Protein AF-A0A6C0IIU0-F1 (afdb_monomer_lite)

Organism: NCBI:txid1070528

Foldseek 3Di:
DDDDDDDDDPVVVVVVVVVVVVVVVVCVVCVPPDDDPQPPDDDDDDDDDPPPVSDPCCVVFDAAPQDALVHDDPQKDFDLLADWHFADAQLPLDRRWTKTWIAGNVDRKIWIFIQGTPPHPDPRRQAIDDIVVRPDDDASAWDWDDLPPSSHIWIWHFDDDPHATFTWTFGRDNGYTHPDTDGRPDDDPVVVLVSLVRVQFQWKQQQFQDRDTRNNQKDKDWKPPWDHNNDHPDQAGFGTFDALPMTWMQIDRDPLSKHQPRDFQLLFFKKKWKWAAQFQFAFWWQKWFAAFVLFLIWTKTFHGRADAPDDPPDDDPPPDDDDPDPDDPDDDDPDDDPDDDDDPVVVVPPDPDPDDDDPPPPPPPPPPVPPPPPPPPPRRRHQFTWMWTWGHHGNDTQDIDIHGRQGGHRDMKMWMWGFPDPDSAFGWIFIDILLHTRDIDHRGGGRPDSMTNGIMRQDDSQQVPDDPVDDTGIGGGTRMGIIITGSDGDDSVSSNSVSVVVCSRNVND

Structure (mmCIF, N/CA/C/O backbone):
data_AF-A0A6C0IIU0-F1
#
_entry.id   AF-A0A6C0IIU0-F1
#
loop_
_atom_site.group_PDB
_atom_site.id
_atom_site.type_symbol
_atom_site.label_atom_id
_atom_site.label_alt_id
_atom_site.label_comp_id
_atom_site.label_asym_id
_atom_site.label_entity_id
_atom_site.label_seq_id
_atom_site.pdbx_PDB_ins_code
_atom_site.Cartn_x
_atom_site.Cartn_y
_atom_site.Cartn_z
_atom_site.occupancy
_atom_site.B_iso_or_equiv
_atom_site.auth_seq_id
_atom_site.auth_comp_id
_atom_site.auth_asym_id
_atom_site.auth_atom_id
_atom_site.pdbx_PDB_model_num
ATOM 1 N N . MET A 1 1 ? -34.679 51.341 79.192 1.00 42.06 1 MET A N 1
ATOM 2 C CA . MET A 1 1 ? -33.614 51.626 78.208 1.00 42.06 1 MET A CA 1
ATOM 3 C C . MET A 1 1 ? -32.495 50.638 78.469 1.00 42.06 1 MET A C 1
ATOM 5 O O . MET A 1 1 ? -31.633 50.893 79.298 1.00 42.06 1 MET A O 1
ATOM 9 N N . GLU A 1 2 ? -32.602 49.456 77.868 1.00 42.09 2 GLU A N 1
ATOM 10 C CA . GLU A 1 2 ? -31.616 48.386 78.014 1.00 42.09 2 GLU A CA 1
ATOM 11 C C . GLU A 1 2 ? -30.440 48.656 77.075 1.00 42.09 2 GLU A C 1
ATOM 13 O O . GLU A 1 2 ? -30.615 48.879 75.878 1.00 42.09 2 GLU A O 1
ATOM 18 N N . GLY A 1 3 ? -29.244 48.724 77.659 1.00 45.47 3 GLY A N 1
ATOM 19 C CA . GLY A 1 3 ? -28.007 49.050 76.965 1.00 45.47 3 GLY A CA 1
ATOM 20 C C . GLY A 1 3 ? -27.523 47.901 76.086 1.00 45.47 3 GLY A C 1
ATOM 21 O O . GLY A 1 3 ? -27.330 46.777 76.549 1.00 45.47 3 GLY A O 1
ATOM 22 N N . ILE A 1 4 ? -27.284 48.219 74.817 1.00 50.47 4 ILE A N 1
ATOM 23 C CA . ILE A 1 4 ? -26.647 47.360 73.821 1.00 50.47 4 ILE A CA 1
ATOM 24 C C . ILE A 1 4 ? -25.202 47.089 74.267 1.00 50.47 4 ILE A C 1
ATOM 26 O O . ILE A 1 4 ? -24.376 48.001 74.312 1.00 50.47 4 ILE A O 1
ATOM 30 N N . LYS A 1 5 ? -24.880 45.832 74.592 1.00 54.62 5 LYS A N 1
ATOM 31 C CA . LYS A 1 5 ? -23.492 45.393 74.789 1.00 54.62 5 LYS A CA 1
ATOM 32 C C . LYS A 1 5 ? -22.779 45.391 73.435 1.00 54.62 5 LYS A C 1
ATOM 34 O O . LYS A 1 5 ? -23.154 44.639 72.540 1.00 54.62 5 LYS A O 1
ATOM 39 N N . GLN A 1 6 ? -21.747 46.223 73.298 1.00 57.44 6 GLN A N 1
ATOM 40 C CA . GLN A 1 6 ? -20.829 46.191 72.160 1.00 57.44 6 GLN A CA 1
ATOM 41 C C . GLN A 1 6 ? -20.116 44.835 72.103 1.00 57.44 6 GLN A C 1
ATOM 43 O O . GLN A 1 6 ? -19.413 44.441 73.034 1.00 57.44 6 GLN A O 1
ATOM 48 N N . MET A 1 7 ? -20.310 44.122 70.997 1.00 55.34 7 MET A N 1
ATOM 49 C CA . MET A 1 7 ? -19.635 42.866 70.698 1.00 55.34 7 MET A CA 1
ATOM 50 C C . MET A 1 7 ? -18.235 43.191 70.164 1.00 55.34 7 MET A C 1
ATOM 52 O O . MET A 1 7 ? -18.072 43.589 69.013 1.00 55.34 7 MET A O 1
ATOM 56 N N . VAL A 1 8 ? -17.220 43.081 71.021 1.00 64.31 8 VAL A N 1
ATOM 57 C CA . VAL A 1 8 ? -15.817 43.252 70.621 1.00 64.31 8 VAL A CA 1
ATOM 58 C C . VAL A 1 8 ? -15.358 41.955 69.957 1.00 64.31 8 VAL A C 1
ATOM 60 O O . VAL A 1 8 ? -15.207 40.931 70.622 1.00 64.31 8 VAL A O 1
ATOM 63 N N . LEU A 1 9 ? -15.176 41.981 68.634 1.00 64.50 9 LEU A N 1
ATOM 64 C CA . LEU A 1 9 ? -14.605 40.857 67.890 1.00 64.50 9 LEU A CA 1
ATOM 65 C C . LEU A 1 9 ? -13.143 40.626 68.324 1.00 64.50 9 LEU A C 1
ATOM 67 O O . LEU A 1 9 ? -12.370 41.587 68.364 1.00 64.50 9 LEU A O 1
ATOM 71 N N . PRO A 1 10 ? -12.740 39.380 68.636 1.00 75.81 10 PRO A N 1
ATOM 72 C CA . PRO A 1 10 ? -11.374 39.066 69.043 1.00 75.81 10 PRO A CA 1
ATOM 73 C C . PRO A 1 10 ? -10.371 39.429 67.939 1.00 75.81 10 PRO A C 1
ATOM 75 O O . PRO A 1 10 ? -10.615 39.192 66.756 1.00 75.81 10 PRO A O 1
ATOM 78 N N . GLY A 1 11 ? -9.220 39.990 68.327 1.00 73.44 11 GLY A N 1
ATOM 79 C CA . GLY A 1 11 ? -8.209 40.528 67.400 1.00 73.44 11 GLY A CA 1
ATOM 80 C C . GLY A 1 11 ? -7.672 39.526 66.369 1.00 73.44 11 GLY A C 1
ATOM 81 O O . GLY A 1 11 ? -7.212 39.926 65.305 1.00 73.44 11 GLY A O 1
ATOM 82 N N . THR A 1 12 ? -7.804 38.225 66.624 1.00 75.56 12 THR A N 1
ATOM 83 C CA . THR A 1 12 ? -7.456 37.156 65.677 1.00 75.56 12 THR A CA 1
ATOM 84 C C . THR A 1 12 ? -8.334 37.156 64.425 1.00 75.56 12 THR A C 1
ATOM 86 O O . THR A 1 12 ? -7.845 36.854 63.339 1.00 75.56 12 THR A O 1
ATOM 89 N N . ILE A 1 13 ? -9.604 37.555 64.541 1.00 77.75 13 ILE A N 1
ATOM 90 C CA . ILE A 1 13 ? -10.526 37.637 63.400 1.00 77.75 13 ILE A CA 1
ATOM 91 C C . ILE A 1 13 ? -10.156 38.817 62.499 1.00 77.75 13 ILE A C 1
ATOM 93 O O . ILE A 1 13 ? -10.176 38.686 61.279 1.00 77.75 13 ILE A O 1
ATOM 97 N N . TRP A 1 14 ? -9.725 39.939 63.076 1.00 81.06 14 TRP A N 1
ATOM 98 C CA . TRP A 1 14 ? -9.244 41.085 62.301 1.00 81.06 14 TRP A CA 1
ATOM 99 C C . TRP A 1 14 ? -7.949 40.785 61.545 1.00 81.06 14 TRP A C 1
ATOM 101 O O . TRP A 1 14 ? -7.801 41.210 60.402 1.00 81.06 14 TRP A O 1
ATOM 111 N N . ILE A 1 15 ? -7.050 39.996 62.140 1.00 81.12 15 ILE A N 1
ATOM 112 C CA . ILE A 1 15 ? -5.836 39.525 61.462 1.00 81.12 15 ILE A CA 1
ATOM 113 C C . ILE A 1 15 ? -6.199 38.599 60.296 1.00 81.12 15 ILE A C 1
ATOM 115 O O . ILE A 1 15 ? -5.668 38.771 59.202 1.00 81.12 15 ILE A O 1
ATOM 119 N N . ALA A 1 16 ? -7.137 37.666 60.494 1.00 79.06 16 ALA A N 1
ATOM 120 C CA . ALA A 1 16 ? -7.584 36.757 59.439 1.00 79.06 16 ALA A CA 1
ATOM 121 C C . ALA A 1 16 ? -8.260 37.503 58.276 1.00 79.06 16 ALA A C 1
ATOM 123 O O . ALA A 1 16 ? -7.944 37.245 57.118 1.00 79.06 16 ALA A O 1
ATOM 124 N N . ILE A 1 17 ? -9.131 38.471 58.575 1.00 84.06 17 ILE A N 1
ATOM 125 C CA . ILE A 1 17 ? -9.792 39.307 57.562 1.00 84.06 17 ILE A CA 1
ATOM 126 C C . ILE A 1 17 ? -8.766 40.174 56.821 1.00 84.06 17 ILE A C 1
ATOM 128 O O . ILE A 1 17 ? -8.821 40.271 55.597 1.00 84.06 17 ILE A O 1
ATOM 132 N N . GLY A 1 18 ? -7.794 40.752 57.533 1.00 85.44 18 GLY A N 1
ATOM 133 C CA . GLY A 1 18 ? -6.710 41.523 56.922 1.00 85.44 18 GLY A CA 1
ATOM 134 C C . GLY A 1 18 ? -5.871 40.689 55.952 1.00 85.44 18 GLY A C 1
ATOM 135 O O . GLY A 1 18 ? -5.609 41.127 54.835 1.00 85.44 18 GLY A O 1
ATOM 136 N N . LEU A 1 19 ? -5.518 39.459 56.333 1.00 81.50 19 LEU A N 1
ATOM 137 C CA . LEU A 1 19 ? -4.784 38.520 55.476 1.00 81.50 19 LEU A CA 1
ATOM 138 C C . LEU A 1 19 ? -5.573 38.148 54.214 1.00 81.50 19 LEU A C 1
ATOM 140 O O . LEU A 1 19 ? -5.008 38.081 53.124 1.00 81.50 19 LEU A O 1
ATOM 144 N N . LEU A 1 20 ? -6.885 37.960 54.355 1.00 80.94 20 LEU A N 1
ATOM 145 C CA . LEU A 1 20 ? -7.773 37.600 53.253 1.00 80.94 20 LEU A CA 1
ATOM 146 C C . LEU A 1 20 ? -7.912 38.750 52.247 1.00 80.94 20 LEU A C 1
ATOM 148 O O . LEU A 1 20 ? -7.829 38.525 51.044 1.00 80.94 20 LEU A O 1
ATOM 152 N N . ILE A 1 21 ? -8.030 39.990 52.730 1.00 84.88 21 ILE A N 1
ATOM 153 C CA . ILE A 1 21 ? -8.091 41.189 51.880 1.00 84.88 21 ILE A CA 1
ATOM 154 C C . ILE A 1 21 ? -6.766 41.413 51.139 1.00 84.88 21 ILE A C 1
ATOM 156 O O . ILE A 1 21 ? -6.780 41.769 49.962 1.00 84.88 21 ILE A O 1
ATOM 160 N N . VAL A 1 22 ? -5.624 41.173 51.790 1.00 83.25 22 VAL A N 1
ATOM 161 C CA . VAL A 1 22 ? -4.301 41.288 51.152 1.00 83.25 22 VAL A CA 1
ATOM 162 C C . VAL A 1 22 ? -4.129 40.252 50.040 1.00 83.25 22 VAL A C 1
ATOM 164 O O . VAL A 1 22 ? -3.653 40.604 48.964 1.00 83.25 22 VAL A O 1
ATOM 167 N N . LEU A 1 23 ? -4.562 39.007 50.258 1.00 76.75 23 LEU A N 1
ATOM 168 C CA . LEU A 1 23 ? -4.538 37.966 49.225 1.00 76.75 23 LEU A CA 1
ATOM 169 C C . LEU A 1 23 ? -5.439 38.318 48.033 1.00 76.75 23 LEU A C 1
ATOM 171 O O . LEU A 1 23 ? -5.020 38.168 46.890 1.00 76.75 23 LEU A O 1
ATOM 175 N N . LEU A 1 24 ? -6.630 38.860 48.295 1.00 77.50 24 LEU A N 1
ATOM 176 C CA . LEU A 1 24 ? -7.573 39.283 47.255 1.00 77.50 24 LEU A CA 1
ATOM 177 C C . LEU A 1 24 ? -7.030 40.460 46.428 1.00 77.50 24 LEU A C 1
ATOM 179 O O . LEU A 1 24 ? -7.145 40.478 45.205 1.00 77.50 24 LEU A O 1
ATOM 183 N N . LEU A 1 25 ? -6.386 41.430 47.081 1.00 78.62 25 LEU A N 1
ATOM 184 C CA . LEU A 1 25 ? -5.725 42.544 46.398 1.00 78.62 25 LEU A CA 1
ATOM 185 C C . LEU A 1 25 ? -4.519 42.081 45.574 1.00 78.62 25 LEU A C 1
ATOM 187 O O . LEU A 1 25 ? -4.285 42.613 44.490 1.00 78.62 25 LEU A O 1
ATOM 191 N N . PHE A 1 26 ? -3.770 41.090 46.060 1.00 73.88 26 PHE A N 1
ATOM 192 C CA . PHE A 1 26 ? -2.636 40.523 45.334 1.00 73.88 26 PHE A CA 1
ATOM 193 C C . PHE A 1 26 ? -3.080 39.779 44.064 1.00 73.88 26 PHE A C 1
ATOM 195 O O . PHE A 1 26 ? -2.440 39.914 43.022 1.00 73.88 26 PHE A O 1
ATOM 202 N N . ASP A 1 27 ? -4.211 39.073 44.125 1.00 70.94 27 ASP A N 1
ATOM 203 C CA . ASP A 1 27 ? -4.813 38.375 42.983 1.00 70.94 27 ASP A CA 1
ATOM 204 C C . ASP A 1 27 ? -5.306 39.356 41.900 1.00 70.94 27 ASP A C 1
ATOM 206 O O . ASP A 1 27 ? -5.006 39.211 40.714 1.00 70.94 27 ASP A O 1
ATOM 210 N N . ILE A 1 28 ? -5.949 40.453 42.315 1.00 73.62 28 ILE A N 1
ATOM 211 C CA . ILE A 1 28 ? -6.402 41.515 41.399 1.00 73.62 28 ILE A CA 1
ATOM 212 C C . ILE A 1 28 ? -5.217 42.225 40.721 1.00 73.62 28 ILE A C 1
ATOM 214 O O . ILE A 1 28 ? -5.290 42.567 39.539 1.00 73.62 28 ILE A O 1
ATOM 218 N N . LEU A 1 29 ? -4.128 42.472 41.454 1.00 75.56 29 LEU A N 1
ATOM 219 C CA . LEU A 1 29 ? -2.987 43.248 40.959 1.00 75.56 29 LEU A CA 1
ATOM 220 C C . LEU A 1 29 ? -1.990 42.419 40.139 1.00 75.56 29 LEU A C 1
ATOM 222 O O . LEU A 1 29 ? -1.220 42.991 39.364 1.00 75.56 29 LEU A O 1
ATOM 226 N N . SER A 1 30 ? -1.957 41.093 40.284 1.00 62.78 30 SER A N 1
ATOM 227 C CA . SER A 1 30 ? -1.076 40.224 39.491 1.00 62.78 30 SER A CA 1
ATOM 228 C C . SER A 1 30 ? -1.711 38.853 39.198 1.00 62.78 30 SER A C 1
ATOM 230 O O . SER A 1 30 ? -1.230 37.822 39.679 1.00 62.78 30 SER A O 1
ATOM 232 N N . PRO A 1 31 ? -2.723 38.804 38.307 1.00 59.16 31 PRO A N 1
ATOM 233 C CA . PRO A 1 31 ? -3.515 37.597 38.030 1.00 59.16 31 PRO A CA 1
ATOM 234 C C . PRO A 1 31 ? -2.732 36.468 37.337 1.00 59.16 31 PRO A C 1
ATOM 236 O O . PRO A 1 31 ? -3.264 35.394 37.086 1.00 59.16 31 PRO A O 1
ATOM 239 N N . LYS A 1 32 ? -1.462 36.697 36.971 1.00 54.72 32 LYS A N 1
ATOM 240 C CA . LYS A 1 32 ? -0.600 35.690 36.328 1.00 54.72 32 LYS A CA 1
ATOM 241 C C . LYS A 1 32 ? 0.366 34.998 37.293 1.00 54.72 32 LYS A C 1
ATOM 243 O O . LYS A 1 32 ? 0.971 34.007 36.900 1.00 54.72 32 LYS A O 1
ATOM 248 N N . THR A 1 33 ? 0.548 35.510 38.513 1.00 53.66 33 THR A N 1
ATOM 249 C CA . THR A 1 33 ? 1.523 34.965 39.481 1.00 53.66 33 THR A CA 1
ATOM 250 C C . THR A 1 33 ? 0.917 33.985 40.479 1.00 53.66 33 THR A C 1
ATOM 252 O O . THR A 1 33 ? 1.640 33.123 40.969 1.00 53.66 33 THR A O 1
ATOM 255 N N . LEU A 1 34 ? -0.389 34.059 40.743 1.00 51.88 34 LEU A N 1
ATOM 256 C CA . LEU A 1 34 ? -1.125 33.032 41.481 1.00 51.88 34 LEU A CA 1
ATOM 257 C C . LEU A 1 34 ? -1.890 32.160 40.482 1.00 51.88 34 LEU A C 1
ATOM 259 O O . LEU A 1 34 ? -3.085 32.314 40.273 1.00 51.88 34 LEU A O 1
ATOM 263 N N . GLN A 1 35 ? -1.182 31.237 39.833 1.00 52.88 35 GLN A N 1
ATOM 264 C CA . GLN A 1 35 ? -1.857 30.060 39.294 1.00 52.88 35 GLN A CA 1
ATOM 265 C C . GLN A 1 35 ? -2.246 29.185 40.484 1.00 52.88 35 GLN A C 1
ATOM 267 O O . GLN A 1 35 ? -1.391 28.865 41.312 1.00 52.88 35 GLN A O 1
ATOM 272 N N . GLU A 1 36 ? -3.532 28.849 40.584 1.00 48.44 36 GLU A N 1
ATOM 273 C CA . GLU A 1 36 ? -4.082 27.975 41.619 1.00 48.44 36 GLU A CA 1
ATOM 274 C C . GLU A 1 36 ? -3.160 26.770 41.860 1.00 48.44 36 GLU A C 1
ATOM 276 O O . GLU A 1 36 ? -2.645 26.152 40.920 1.00 48.44 36 GLU A O 1
ATOM 281 N N . GLY A 1 37 ? -2.926 26.463 43.139 1.00 39.66 37 GLY A N 1
ATOM 282 C CA . GLY A 1 37 ? -1.976 25.465 43.638 1.00 39.66 37 GLY A CA 1
ATOM 283 C C . GLY A 1 37 ? -2.334 24.008 43.330 1.00 39.66 37 GLY A C 1
ATOM 284 O O . GLY A 1 37 ? -2.228 23.160 44.207 1.00 39.66 37 GLY A O 1
ATOM 285 N N . PHE A 1 38 ? -2.729 23.718 42.092 1.00 43.06 38 PHE A N 1
ATOM 286 C CA . PHE A 1 38 ? -2.950 22.379 41.553 1.00 43.06 38 PHE A CA 1
ATOM 287 C C . PHE A 1 38 ? -2.249 22.135 40.203 1.00 43.06 38 PHE A C 1
ATOM 289 O O . PHE A 1 38 ? -2.293 21.016 39.707 1.00 43.06 38 PHE A O 1
ATOM 296 N N . VAL A 1 39 ? -1.550 23.124 39.620 1.00 40.69 39 VAL A N 1
ATOM 297 C CA . VAL A 1 39 ? -0.915 22.983 38.284 1.00 40.69 39 VAL A CA 1
ATOM 298 C C . VAL A 1 39 ? 0.626 22.909 38.328 1.00 40.69 39 VAL A C 1
ATOM 300 O O . VAL A 1 39 ? 1.259 22.528 37.347 1.00 40.69 39 VAL A O 1
ATOM 303 N N . ILE A 1 40 ? 1.270 23.200 39.465 1.00 32.47 40 ILE A N 1
ATOM 304 C CA . ILE A 1 40 ? 2.747 23.285 39.570 1.00 32.47 40 ILE A CA 1
ATOM 305 C C . ILE A 1 40 ? 3.359 22.033 40.227 1.00 32.47 40 ILE A C 1
ATOM 307 O O . ILE A 1 40 ? 4.272 22.106 41.043 1.00 32.47 40 ILE A O 1
ATOM 311 N N . MET A 1 41 ? 2.876 20.850 39.858 1.00 31.58 41 MET A N 1
ATOM 312 C CA . MET A 1 41 ? 3.678 19.630 39.939 1.00 31.58 41 MET A CA 1
ATOM 313 C C . MET A 1 41 ? 3.350 18.761 38.735 1.00 31.58 41 MET A C 1
ATOM 315 O O . MET A 1 41 ? 2.265 18.208 38.654 1.00 31.58 41 MET A O 1
ATOM 319 N N . VAL A 1 42 ? 4.319 18.670 37.827 1.00 38.97 42 VAL A N 1
ATOM 320 C CA . VAL A 1 42 ? 4.668 17.539 36.949 1.00 38.97 42 VAL A CA 1
ATOM 321 C C . VAL A 1 42 ? 5.052 18.049 35.557 1.00 38.97 42 VAL A C 1
ATOM 323 O O . VAL A 1 42 ? 4.393 18.877 34.934 1.00 38.97 42 VAL A O 1
ATOM 326 N N . GLY A 1 43 ? 6.243 17.614 35.147 1.00 31.97 43 GLY A N 1
ATOM 327 C CA . GLY A 1 43 ? 7.035 18.182 34.073 1.00 31.97 43 GLY A CA 1
ATOM 328 C C . GLY A 1 43 ? 6.494 17.915 32.674 1.00 31.97 43 GLY A C 1
ATOM 329 O O . GLY A 1 43 ? 5.859 16.906 32.386 1.00 31.97 43 GLY A O 1
ATOM 330 N N . LYS A 1 44 ? 6.835 18.843 31.782 1.00 35.16 44 LYS A N 1
ATOM 331 C CA . LYS A 1 44 ? 6.651 18.731 30.337 1.00 35.16 44 LYS A CA 1
ATOM 332 C C . LYS A 1 44 ? 7.563 17.650 29.749 1.00 35.16 44 LYS A C 1
ATOM 334 O O . LYS A 1 44 ? 8.783 17.775 29.828 1.00 35.16 44 LYS A O 1
ATOM 339 N N . GLN A 1 45 ? 6.973 16.691 29.044 1.00 32.59 45 GLN A N 1
ATOM 340 C CA . GLN A 1 45 ? 7.588 15.978 27.918 1.00 32.59 45 GLN A CA 1
ATOM 341 C C . GLN A 1 45 ? 6.557 15.936 26.771 1.00 32.59 45 GLN A C 1
ATOM 343 O O . GLN A 1 45 ? 5.368 15.769 27.050 1.00 32.59 45 GLN A O 1
ATOM 348 N N . PRO A 1 46 ? 6.953 16.139 25.501 1.00 42.12 46 PRO A N 1
ATOM 349 C CA . PRO A 1 46 ? 6.005 16.244 24.402 1.00 42.12 46 PRO A CA 1
ATOM 350 C C . PRO A 1 46 ? 5.774 14.889 23.695 1.00 42.12 46 PRO A C 1
ATOM 352 O O . PRO A 1 46 ? 6.727 14.197 23.353 1.00 42.12 46 PRO A O 1
ATOM 355 N N . ILE A 1 47 ? 4.495 14.623 23.376 1.00 36.66 47 ILE A N 1
ATOM 356 C CA . ILE A 1 47 ? 3.934 13.732 22.326 1.00 36.66 47 ILE A CA 1
ATOM 357 C C . ILE A 1 47 ? 3.386 12.336 22.751 1.00 36.66 47 ILE A C 1
ATOM 359 O O . ILE A 1 47 ? 4.117 11.451 23.177 1.00 36.66 47 ILE A O 1
ATOM 363 N N . LYS A 1 48 ? 2.082 12.150 22.433 1.00 38.75 48 LYS A N 1
ATOM 364 C CA . LYS A 1 48 ? 1.273 10.919 22.198 1.00 38.75 48 LYS A CA 1
ATOM 365 C C . LYS A 1 48 ? 0.825 10.025 23.370 1.00 38.75 48 LYS A C 1
ATOM 367 O O . LYS A 1 48 ? 0.902 8.811 23.269 1.00 38.75 48 LYS A O 1
ATOM 372 N N . VAL A 1 49 ? 0.170 10.599 24.374 1.00 39.50 49 VAL A N 1
ATOM 373 C CA . VAL A 1 49 ? -1.028 10.020 25.025 1.00 39.50 49 VAL A CA 1
ATOM 374 C C . VAL A 1 49 ? -1.862 11.226 25.465 1.00 39.50 49 VAL A C 1
ATOM 376 O O . VAL A 1 49 ? -1.285 12.190 25.966 1.00 39.50 49 VAL A O 1
ATOM 379 N N . ILE A 1 50 ? -3.178 11.241 25.235 1.00 45.03 50 ILE A N 1
ATOM 380 C CA . ILE A 1 50 ? -4.058 12.191 25.934 1.00 45.03 50 ILE A CA 1
ATOM 381 C C . ILE A 1 50 ? -4.052 11.714 27.389 1.00 45.03 50 ILE A C 1
ATOM 383 O O . ILE A 1 50 ? -4.781 10.796 27.747 1.00 45.03 50 ILE A O 1
ATOM 387 N N . ASP A 1 51 ? -3.091 12.193 28.177 1.00 42.75 51 ASP A N 1
ATOM 388 C CA . ASP A 1 51 ? -2.980 11.843 29.587 1.00 42.75 51 ASP A CA 1
ATOM 389 C C . ASP A 1 51 ? -3.772 12.880 30.383 1.00 42.75 51 ASP A C 1
ATOM 391 O O . ASP A 1 51 ? -3.295 13.978 30.664 1.00 42.75 51 ASP A O 1
ATOM 395 N N . ASP A 1 52 ? -5.016 12.533 30.718 1.00 49.34 52 ASP A N 1
ATOM 396 C CA . ASP A 1 52 ? -5.906 13.321 31.584 1.00 49.34 52 ASP A CA 1
ATOM 397 C C . ASP A 1 52 ? -5.486 13.249 33.071 1.00 49.34 52 ASP A C 1
ATOM 399 O O . ASP A 1 52 ? -6.281 13.532 33.973 1.00 49.34 52 ASP A O 1
ATOM 403 N N . SER A 1 53 ? -4.223 12.897 33.352 1.00 48.91 53 SER A N 1
ATOM 404 C CA . SER A 1 53 ? -3.646 12.694 34.689 1.00 48.91 53 SER A CA 1
ATOM 405 C C . SER A 1 53 ? -3.658 13.939 35.589 1.00 48.91 53 SER A C 1
ATOM 407 O O . SER A 1 53 ? -3.166 13.884 36.714 1.00 48.91 53 SER A O 1
ATOM 409 N N . GLY A 1 54 ? -4.191 15.067 35.109 1.00 45.94 54 GLY A N 1
ATOM 410 C CA . GLY A 1 54 ? -4.297 16.332 35.836 1.00 45.94 54 GLY A CA 1
ATOM 411 C C . GLY A 1 54 ? -5.632 16.580 36.549 1.00 45.94 54 GLY A C 1
ATOM 412 O O . GLY A 1 54 ? -5.728 17.551 37.293 1.00 45.94 54 GLY A O 1
ATOM 413 N N . ASN A 1 55 ? -6.666 15.750 36.356 1.00 56.12 55 ASN A N 1
ATOM 414 C CA . ASN A 1 55 ? -7.992 16.009 36.935 1.00 56.12 55 ASN A CA 1
ATOM 415 C C . ASN A 1 55 ? -8.253 15.193 38.209 1.00 56.12 55 ASN A C 1
ATOM 417 O O . ASN A 1 55 ? -8.165 13.969 38.191 1.00 56.12 55 ASN A O 1
ATOM 421 N N . TYR A 1 56 ? -8.655 15.853 39.304 1.00 56.62 56 TYR A N 1
ATOM 422 C CA . TYR A 1 56 ? -8.983 15.231 40.603 1.00 56.62 56 TYR A CA 1
ATOM 423 C C . TYR A 1 56 ? -9.953 14.040 40.472 1.00 56.62 56 TYR A C 1
ATOM 425 O O . TYR A 1 56 ? -9.805 13.022 41.151 1.00 56.62 56 TYR A O 1
ATOM 433 N N . PHE A 1 57 ? -10.897 14.123 39.529 1.00 54.88 57 PHE A N 1
ATOM 434 C CA . PHE A 1 57 ? -11.896 13.084 39.274 1.00 54.88 57 PHE A CA 1
ATOM 435 C C . PHE A 1 57 ? -11.356 11.809 38.605 1.00 54.88 57 PHE A C 1
ATOM 437 O O . PHE A 1 57 ? -11.988 10.758 38.714 1.00 54.88 57 PHE A O 1
ATOM 444 N N . SER A 1 58 ? -10.161 11.855 38.003 1.00 60.00 58 SER A N 1
ATOM 445 C CA . SER A 1 58 ? -9.483 10.676 37.436 1.00 60.00 58 SER A CA 1
ATOM 446 C C . SER A 1 58 ? -9.196 9.592 38.489 1.00 60.00 58 SER A C 1
ATOM 448 O O . SER A 1 58 ? -9.101 8.411 38.157 1.00 60.00 58 SER A O 1
ATOM 450 N N . THR A 1 59 ? -9.124 9.973 39.770 1.00 60.81 59 THR A N 1
ATOM 451 C CA . THR A 1 59 ? -8.886 9.057 40.897 1.00 60.81 59 THR A CA 1
ATOM 452 C C . THR A 1 59 ? -10.101 8.195 41.257 1.00 60.81 59 THR A C 1
ATOM 454 O O . THR A 1 59 ? -9.927 7.088 41.763 1.00 60.81 59 THR A O 1
ATOM 457 N N . PHE A 1 60 ? -11.325 8.659 40.972 1.00 65.56 60 PHE A N 1
ATOM 458 C CA . PHE A 1 60 ? -12.562 7.943 41.323 1.00 65.56 60 PHE A CA 1
ATOM 459 C C . PHE A 1 60 ? -12.965 6.891 40.287 1.00 65.56 60 PHE A C 1
ATOM 461 O O . PHE A 1 60 ? -13.655 5.932 40.626 1.00 65.56 60 PHE A O 1
ATOM 468 N N . PHE A 1 61 ? -12.505 7.038 39.043 1.00 71.94 61 PHE A N 1
ATOM 469 C CA . PHE A 1 61 ? -12.736 6.083 37.960 1.00 71.94 61 PHE A CA 1
ATOM 470 C C . PHE A 1 61 ? -11.395 5.546 37.460 1.00 71.94 61 PHE A C 1
ATOM 472 O O . PHE A 1 61 ? -10.926 5.975 36.402 1.00 71.94 61 PHE A O 1
ATOM 479 N N . PRO A 1 62 ? -10.737 4.646 38.214 1.00 79.81 62 PRO A N 1
ATOM 480 C CA . PRO A 1 62 ? -9.436 4.134 37.822 1.00 79.81 62 PRO A CA 1
ATOM 481 C C . PRO A 1 62 ? -9.547 3.294 36.550 1.00 79.81 62 PRO A C 1
ATOM 483 O O . PRO A 1 62 ? -10.464 2.478 36.399 1.00 79.81 62 PRO A O 1
ATOM 486 N N . LYS A 1 63 ? -8.550 3.454 35.672 1.00 86.06 63 LYS A N 1
ATOM 487 C CA . LYS A 1 63 ? -8.336 2.572 34.520 1.00 86.06 63 LYS A CA 1
ATOM 488 C C . LYS A 1 63 ? -8.339 1.115 34.989 1.00 86.06 63 LYS A C 1
ATOM 490 O O . LYS A 1 63 ? -7.806 0.781 36.051 1.00 86.06 63 LYS A O 1
ATOM 495 N N . ARG A 1 64 ? -8.934 0.240 34.184 1.00 85.44 64 ARG A N 1
ATOM 496 C CA . ARG A 1 64 ? -8.968 -1.195 34.466 1.00 85.44 64 ARG A CA 1
ATOM 497 C C . ARG A 1 64 ? -7.553 -1.779 34.464 1.00 85.44 64 ARG A C 1
ATOM 499 O O . ARG A 1 64 ? -6.772 -1.524 33.557 1.00 85.44 64 ARG A O 1
ATOM 506 N N . GLY A 1 65 ? -7.218 -2.559 35.493 1.00 83.56 65 GLY A N 1
ATOM 507 C CA . GLY A 1 65 ? -5.894 -3.187 35.635 1.00 83.56 65 GLY A CA 1
ATOM 508 C C . GLY A 1 65 ? -5.780 -4.570 34.984 1.00 83.56 65 GLY A C 1
ATOM 509 O O . GLY A 1 65 ? -4.696 -5.161 34.926 1.00 83.56 65 GLY A O 1
ATOM 510 N N . ASP A 1 66 ? -6.895 -5.135 34.533 1.00 85.62 66 ASP A N 1
ATOM 511 C CA . ASP A 1 66 ? -6.974 -6.461 33.928 1.00 85.62 66 ASP A CA 1
ATOM 512 C C . ASP A 1 66 ? -6.815 -6.452 32.404 1.00 85.62 66 ASP A C 1
ATOM 514 O O . ASP A 1 66 ? -6.392 -7.468 31.858 1.00 85.62 66 ASP A O 1
ATOM 518 N N . VAL A 1 67 ? -7.032 -5.309 31.750 1.00 88.94 67 VAL A N 1
ATOM 519 C CA . VAL A 1 67 ? -6.845 -5.117 30.304 1.00 88.94 67 VAL A CA 1
ATOM 520 C C . VAL A 1 67 ? -6.065 -3.845 29.998 1.00 88.94 67 VAL A C 1
ATOM 522 O O . VAL A 1 67 ? -6.100 -2.883 30.758 1.00 88.94 67 VAL A O 1
ATOM 525 N N . GLY A 1 68 ? -5.349 -3.838 28.881 1.00 87.62 68 GLY A N 1
ATOM 526 C CA . GLY A 1 68 ? -4.563 -2.699 28.427 1.00 87.62 68 GLY A CA 1
ATOM 527 C C . GLY A 1 68 ? -3.764 -3.019 27.160 1.00 87.62 68 GLY A C 1
ATOM 528 O O . GLY A 1 68 ? -3.852 -4.129 26.643 1.00 87.62 68 GLY A O 1
ATOM 529 N N . PRO A 1 69 ? -2.907 -2.093 26.692 1.00 85.88 69 PRO A N 1
ATOM 530 C CA . PRO A 1 69 ? -2.155 -2.232 25.437 1.00 85.88 69 PRO A CA 1
ATOM 531 C C . PRO A 1 69 ? -1.403 -3.554 25.254 1.00 85.88 69 PRO A C 1
ATOM 533 O O . PRO A 1 69 ? -1.282 -4.046 24.139 1.00 85.88 69 PRO A O 1
ATOM 536 N N . GLN A 1 70 ? -0.918 -4.147 26.345 1.00 85.12 70 GLN A N 1
ATOM 537 C CA . GLN A 1 70 ? -0.131 -5.386 26.336 1.00 85.12 70 GLN A CA 1
ATOM 538 C C . GLN A 1 70 ? -0.808 -6.536 27.099 1.00 85.12 70 GLN A C 1
ATOM 540 O O . GLN A 1 70 ? -0.184 -7.566 27.342 1.00 85.12 70 GLN A O 1
ATOM 545 N N . LYS A 1 71 ? -2.060 -6.360 27.538 1.00 88.50 71 LYS A N 1
ATOM 546 C CA . LYS A 1 71 ? -2.738 -7.296 28.439 1.00 88.50 71 LYS A CA 1
ATOM 547 C C . LYS A 1 71 ? -4.201 -7.449 28.047 1.00 88.50 71 LYS A C 1
ATOM 549 O O . LYS A 1 71 ? -4.912 -6.460 27.931 1.00 88.50 71 LYS A O 1
ATOM 554 N N . GLU A 1 72 ? -4.656 -8.688 27.915 1.00 90.50 72 GLU A N 1
ATOM 555 C CA . GLU A 1 72 ? -6.028 -9.005 27.517 1.00 90.50 72 GLU A CA 1
ATOM 556 C C . GLU A 1 72 ? -6.660 -10.049 28.453 1.00 90.50 72 GLU A C 1
ATOM 558 O O . GLU A 1 72 ? -5.955 -10.826 29.108 1.00 90.50 72 GLU A O 1
ATOM 563 N N . GLU A 1 73 ? -7.993 -10.062 28.525 1.00 88.06 73 GLU A N 1
ATOM 564 C CA . GLU A 1 73 ? -8.771 -11.065 29.250 1.00 88.06 73 GLU A CA 1
ATOM 565 C C . GLU A 1 73 ? -8.561 -12.469 28.656 1.00 88.06 73 GLU A C 1
ATOM 567 O O . GLU A 1 73 ? -8.486 -12.672 27.441 1.00 88.06 73 GLU A O 1
ATOM 572 N N . LYS A 1 74 ? -8.493 -13.485 29.525 1.00 88.06 74 LYS A N 1
ATOM 573 C CA . LYS A 1 74 ? -8.281 -14.875 29.110 1.00 88.06 74 LYS A CA 1
ATOM 574 C C . LYS A 1 74 ? -9.389 -15.339 28.157 1.00 88.06 74 LYS A C 1
ATOM 576 O O . LYS A 1 74 ? -10.565 -15.302 28.497 1.00 88.06 74 LYS A O 1
ATOM 581 N N . GLY A 1 75 ? -8.993 -15.873 27.002 1.00 88.44 75 GLY A N 1
ATOM 582 C CA . GLY A 1 75 ? -9.917 -16.369 25.977 1.00 88.44 75 GLY A CA 1
ATOM 583 C C . GLY A 1 75 ? -10.172 -15.382 24.839 1.00 88.44 75 GLY A C 1
ATOM 584 O O . GLY A 1 75 ? -10.803 -15.770 23.858 1.00 88.44 75 GLY A O 1
ATOM 585 N N . TYR A 1 76 ? -9.633 -14.165 24.922 1.00 90.94 76 TYR A N 1
ATOM 586 C CA . TYR A 1 76 ? -9.625 -13.197 23.831 1.00 90.94 76 TYR A CA 1
ATOM 587 C C . TYR A 1 76 ? -8.200 -12.922 23.359 1.00 90.94 76 TYR A C 1
ATOM 589 O O . TYR A 1 76 ? -7.245 -12.947 24.133 1.00 90.94 76 TYR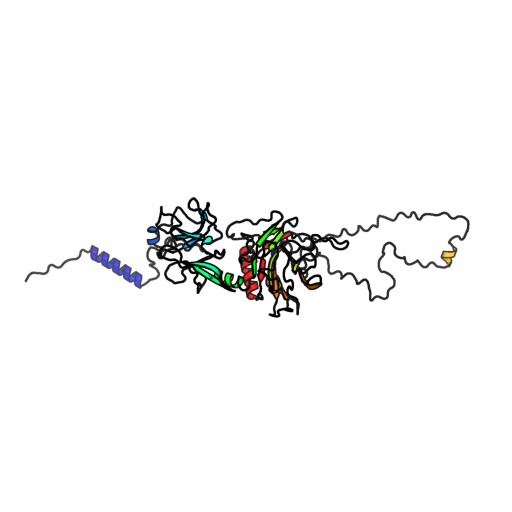 A O 1
ATOM 597 N N . ILE A 1 77 ? -8.072 -12.674 22.061 1.00 90.69 77 ILE A N 1
ATOM 598 C CA . ILE A 1 77 ? -6.832 -12.268 21.411 1.00 90.69 77 ILE A CA 1
ATOM 599 C C . ILE A 1 77 ? -7.081 -10.874 20.845 1.00 90.69 77 ILE A C 1
ATOM 601 O O . ILE A 1 77 ? -7.957 -10.698 19.995 1.00 90.69 77 ILE A O 1
ATOM 605 N N . GLN A 1 78 ? -6.332 -9.888 21.334 1.00 89.94 78 GLN A N 1
ATOM 606 C CA . GLN A 1 78 ? -6.313 -8.553 20.743 1.00 89.94 78 GLN A CA 1
ATOM 607 C C . GLN A 1 78 ? -5.382 -8.532 19.528 1.00 89.94 78 GLN A C 1
ATOM 609 O O . GLN A 1 78 ? -4.292 -9.105 19.575 1.00 89.94 78 GLN A O 1
ATOM 614 N N . ASP A 1 79 ? -5.798 -7.855 18.458 1.00 86.69 79 ASP A N 1
ATOM 615 C CA . ASP A 1 79 ? -4.923 -7.572 17.320 1.00 86.69 79 ASP A CA 1
ATOM 616 C C . ASP A 1 79 ? -4.466 -6.100 17.389 1.00 86.69 79 ASP A C 1
ATOM 618 O O . ASP A 1 79 ? -5.242 -5.200 17.055 1.00 86.69 79 ASP A O 1
ATOM 622 N N . PRO A 1 80 ? -3.218 -5.837 17.822 1.00 87.19 80 PRO A N 1
ATOM 623 C CA . PRO A 1 80 ? -2.676 -4.485 18.003 1.00 87.19 80 PRO A CA 1
ATOM 624 C C . PRO A 1 80 ? -2.465 -3.692 16.702 1.00 87.19 80 PRO A C 1
ATOM 626 O O . PRO A 1 80 ? -2.006 -2.551 16.749 1.00 87.19 80 PRO A O 1
ATOM 629 N N . ARG A 1 81 ? -2.750 -4.281 15.533 1.00 87.12 81 ARG A N 1
ATOM 630 C CA . ARG A 1 81 ? -2.742 -3.563 14.249 1.00 87.12 81 ARG A CA 1
ATOM 631 C C . ARG A 1 81 ? -4.008 -2.728 14.050 1.00 87.12 81 ARG A C 1
ATOM 633 O O . ARG A 1 81 ? -3.979 -1.794 13.257 1.00 87.12 81 ARG A O 1
ATOM 640 N N . TYR A 1 82 ? -5.098 -3.078 14.732 1.00 91.38 82 TYR A N 1
ATOM 641 C CA . TYR A 1 82 ? -6.303 -2.254 14.824 1.00 91.38 82 TYR A CA 1
ATOM 642 C C . TYR A 1 82 ? -6.208 -1.288 16.007 1.00 91.38 82 TYR A C 1
ATOM 644 O O . TYR A 1 82 ? -5.319 -1.402 16.854 1.00 91.38 82 TYR A O 1
ATOM 652 N N . PHE A 1 83 ? -7.160 -0.364 16.095 1.00 92.12 83 PHE A N 1
ATOM 653 C CA . PHE A 1 83 ? -7.260 0.585 17.189 1.00 92.12 83 PHE A CA 1
ATOM 654 C C . PHE A 1 83 ? -7.270 -0.129 18.546 1.00 92.12 83 PHE A C 1
ATOM 656 O O . PHE A 1 83 ? -8.103 -1.003 18.804 1.00 92.12 83 PHE A O 1
ATOM 663 N N . ASN A 1 84 ? -6.361 0.285 19.429 1.00 92.12 84 ASN A N 1
ATOM 664 C CA . ASN A 1 84 ? -6.254 -0.193 20.800 1.00 92.12 84 ASN A CA 1
ATOM 665 C C . ASN A 1 84 ? -5.845 0.956 21.740 1.00 92.12 84 ASN A C 1
ATOM 667 O O . ASN A 1 84 ? -4.674 1.241 21.976 1.00 92.12 84 ASN A O 1
ATOM 671 N N . GLY A 1 85 ? -6.821 1.659 22.301 1.00 92.25 85 GLY A N 1
ATOM 672 C CA . GLY A 1 85 ? -6.550 2.909 23.004 1.00 92.25 85 GLY A CA 1
ATOM 673 C C . GLY A 1 85 ? -7.556 3.233 24.089 1.00 92.25 85 GLY A C 1
ATOM 674 O O . GLY A 1 85 ? -8.648 2.672 24.147 1.00 92.25 85 GLY A O 1
ATOM 675 N N . TYR A 1 86 ? -7.157 4.162 24.953 1.00 92.19 86 TYR A N 1
ATOM 676 C CA . TYR A 1 86 ? -8.051 4.739 25.943 1.00 92.19 86 TYR A CA 1
ATOM 677 C C . TYR A 1 86 ? -8.874 5.867 25.324 1.00 92.19 86 TYR A C 1
ATOM 679 O O . TYR A 1 86 ? -8.333 6.728 24.630 1.00 92.19 86 TYR A O 1
ATOM 687 N N . VAL A 1 87 ? -10.178 5.849 25.570 1.00 92.75 87 VAL A N 1
ATOM 688 C CA . VAL A 1 87 ? -11.163 6.801 25.048 1.00 92.75 87 VAL A CA 1
ATOM 689 C C . VAL A 1 87 ? -12.248 7.049 26.093 1.00 92.75 87 VAL A C 1
ATOM 691 O O . VAL A 1 87 ? -12.236 6.438 27.158 1.00 92.75 87 VAL A O 1
ATOM 694 N N . ASP A 1 88 ? -13.185 7.947 25.796 1.00 91.44 88 ASP A N 1
ATOM 695 C CA . ASP A 1 88 ? -14.373 8.166 26.622 1.00 91.44 88 ASP A CA 1
ATOM 696 C C . ASP A 1 88 ? -15.631 7.699 25.873 1.00 91.44 88 ASP A C 1
ATOM 698 O O . ASP A 1 88 ? -16.114 8.364 24.951 1.00 91.44 88 ASP A O 1
ATOM 702 N N . VAL A 1 89 ? -16.160 6.529 26.236 1.00 92.31 89 VAL A N 1
ATOM 703 C CA . VAL A 1 89 ? -17.469 6.044 25.759 1.00 92.31 89 VAL A CA 1
ATOM 704 C C . VAL A 1 89 ? -18.553 6.173 26.834 1.00 92.31 89 VAL A C 1
ATOM 706 O O . VAL A 1 89 ? -19.746 6.038 26.534 1.00 92.31 89 VAL A O 1
ATOM 709 N N . GLN A 1 90 ? -18.176 6.474 28.076 1.00 89.56 90 GLN A N 1
ATOM 710 C CA . GLN A 1 90 ? -19.099 6.670 29.194 1.00 89.56 90 GLN A CA 1
ATOM 711 C C . GLN A 1 90 ? -19.576 8.123 29.365 1.00 89.56 90 GLN A C 1
ATOM 713 O O . GLN A 1 90 ? -20.540 8.339 30.098 1.00 89.56 90 GLN A O 1
ATOM 718 N N . ARG A 1 91 ? -18.983 9.095 28.653 1.00 88.00 91 ARG A N 1
ATOM 719 C CA . ARG A 1 91 ? -19.220 10.548 28.797 1.00 88.00 91 ARG A CA 1
ATOM 720 C C . ARG A 1 91 ? -18.788 11.089 30.156 1.00 88.00 91 ARG A C 1
ATOM 722 O O . ARG A 1 91 ? -19.445 11.963 30.723 1.00 88.00 91 ARG A O 1
ATOM 729 N N . LEU A 1 92 ? -17.698 10.549 30.693 1.00 82.94 92 LEU A N 1
ATOM 730 C CA . LEU A 1 92 ? -17.150 10.983 31.980 1.00 82.94 92 LEU A CA 1
ATOM 731 C C . LEU A 1 92 ? -16.296 12.253 31.854 1.00 82.94 92 LEU A C 1
ATOM 733 O O . LEU A 1 92 ? -15.980 12.872 32.867 1.00 82.94 92 LEU A O 1
ATOM 737 N N . GLY A 1 93 ? -15.936 12.647 30.630 1.00 81.62 93 GLY A N 1
ATOM 738 C CA . GLY A 1 93 ? -15.035 13.760 30.342 1.00 81.62 93 GLY A CA 1
ATOM 739 C C . GLY A 1 93 ? -13.552 13.392 30.445 1.00 81.62 93 GLY A C 1
ATOM 740 O O . GLY A 1 93 ? -12.715 14.284 30.342 1.00 81.62 93 GLY A O 1
ATOM 741 N N . PHE A 1 94 ? -13.227 12.107 30.637 1.00 83.25 94 PHE A N 1
ATOM 742 C CA . PHE A 1 94 ? -11.856 11.593 30.733 1.00 83.25 94 PHE A CA 1
ATOM 743 C C . PHE A 1 94 ? -11.696 10.308 29.925 1.00 83.25 94 PHE A C 1
ATOM 745 O O . PHE A 1 94 ? -12.577 9.448 29.900 1.00 83.25 94 PHE A O 1
ATOM 752 N N . THR A 1 95 ? -10.530 10.145 29.311 1.00 86.38 95 THR A N 1
ATOM 753 C CA . THR A 1 95 ? -10.206 9.008 28.440 1.00 86.38 95 THR A CA 1
ATOM 754 C C . THR A 1 95 ? -9.727 7.787 29.230 1.00 86.38 95 THR A C 1
ATOM 756 O O . THR A 1 95 ? -8.544 7.451 29.253 1.00 86.38 95 THR A O 1
ATOM 759 N N . HIS A 1 96 ? -10.634 7.110 29.936 1.00 89.06 96 HIS A N 1
ATOM 760 C CA . HIS A 1 96 ? -10.296 5.961 30.793 1.00 89.06 96 HIS A CA 1
ATOM 761 C C . HIS A 1 96 ? -10.847 4.611 30.311 1.00 89.06 96 HIS A C 1
ATOM 763 O O . HIS A 1 96 ? -10.422 3.574 30.829 1.00 89.06 96 HIS A O 1
ATOM 769 N N . ASP A 1 97 ? -11.725 4.595 29.309 1.00 91.25 97 ASP A N 1
ATOM 770 C CA . ASP A 1 97 ? -12.279 3.363 28.752 1.00 91.25 97 ASP A CA 1
ATOM 771 C C . ASP A 1 97 ? -11.307 2.757 27.750 1.00 91.25 97 ASP A C 1
ATOM 773 O O . ASP A 1 97 ? -10.926 3.401 26.774 1.00 91.25 97 ASP A O 1
ATOM 777 N N . TYR A 1 98 ? -10.905 1.508 27.967 1.00 93.56 98 TYR A N 1
ATOM 778 C CA . TYR A 1 98 ? -9.954 0.853 27.077 1.00 93.56 98 TYR A CA 1
ATOM 779 C C . TYR A 1 98 ? -10.683 0.115 25.952 1.00 93.56 98 TYR A C 1
ATOM 781 O O . TYR A 1 98 ? -11.250 -0.961 26.165 1.00 93.56 98 TYR A O 1
ATOM 789 N N . CYS A 1 99 ? -10.678 0.690 24.751 1.00 95.12 99 CYS A N 1
ATOM 790 C CA . CYS A 1 99 ? -11.312 0.119 23.567 1.00 95.12 99 CYS A CA 1
ATOM 791 C C . CYS A 1 99 ? -10.288 -0.560 22.660 1.00 95.12 99 CYS A C 1
ATOM 793 O O . CYS A 1 99 ? -9.230 0.001 22.373 1.00 95.12 99 CYS A O 1
ATOM 795 N N . ARG A 1 100 ? -10.627 -1.760 22.182 1.00 94.56 100 ARG A N 1
ATOM 796 C CA . ARG A 1 100 ? -9.805 -2.532 21.245 1.00 94.56 100 ARG A CA 1
ATOM 797 C C . ARG A 1 100 ? -10.634 -3.444 20.345 1.00 94.56 100 ARG A C 1
ATOM 799 O O . ARG A 1 100 ? -11.787 -3.755 20.650 1.00 94.56 100 ARG A O 1
ATOM 806 N N . VAL A 1 101 ? -10.022 -3.918 19.265 1.00 94.12 101 VAL A N 1
ATOM 807 C CA . VAL A 1 101 ? -10.558 -5.003 18.435 1.00 94.12 101 VAL A CA 1
ATOM 808 C C . VAL A 1 101 ? -10.047 -6.347 18.954 1.00 94.12 101 VAL A C 1
ATOM 810 O O . VAL A 1 101 ? -8.840 -6.550 19.092 1.00 94.12 101 VAL A O 1
ATOM 813 N N . ILE A 1 102 ? -10.967 -7.272 19.232 1.00 93.75 102 ILE A N 1
ATOM 814 C CA . ILE A 1 102 ? -10.666 -8.584 19.815 1.00 93.75 102 ILE A CA 1
ATOM 815 C C . ILE A 1 102 ? -11.324 -9.715 19.037 1.00 93.75 102 ILE A C 1
ATOM 817 O O . ILE A 1 102 ? -12.412 -9.567 18.478 1.00 93.75 102 ILE A O 1
ATOM 821 N N . THR A 1 103 ? -10.669 -10.872 19.057 1.00 93.19 103 THR A N 1
ATOM 822 C CA . THR A 1 103 ? -11.192 -12.129 18.519 1.00 93.19 103 THR A CA 1
ATOM 823 C C . THR A 1 103 ? -11.257 -13.168 19.641 1.00 93.19 103 THR A C 1
ATOM 825 O O . THR A 1 103 ? -10.263 -13.357 20.349 1.00 93.19 103 THR A O 1
ATOM 828 N N . PRO A 1 104 ? -12.398 -13.844 19.854 1.00 90.81 104 PRO A N 1
ATOM 829 C CA . PRO A 1 104 ? -12.474 -14.968 20.781 1.00 90.81 104 PRO A CA 1
ATOM 830 C C . PRO A 1 104 ? -11.553 -16.108 20.322 1.00 90.81 104 PRO A C 1
ATOM 832 O O . PRO A 1 104 ? -11.646 -16.567 19.194 1.00 90.81 104 PRO A O 1
ATOM 835 N N . GLY A 1 105 ? -10.706 -16.650 21.195 1.00 80.69 105 GLY A N 1
ATOM 836 C CA . GLY A 1 105 ? -9.755 -17.708 20.815 1.00 80.69 105 GLY A CA 1
ATOM 837 C C . GLY A 1 105 ? -10.403 -19.019 20.334 1.00 80.69 105 GLY A C 1
ATOM 838 O O . GLY A 1 105 ? -9.744 -19.826 19.689 1.00 80.69 105 GLY A O 1
ATOM 839 N N . LEU A 1 106 ? -11.689 -19.238 20.638 1.00 71.81 106 LEU A N 1
ATOM 840 C CA . LEU A 1 106 ? -12.469 -20.409 20.206 1.00 71.81 106 LEU A CA 1
ATOM 841 C C . LEU A 1 106 ? -13.294 -20.161 18.935 1.00 71.81 106 LEU A C 1
ATOM 843 O O . LEU A 1 106 ? -13.730 -21.114 18.293 1.00 71.81 106 LEU A O 1
ATOM 847 N N . MET A 1 107 ? -13.569 -18.899 18.604 1.00 69.06 107 MET A N 1
ATOM 848 C CA . MET A 1 107 ? -14.440 -18.515 17.499 1.00 69.06 107 MET A CA 1
ATOM 849 C C . MET A 1 107 ? -13.751 -17.430 16.691 1.00 69.06 107 MET A C 1
ATOM 851 O O . MET A 1 107 ? -13.511 -16.344 17.200 1.00 69.06 107 MET A O 1
ATOM 855 N N . ASP A 1 108 ? -13.518 -17.702 15.413 1.00 78.25 108 ASP A N 1
ATOM 856 C CA . ASP A 1 108 ? -12.949 -16.741 14.466 1.00 78.25 108 ASP A CA 1
ATOM 857 C C . ASP A 1 108 ? -14.011 -15.682 14.087 1.00 78.25 108 ASP A C 1
ATOM 859 O O . ASP A 1 108 ? -14.560 -15.667 12.984 1.00 78.25 108 ASP A O 1
ATOM 863 N N . ASP A 1 109 ? -14.461 -14.903 15.074 1.00 90.38 109 ASP A N 1
ATOM 864 C CA . ASP A 1 109 ? -15.476 -13.859 14.936 1.00 90.38 109 ASP A CA 1
ATOM 865 C C . ASP A 1 109 ? -15.071 -12.602 15.712 1.00 90.38 109 ASP A C 1
ATOM 867 O O . ASP A 1 109 ? -15.297 -12.471 16.915 1.00 90.38 109 ASP A O 1
ATOM 871 N N . THR A 1 110 ? -14.423 -11.687 15.001 1.00 93.38 110 THR A N 1
ATOM 872 C CA . THR A 1 110 ? -13.825 -10.467 15.547 1.00 93.38 110 THR A CA 1
ATOM 873 C C . THR A 1 110 ? -14.873 -9.375 15.797 1.00 93.38 110 THR A C 1
ATOM 875 O O . THR A 1 110 ? -15.843 -9.242 15.047 1.00 93.38 110 THR A O 1
ATOM 878 N N . PHE A 1 111 ? -14.679 -8.554 16.831 1.00 94.69 111 PHE A N 1
ATOM 879 C CA . PHE A 1 111 ? -15.512 -7.380 17.122 1.00 94.69 111 PHE A CA 1
ATOM 880 C C . PHE A 1 111 ? -14.755 -6.318 17.929 1.00 94.69 111 PHE A C 1
ATOM 882 O O . PHE A 1 111 ? -13.672 -6.571 18.452 1.00 94.69 111 PHE A O 1
ATOM 889 N N . VAL A 1 112 ? -15.329 -5.119 18.033 1.00 95.12 112 VAL A N 1
ATOM 890 C CA . VAL A 1 112 ? -14.787 -4.026 18.853 1.00 95.12 112 VAL A CA 1
ATOM 891 C C . VAL A 1 112 ? -15.403 -4.104 20.240 1.00 95.12 112 VAL A C 1
ATOM 893 O O . VAL A 1 112 ? -16.622 -4.237 20.370 1.00 95.12 112 VAL A O 1
ATOM 896 N N . ALA A 1 113 ? -14.578 -3.992 21.275 1.00 95.19 113 ALA A N 1
ATOM 897 C CA . ALA A 1 113 ? -15.017 -4.002 22.661 1.00 95.19 113 ALA A CA 1
ATOM 898 C C . ALA A 1 113 ? -14.289 -2.952 23.497 1.00 95.19 113 ALA A C 1
ATOM 900 O O . ALA A 1 113 ? -13.080 -2.755 23.362 1.00 95.19 113 ALA A O 1
ATOM 901 N N . CYS A 1 114 ? -15.025 -2.332 24.413 1.00 94.88 114 CYS A N 1
ATOM 902 C CA . CYS A 1 114 ? -14.502 -1.374 25.372 1.00 94.88 114 CYS A CA 1
ATOM 903 C C . CYS A 1 114 ? -14.646 -1.917 26.786 1.00 94.88 114 CYS A C 1
ATOM 905 O O . CYS A 1 114 ? -15.731 -2.299 27.221 1.00 94.88 114 CYS A O 1
ATOM 907 N N . ALA A 1 115 ? -13.542 -1.934 27.516 1.00 93.88 115 ALA A N 1
ATOM 908 C CA . ALA A 1 115 ? -13.549 -2.237 28.928 1.00 93.88 115 ALA A CA 1
ATOM 909 C C . ALA A 1 115 ? -13.742 -0.926 29.695 1.00 93.88 115 ALA A C 1
ATOM 911 O O . ALA A 1 115 ? -12.8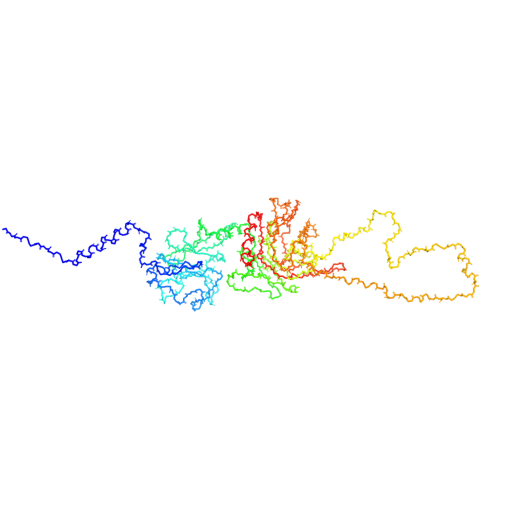46 -0.082 29.736 1.00 93.88 115 ALA A O 1
ATOM 912 N N . LEU A 1 116 ? -14.943 -0.760 30.247 1.00 92.56 116 LEU A N 1
ATOM 913 C CA . LEU A 1 116 ? -15.380 0.489 30.865 1.00 92.56 116 LEU A CA 1
ATOM 914 C C . LEU A 1 116 ? -14.650 0.755 32.184 1.00 92.56 116 LEU A C 1
ATOM 916 O O . LEU A 1 116 ? -14.469 -0.162 32.995 1.00 92.56 116 LEU A O 1
ATOM 920 N N . SER A 1 117 ? -14.270 2.002 32.431 1.00 89.25 117 SER A N 1
ATOM 921 C CA . SER A 1 117 ? -13.620 2.392 33.681 1.00 89.25 117 SER A CA 1
ATOM 922 C C . SER A 1 117 ? -14.522 2.144 34.900 1.00 89.25 117 SER A C 1
ATOM 924 O O . SER A 1 117 ? -15.749 2.190 34.822 1.00 89.25 117 SER A O 1
ATOM 926 N N . GLY A 1 118 ? -13.926 1.806 36.048 1.00 84.88 118 GLY A N 1
ATOM 927 C CA . GLY A 1 118 ? -14.669 1.527 37.287 1.00 84.88 118 GLY A CA 1
ATOM 928 C C . GLY A 1 118 ? -15.492 0.226 37.302 1.00 84.88 118 GLY A C 1
ATOM 929 O O . GLY A 1 118 ? -16.100 -0.092 38.320 1.00 84.88 118 GLY A O 1
ATOM 930 N N . THR A 1 119 ? -15.481 -0.574 36.229 1.00 85.56 119 THR A N 1
ATOM 931 C CA . THR A 1 119 ? -16.238 -1.843 36.131 1.00 85.56 119 THR A CA 1
ATOM 932 C C . THR A 1 119 ? -15.388 -3.089 36.424 1.00 85.56 119 THR A C 1
ATOM 934 O O . THR A 1 119 ? -15.557 -4.146 35.807 1.00 85.56 119 THR A O 1
ATOM 937 N N . ASN A 1 120 ? -14.447 -2.982 37.368 1.00 82.00 120 ASN A N 1
ATOM 938 C CA . ASN A 1 120 ? -13.548 -4.082 37.736 1.00 82.00 120 ASN A CA 1
ATOM 939 C C . ASN A 1 120 ? -14.339 -5.342 38.137 1.00 82.00 120 ASN A C 1
ATOM 941 O O . ASN A 1 120 ? -15.248 -5.280 38.960 1.00 82.00 120 ASN A O 1
ATOM 945 N N . GLY A 1 121 ? -13.982 -6.490 37.555 1.00 80.25 121 GLY A N 1
ATOM 946 C CA . GLY A 1 121 ? -14.655 -7.773 37.802 1.00 80.25 121 GLY A CA 1
ATOM 947 C C . GLY A 1 121 ? -15.856 -8.065 36.895 1.00 80.25 121 GLY A C 1
ATOM 948 O O . GLY A 1 121 ? -16.388 -9.171 36.940 1.00 80.25 121 GLY A O 1
ATOM 949 N N . THR A 1 122 ? -16.263 -7.125 36.038 1.00 86.94 122 THR A N 1
ATOM 950 C CA . THR A 1 122 ? -17.230 -7.395 34.959 1.00 86.94 122 THR A CA 1
ATOM 951 C C . THR A 1 122 ? -16.519 -7.864 33.684 1.00 86.94 122 THR A C 1
ATOM 953 O O . THR A 1 122 ? -15.349 -7.512 33.483 1.00 86.94 122 THR A O 1
ATOM 956 N N . PRO A 1 123 ? -17.196 -8.604 32.783 1.00 89.50 123 PRO A N 1
ATOM 957 C CA . PRO A 1 123 ? -16.616 -8.980 31.495 1.00 89.50 123 PRO A CA 1
ATOM 958 C C . PRO A 1 123 ? -16.125 -7.755 30.714 1.00 89.50 123 PRO A C 1
ATOM 960 O O . PRO A 1 123 ? -16.858 -6.770 30.559 1.00 89.50 123 PRO A O 1
ATOM 963 N N . THR A 1 124 ? -14.907 -7.824 30.174 1.00 90.38 124 THR A N 1
ATOM 964 C CA . THR A 1 124 ? -14.267 -6.712 29.435 1.00 90.38 124 THR A CA 1
ATOM 965 C C . THR A 1 124 ? -14.876 -6.474 28.047 1.00 90.38 124 THR A C 1
ATOM 967 O O . THR A 1 124 ? -14.462 -5.574 27.313 1.00 90.38 124 THR A O 1
ATOM 970 N N . THR A 1 125 ? -15.857 -7.304 27.688 1.00 91.94 125 THR A N 1
ATOM 971 C CA . THR A 1 125 ? -16.589 -7.319 26.418 1.00 91.94 125 THR A CA 1
ATOM 972 C C . THR A 1 125 ? -18.063 -6.952 26.576 1.00 91.94 125 THR A C 1
ATOM 974 O O . THR A 1 125 ? -18.836 -7.076 25.626 1.00 91.94 125 THR A O 1
ATOM 977 N N . SER A 1 126 ? -18.463 -6.507 27.772 1.00 91.44 126 SER A N 1
ATOM 978 C CA . SER A 1 126 ? -19.827 -6.053 28.070 1.00 91.44 126 SER A CA 1
ATOM 979 C C . SER A 1 126 ? -20.271 -4.924 27.138 1.00 91.44 126 SER A C 1
ATOM 981 O O . SER A 1 126 ? -21.375 -4.978 26.601 1.00 91.44 126 SER A O 1
ATOM 983 N N . TYR A 1 127 ? -19.387 -3.959 26.876 1.00 94.31 127 TYR A N 1
ATOM 984 C CA . TYR A 1 127 ? -19.596 -2.905 25.891 1.00 94.31 127 TYR A CA 1
ATOM 985 C C . TYR A 1 127 ? -18.947 -3.303 24.561 1.00 94.31 127 TYR A C 1
ATOM 987 O O . TYR A 1 127 ? -17.726 -3.238 24.414 1.00 94.31 127 TYR A O 1
ATOM 995 N N . LYS A 1 128 ? -19.749 -3.733 23.583 1.00 94.56 128 LYS A N 1
ATOM 996 C CA . LYS A 1 128 ? -19.243 -4.254 22.303 1.00 94.56 128 LYS A CA 1
ATOM 997 C C . LYS A 1 128 ? -20.041 -3.798 21.087 1.00 94.56 128 LYS A C 1
ATOM 999 O O . LYS A 1 128 ? -21.147 -3.272 21.212 1.00 94.56 128 LYS A O 1
ATOM 1004 N N . SER A 1 129 ? -19.457 -3.995 19.910 1.00 95.44 129 SER A N 1
ATOM 1005 C CA . SER A 1 129 ? -20.130 -3.878 18.617 1.00 95.44 129 SER A CA 1
ATOM 1006 C C . SER A 1 129 ? -20.761 -5.204 18.188 1.00 95.44 129 SER A C 1
ATOM 1008 O O . SER A 1 129 ? -20.543 -6.251 18.803 1.00 95.44 129 SER A O 1
ATOM 1010 N N . GLN A 1 130 ? -21.490 -5.168 17.071 1.00 94.25 130 GLN A N 1
ATOM 1011 C CA . GLN A 1 130 ? -21.758 -6.370 16.283 1.00 94.25 130 GLN A CA 1
ATOM 1012 C C . GLN A 1 130 ? -20.453 -7.036 15.846 1.00 94.25 130 GLN A C 1
ATOM 1014 O O . GLN A 1 130 ? -19.414 -6.375 15.744 1.00 94.25 130 GLN A O 1
ATOM 1019 N N . THR A 1 131 ? -20.515 -8.333 15.573 1.00 94.00 131 THR A N 1
ATOM 1020 C CA . THR A 1 131 ? -19.364 -9.105 15.102 1.00 94.00 131 THR A CA 1
ATOM 1021 C C . THR A 1 131 ? -19.183 -9.052 13.587 1.00 94.00 131 THR A C 1
ATOM 1023 O O . THR A 1 131 ? -20.085 -8.642 12.851 1.00 94.00 131 THR A O 1
ATOM 1026 N N . VAL A 1 132 ? -18.010 -9.464 13.091 1.00 92.81 132 VAL A N 1
ATOM 1027 C CA . VAL A 1 132 ? -17.734 -9.544 11.644 1.00 92.81 132 VAL A CA 1
ATOM 1028 C C . VAL A 1 132 ? -18.741 -10.457 10.947 1.00 92.81 132 VAL A C 1
ATOM 1030 O O . VAL A 1 132 ? -19.266 -10.087 9.896 1.00 92.81 132 VAL A O 1
ATOM 1033 N N . LYS A 1 133 ? -19.110 -11.592 11.556 1.00 91.50 133 LYS A N 1
ATOM 1034 C CA . LYS A 1 133 ? -20.157 -12.480 11.018 1.00 91.50 133 LYS A CA 1
ATOM 1035 C C . LYS A 1 133 ? -21.545 -11.839 10.998 1.00 91.50 133 LYS A C 1
ATOM 1037 O O . LYS A 1 133 ? -22.359 -12.195 10.152 1.00 91.50 133 LYS A O 1
ATOM 1042 N N . GLN A 1 134 ? -21.812 -10.893 11.896 1.00 91.25 134 GLN A N 1
ATOM 1043 C CA . GLN A 1 134 ? -23.066 -10.132 11.944 1.00 91.25 134 GLN A CA 1
ATOM 1044 C C . GLN A 1 134 ? -23.088 -8.929 10.987 1.00 91.25 134 GLN A C 1
ATOM 1046 O O . GLN A 1 134 ? -24.124 -8.285 10.855 1.00 91.25 134 GLN A O 1
ATOM 1051 N N . GLY A 1 135 ? -21.984 -8.648 10.285 1.00 90.12 135 GLY A N 1
ATOM 1052 C CA . GLY A 1 135 ? -21.899 -7.586 9.280 1.00 90.12 135 GLY A CA 1
ATOM 1053 C C . GLY A 1 135 ? -20.903 -6.471 9.600 1.00 90.12 135 GLY A C 1
ATOM 1054 O O . GLY A 1 135 ? -20.780 -5.533 8.808 1.00 90.12 135 GLY A O 1
ATOM 1055 N N . LEU A 1 136 ? -20.156 -6.556 10.709 1.00 92.88 136 LEU A N 1
ATOM 1056 C CA . LEU A 1 136 ? -19.112 -5.584 11.030 1.00 92.88 136 LEU A CA 1
ATOM 1057 C C . LEU A 1 136 ? -17.994 -5.614 9.976 1.00 92.88 136 LEU A C 1
ATOM 1059 O O . LEU A 1 136 ? -17.279 -6.602 9.821 1.00 92.88 136 LEU A O 1
ATOM 1063 N N . LYS A 1 137 ? -17.773 -4.491 9.290 1.00 92.44 137 LYS A N 1
ATOM 1064 C CA . LYS A 1 137 ? -16.648 -4.334 8.358 1.00 92.44 137 LYS A CA 1
ATOM 1065 C C . LYS A 1 137 ? -15.459 -3.694 9.062 1.00 92.44 137 LYS A C 1
ATOM 1067 O O . LYS A 1 137 ? -15.485 -2.505 9.343 1.00 92.44 137 LYS A O 1
ATOM 1072 N N . LEU A 1 138 ? -14.403 -4.448 9.339 1.00 91.69 138 LEU A N 1
ATOM 1073 C CA . LEU A 1 138 ? -13.176 -3.888 9.920 1.00 91.69 138 LEU A CA 1
ATOM 1074 C C . LEU A 1 138 ? -12.323 -3.170 8.869 1.00 91.69 138 LEU A C 1
ATOM 1076 O O . LEU A 1 138 ? -12.387 -3.502 7.685 1.00 91.69 138 LEU A O 1
ATOM 1080 N N . SER A 1 139 ? -11.501 -2.220 9.297 1.00 92.12 139 SER A N 1
ATOM 1081 C CA . SER A 1 139 ? -10.466 -1.581 8.480 1.00 92.12 139 SER A CA 1
ATOM 1082 C C . SER A 1 139 ? -9.221 -1.412 9.336 1.00 92.12 139 SER A C 1
ATOM 1084 O O . SER A 1 139 ? -9.354 -1.183 10.531 1.00 92.12 139 SER A O 1
ATOM 1086 N N . ARG A 1 140 ? -8.034 -1.547 8.739 1.00 89.25 140 ARG A N 1
ATOM 1087 C CA . ARG A 1 140 ? -6.758 -1.295 9.430 1.00 89.25 140 ARG A CA 1
ATOM 1088 C C . ARG A 1 140 ? -6.554 0.190 9.737 1.00 89.25 140 ARG A C 1
ATOM 1090 O O . ARG A 1 140 ? -5.770 0.528 10.609 1.00 89.25 140 ARG A O 1
ATOM 1097 N N . ASP A 1 141 ? -7.248 1.063 9.007 1.00 92.12 141 ASP A N 1
ATOM 1098 C CA . ASP A 1 141 ? -7.280 2.498 9.280 1.00 92.12 141 ASP A CA 1
ATOM 1099 C C . ASP A 1 141 ? -8.536 2.825 10.081 1.00 92.12 141 ASP A C 1
ATOM 1101 O O . ASP A 1 141 ? -9.525 3.363 9.564 1.00 92.12 141 ASP A O 1
ATOM 1105 N N . ASP A 1 142 ? -8.507 2.417 11.343 1.00 94.38 142 ASP A N 1
ATOM 1106 C CA . ASP A 1 142 ? -9.529 2.704 12.329 1.00 94.38 142 ASP A CA 1
ATOM 1107 C C . ASP A 1 142 ? -9.037 3.701 13.382 1.00 94.38 142 ASP A C 1
ATOM 1109 O O . ASP A 1 142 ? -7.847 3.895 13.628 1.00 94.38 142 ASP A O 1
ATOM 1113 N N . TYR A 1 143 ? -9.986 4.426 13.954 1.00 95.19 143 TYR A N 1
ATOM 1114 C CA . TYR A 1 143 ? -9.735 5.452 14.952 1.00 95.19 143 TYR A CA 1
ATOM 1115 C C . TYR A 1 143 ? -10.986 5.654 15.798 1.00 95.19 143 TYR A C 1
ATOM 1117 O O . TYR A 1 143 ? -12.079 5.225 15.435 1.00 95.19 143 TYR A O 1
ATOM 1125 N N . MET A 1 144 ? -10.845 6.328 16.933 1.00 93.81 144 MET A N 1
ATOM 1126 C CA . MET A 1 144 ? -11.988 6.716 17.749 1.00 93.81 144 MET A CA 1
ATOM 1127 C C . MET A 1 144 ? -12.059 8.224 17.879 1.00 93.81 144 MET A C 1
ATOM 1129 O O . MET A 1 144 ? -11.035 8.889 18.047 1.00 93.81 144 MET A O 1
ATOM 1133 N N . ARG A 1 145 ? -13.274 8.763 17.793 1.00 91.44 145 ARG A N 1
ATOM 1134 C CA . ARG A 1 145 ? -13.506 10.204 17.868 1.00 91.44 145 ARG A CA 1
ATOM 1135 C C . ARG A 1 145 ? -14.928 10.531 18.277 1.00 91.44 145 ARG A C 1
ATOM 1137 O O . ARG A 1 145 ? -15.863 9.833 17.899 1.00 91.44 145 ARG A O 1
ATOM 1144 N N . ASP A 1 146 ? -15.091 11.628 19.000 1.00 91.31 146 ASP A N 1
ATOM 1145 C CA . ASP A 1 146 ? -16.400 12.233 19.198 1.00 91.31 146 ASP A CA 1
ATOM 1146 C C . ASP A 1 146 ? -16.841 12.997 17.941 1.00 91.31 146 ASP A C 1
ATOM 1148 O O . ASP A 1 146 ? -16.327 14.068 17.624 1.00 91.31 146 ASP A O 1
ATOM 1152 N N . ILE A 1 147 ? -17.775 12.402 17.202 1.00 90.50 147 ILE A N 1
ATOM 1153 C CA . ILE A 1 147 ? -18.335 12.967 15.967 1.00 90.50 147 ILE A CA 1
ATOM 1154 C C . ILE A 1 147 ? -19.509 13.924 16.226 1.00 90.50 147 ILE A C 1
ATOM 1156 O O . ILE A 1 147 ? -19.895 14.665 15.324 1.00 90.50 147 ILE A O 1
ATOM 1160 N N . TYR A 1 148 ? -20.081 13.913 17.437 1.00 86.62 148 TYR A N 1
ATOM 1161 C CA . TYR A 1 148 ? -21.287 14.675 17.789 1.00 86.62 148 TYR A CA 1
ATOM 1162 C C . TYR A 1 148 ? -21.038 15.784 18.814 1.00 86.62 148 TYR A C 1
ATOM 1164 O O . TYR A 1 148 ? -21.966 16.526 19.128 1.00 86.62 148 TYR A O 1
ATOM 1172 N N . ASN A 1 149 ? -19.808 15.918 19.314 1.00 86.06 149 ASN A N 1
ATOM 1173 C CA . ASN A 1 149 ? -19.464 16.794 20.437 1.00 86.06 149 ASN A CA 1
ATOM 1174 C C . ASN A 1 149 ? -20.334 16.501 21.679 1.00 86.06 149 ASN A C 1
ATOM 1176 O O . ASN A 1 149 ? -20.749 17.410 22.397 1.00 86.06 149 ASN A O 1
ATOM 1180 N N . GLU A 1 150 ? -20.646 15.222 21.909 1.00 87.62 150 GLU A N 1
ATOM 1181 C CA . GLU A 1 150 ? -21.429 14.735 23.057 1.00 87.62 150 GLU A CA 1
ATOM 1182 C C . GLU A 1 150 ? -20.531 14.176 24.180 1.00 87.62 150 GLU A C 1
ATOM 1184 O O . GLU A 1 150 ? -21.019 13.471 25.067 1.00 87.62 150 GLU A O 1
ATOM 1189 N N . ASN A 1 151 ? -19.220 14.431 24.109 1.00 86.56 151 ASN A N 1
ATOM 1190 C CA . ASN A 1 151 ? -18.158 13.800 24.894 1.00 86.56 151 ASN A CA 1
ATOM 1191 C C . ASN A 1 151 ? -18.224 12.271 24.840 1.00 86.56 151 ASN A C 1
ATOM 1193 O O . ASN A 1 151 ? -17.992 11.579 25.827 1.00 86.56 151 ASN A O 1
ATOM 1197 N N . ARG A 1 152 ? -18.592 11.728 23.677 1.00 90.50 152 ARG A N 1
ATOM 1198 C CA . ARG A 1 152 ? -18.683 10.285 23.456 1.00 90.50 152 ARG A CA 1
ATOM 1199 C C . ARG A 1 152 ? -17.997 9.894 22.166 1.00 90.50 152 ARG A C 1
ATOM 1201 O O . ARG A 1 152 ? -18.455 10.217 21.074 1.00 90.50 152 ARG A O 1
ATOM 1208 N N . TYR A 1 153 ? -16.977 9.065 22.304 1.00 93.81 153 TYR A N 1
ATOM 1209 C CA . TYR A 1 153 ? -16.200 8.584 21.183 1.00 93.81 153 TYR A CA 1
ATOM 1210 C C . TYR A 1 153 ? -16.945 7.476 20.430 1.00 93.81 153 TYR A C 1
ATOM 1212 O O . TYR A 1 153 ? -17.341 6.453 20.988 1.00 93.81 153 TYR A O 1
ATOM 1220 N N . ALA A 1 154 ? -17.131 7.686 19.133 1.00 94.56 154 ALA A N 1
ATOM 1221 C CA . ALA A 1 154 ? -17.564 6.686 18.173 1.00 94.56 154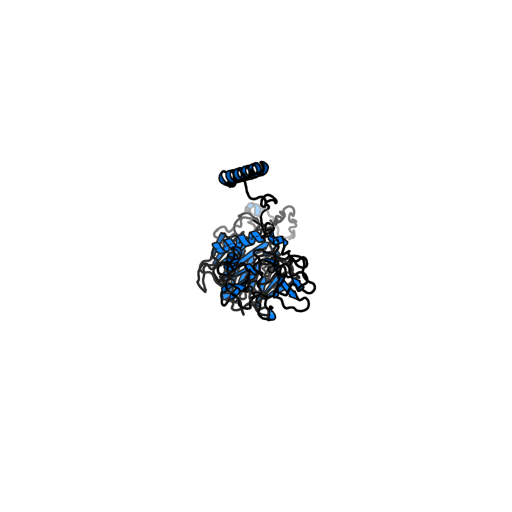 ALA A CA 1
ATOM 1222 C C . ALA A 1 154 ? -16.350 5.917 17.631 1.00 94.56 154 ALA A C 1
ATOM 1224 O O . ALA A 1 154 ? -15.231 6.434 17.616 1.00 94.56 154 ALA A O 1
ATOM 1225 N N . TYR A 1 155 ? -16.575 4.684 17.177 1.00 96.19 155 TYR A N 1
ATOM 1226 C CA . TYR A 1 155 ? -15.542 3.874 16.531 1.00 96.19 155 TYR A CA 1
ATOM 1227 C C . TYR A 1 155 ? -15.614 4.043 15.015 1.00 96.19 155 TYR A C 1
ATOM 1229 O O . TYR A 1 155 ? -16.596 3.641 14.398 1.00 96.19 155 TYR A O 1
ATOM 1237 N N . CYS A 1 156 ? -14.586 4.641 14.425 1.00 96.31 156 CYS A N 1
ATOM 1238 C CA . CYS A 1 156 ? -14.525 5.075 13.036 1.00 96.31 156 CYS A CA 1
ATOM 1239 C C . CYS A 1 156 ? -13.523 4.264 12.219 1.00 96.31 156 CYS A C 1
ATOM 1241 O O . CYS A 1 156 ? -12.511 3.796 12.732 1.00 96.31 156 CYS A O 1
ATOM 1243 N N . ARG A 1 157 ? -13.808 4.092 10.927 1.00 95.38 157 ARG A N 1
ATOM 1244 C CA . ARG A 1 157 ? -13.025 3.283 9.988 1.00 95.38 157 ARG A CA 1
ATOM 1245 C C . ARG A 1 157 ? -13.093 3.874 8.592 1.00 95.38 157 ARG A C 1
ATOM 1247 O O . ARG A 1 157 ? -14.158 4.317 8.167 1.00 95.38 157 ARG A O 1
ATOM 1254 N N . ILE A 1 158 ? -12.013 3.774 7.826 1.00 95.50 158 ILE A N 1
ATOM 1255 C CA . ILE A 1 158 ? -12.081 4.044 6.387 1.00 95.50 158 ILE A CA 1
ATOM 1256 C C . ILE A 1 158 ? -12.673 2.822 5.680 1.00 95.50 158 ILE A C 1
ATOM 1258 O O . ILE A 1 158 ? -12.069 1.747 5.670 1.00 95.50 158 ILE A O 1
ATOM 1262 N N . LEU A 1 159 ? -13.860 2.981 5.094 1.00 94.25 159 LEU A N 1
ATOM 1263 C CA . LEU A 1 159 ? -14.583 1.921 4.394 1.00 94.25 159 LEU A CA 1
ATOM 1264 C C . LEU A 1 159 ? -15.045 2.393 3.017 1.00 94.25 159 LEU A C 1
ATOM 1266 O O . LEU A 1 159 ? -15.366 3.561 2.810 1.00 94.25 159 LEU A O 1
ATOM 1270 N N . LYS A 1 160 ? -15.125 1.454 2.073 1.00 91.38 160 LYS A N 1
ATOM 1271 C CA . LYS A 1 160 ? -15.692 1.713 0.750 1.00 91.38 160 LYS A CA 1
ATOM 1272 C C . LYS A 1 160 ? -17.219 1.689 0.827 1.00 91.38 160 LYS A C 1
ATOM 1274 O O . LYS A 1 160 ? -17.804 0.647 1.140 1.00 91.38 160 LYS A O 1
ATOM 1279 N N . LYS A 1 161 ? -17.849 2.824 0.525 1.00 89.44 161 LYS A N 1
ATOM 1280 C CA . LYS A 1 161 ? -19.298 2.970 0.367 1.00 89.44 161 LYS A CA 1
ATOM 1281 C C . LYS A 1 161 ? -19.578 3.319 -1.090 1.00 89.44 161 LYS A C 1
ATOM 1283 O O . LYS A 1 161 ? -19.060 4.303 -1.607 1.00 89.44 161 LYS A O 1
ATOM 1288 N N . ASP A 1 162 ? -20.346 2.467 -1.759 1.00 84.81 162 ASP A N 1
ATOM 1289 C CA . ASP A 1 162 ? -20.585 2.532 -3.201 1.00 84.81 162 ASP A CA 1
ATOM 1290 C C . ASP A 1 162 ? -19.266 2.502 -3.999 1.00 84.81 162 ASP A C 1
ATOM 1292 O O . ASP A 1 162 ? -18.651 1.444 -4.168 1.00 84.81 162 ASP A O 1
ATOM 1296 N N . THR A 1 163 ? -18.794 3.662 -4.453 1.00 82.25 163 THR A N 1
ATOM 1297 C CA . THR A 1 163 ? -17.583 3.807 -5.269 1.00 82.25 163 THR A CA 1
ATOM 1298 C C . THR A 1 163 ? -16.445 4.545 -4.571 1.00 82.25 163 THR A C 1
ATOM 1300 O O . THR A 1 163 ? -15.320 4.470 -5.061 1.00 82.25 163 THR A O 1
ATOM 1303 N N . SER A 1 164 ? -16.696 5.230 -3.451 1.00 89.56 164 SER A N 1
ATOM 1304 C CA . SER A 1 164 ? -15.699 6.051 -2.755 1.00 89.56 164 SER A CA 1
ATOM 1305 C C . SER A 1 164 ? -15.405 5.535 -1.348 1.00 89.56 164 SER A C 1
ATOM 1307 O O . SER A 1 164 ? -16.218 4.865 -0.709 1.00 89.56 164 SER A O 1
ATOM 1309 N N . PHE A 1 165 ? -14.196 5.817 -0.870 1.00 93.69 165 PHE A N 1
ATOM 1310 C CA . PHE A 1 165 ? -13.822 5.548 0.512 1.00 93.69 165 PHE A CA 1
ATOM 1311 C C . PHE A 1 165 ? -14.273 6.713 1.390 1.00 93.69 165 PHE A C 1
ATOM 1313 O O . PHE A 1 165 ? -14.048 7.874 1.055 1.00 93.69 165 PHE A O 1
ATOM 1320 N N . GLN A 1 166 ? -14.935 6.395 2.498 1.00 95.00 166 GLN A N 1
ATOM 1321 C CA . GLN A 1 166 ? -15.465 7.369 3.445 1.00 95.00 166 GLN A CA 1
ATOM 1322 C C . GLN A 1 166 ? -15.111 6.958 4.879 1.00 95.00 166 GLN A C 1
ATOM 1324 O O . GLN A 1 166 ? -15.019 5.758 5.165 1.00 95.00 166 GLN A O 1
ATOM 1329 N N . PRO A 1 167 ? -14.928 7.928 5.790 1.00 95.88 167 PRO A N 1
ATOM 1330 C CA . PRO A 1 167 ? -14.782 7.649 7.209 1.00 95.88 167 PRO A CA 1
ATOM 1331 C C . PRO A 1 167 ? -16.160 7.311 7.792 1.00 95.88 167 PRO A C 1
ATOM 1333 O O . PRO A 1 167 ? -17.005 8.187 7.969 1.00 95.88 167 PRO A O 1
ATOM 1336 N N . LEU A 1 168 ? -16.404 6.027 8.044 1.00 95.81 168 LEU A N 1
ATOM 1337 C CA . LEU A 1 168 ? -17.654 5.512 8.594 1.00 95.81 168 LEU A CA 1
ATOM 1338 C C . LEU A 1 168 ? -17.474 5.113 10.057 1.00 95.81 168 LEU A C 1
ATOM 1340 O O . LEU A 1 168 ? -16.563 4.357 10.398 1.00 95.81 168 LEU A O 1
ATOM 1344 N N . CYS A 1 169 ? -18.372 5.596 10.906 1.00 95.75 169 CYS A N 1
ATOM 1345 C CA . CYS A 1 169 ? -18.325 5.452 12.347 1.00 95.75 169 CYS A CA 1
ATOM 1346 C C . CYS A 1 169 ? -19.542 4.716 12.895 1.00 95.75 169 CYS A C 1
ATOM 1348 O O . CYS A 1 169 ? -20.680 4.984 12.515 1.00 95.75 169 CYS A O 1
ATOM 1350 N N . LEU A 1 170 ? -19.297 3.841 13.866 1.00 95.38 170 LEU A N 1
ATOM 1351 C CA . LEU A 1 170 ? -20.319 3.275 14.727 1.00 95.38 170 LEU A CA 1
ATOM 1352 C C . LEU A 1 170 ? -20.509 4.181 15.933 1.00 95.38 170 LEU A C 1
ATOM 1354 O O . LEU A 1 170 ? -19.627 4.303 16.791 1.00 95.38 170 LEU A O 1
ATOM 1358 N N . ARG A 1 171 ? -21.689 4.792 16.016 1.00 93.31 171 ARG A N 1
ATOM 1359 C CA . ARG A 1 171 ? -22.064 5.619 17.160 1.00 93.31 171 ARG A CA 1
ATOM 1360 C C . ARG A 1 171 ? -22.057 4.795 18.442 1.00 93.31 171 ARG A C 1
ATOM 1362 O O . ARG A 1 171 ? -22.695 3.747 18.525 1.00 93.31 171 ARG A O 1
ATOM 1369 N N . ALA A 1 172 ? -21.396 5.302 19.469 1.00 92.94 172 ALA A N 1
ATOM 1370 C CA . ALA A 1 172 ? -21.460 4.741 20.808 1.00 92.94 172 ALA A CA 1
ATOM 1371 C C . ALA A 1 172 ? -22.840 5.017 21.457 1.00 92.94 172 ALA A C 1
ATOM 1373 O O . ALA A 1 172 ? -23.301 6.164 21.530 1.00 92.94 172 ALA A O 1
ATOM 1374 N N . LYS A 1 173 ? -23.517 3.957 21.915 1.00 92.44 173 LYS A N 1
ATOM 1375 C CA . LYS A 1 173 ? -24.796 3.944 22.655 1.00 92.44 173 LYS A CA 1
ATOM 1376 C C . LYS A 1 173 ? -24.544 3.596 24.129 1.00 92.44 173 LYS A C 1
ATOM 1378 O O . LYS A 1 173 ? -23.419 3.370 24.537 1.00 92.44 173 LYS A O 1
ATOM 1383 N N . GLU A 1 174 ? -25.574 3.668 24.972 1.00 88.94 174 GLU A N 1
ATOM 1384 C CA . GLU A 1 174 ? -25.419 3.531 26.431 1.00 88.94 174 GLU A CA 1
ATOM 1385 C C . GLU A 1 174 ? -24.809 2.183 26.842 1.00 88.94 174 GLU A C 1
ATOM 1387 O O . GLU A 1 174 ? -23.973 2.138 27.736 1.00 88.94 174 GLU A O 1
ATOM 1392 N N . PHE A 1 175 ? -25.150 1.114 26.117 1.00 89.19 175 PHE A N 1
ATOM 1393 C CA . PHE A 1 175 ? -24.744 -0.258 26.435 1.00 89.19 175 PHE A CA 1
ATOM 1394 C C . PHE A 1 175 ? -23.833 -0.910 25.380 1.00 89.19 175 PHE A C 1
ATOM 1396 O O . PHE A 1 175 ? -23.578 -2.109 25.449 1.00 89.19 175 PHE A O 1
ATOM 1403 N N . GLY A 1 176 ? -23.365 -0.168 24.374 1.00 93.50 176 GLY A N 1
ATOM 1404 C CA . GLY A 1 176 ? -22.537 -0.722 23.299 1.00 93.50 176 GLY A CA 1
ATOM 1405 C C . GLY A 1 176 ? -22.507 0.158 22.057 1.00 93.50 176 GLY A C 1
ATOM 1406 O O . GLY A 1 176 ? -23.033 1.268 22.057 1.00 93.50 176 GLY A O 1
ATOM 1407 N N . PHE A 1 177 ? -21.920 -0.329 20.969 1.00 95.19 177 PHE A N 1
ATOM 1408 C CA . PHE A 1 177 ? -21.932 0.400 19.699 1.00 95.19 177 PHE A CA 1
ATOM 1409 C C . PHE A 1 177 ? -23.242 0.177 18.936 1.00 95.19 177 PHE A C 1
ATOM 1411 O O . PHE A 1 177 ? -23.898 -0.854 19.061 1.00 95.19 177 PHE A O 1
ATOM 1418 N N . GLY A 1 178 ? -23.647 1.173 18.151 1.00 91.81 178 GLY A N 1
ATOM 1419 C CA . GLY A 1 178 ? -24.751 1.048 17.213 1.00 91.81 178 GLY A CA 1
ATOM 1420 C C . GLY A 1 178 ? -24.411 0.163 16.015 1.00 91.81 178 GLY A C 1
ATOM 1421 O O . GLY A 1 178 ? -23.258 -0.177 15.773 1.00 91.81 178 GLY A O 1
ATOM 1422 N N . ASP A 1 179 ? -25.446 -0.160 15.245 1.00 89.94 179 ASP A N 1
ATOM 1423 C CA . ASP A 1 179 ? -25.371 -1.080 14.101 1.00 89.94 179 ASP A CA 1
ATOM 1424 C C . ASP A 1 179 ? -25.303 -0.352 12.750 1.00 89.94 179 ASP A C 1
ATOM 1426 O O . ASP A 1 179 ? -25.218 -0.975 11.696 1.00 89.94 179 ASP A O 1
ATOM 1430 N N . LYS A 1 180 ? -25.428 0.979 12.768 1.00 91.75 180 LYS A N 1
ATOM 1431 C CA . LYS A 1 180 ? -25.475 1.818 11.572 1.00 91.75 180 LYS A CA 1
ATOM 1432 C C . LYS A 1 180 ? -24.189 2.620 11.465 1.00 91.75 180 LYS A C 1
ATOM 1434 O O . LYS A 1 180 ? -23.786 3.259 12.433 1.00 91.75 180 LYS A O 1
ATOM 1439 N N . ASP A 1 181 ? -23.601 2.588 10.276 1.00 93.50 181 ASP A N 1
ATOM 1440 C CA . ASP A 1 181 ? -22.461 3.420 9.917 1.00 93.50 181 ASP A CA 1
ATOM 1441 C C . ASP A 1 181 ? -22.925 4.853 9.606 1.00 93.50 181 ASP A C 1
ATOM 1443 O O . ASP A 1 181 ? -23.784 5.079 8.747 1.00 93.50 181 ASP A O 1
ATOM 1447 N N . GLU A 1 182 ? -22.320 5.820 10.285 1.00 94.19 182 GLU A N 1
ATOM 1448 C CA . GLU A 1 182 ? -22.535 7.258 10.115 1.00 94.19 182 GLU A CA 1
ATOM 1449 C C . GLU A 1 182 ? -21.236 7.907 9.617 1.00 94.19 182 GLU A C 1
ATOM 1451 O O . GLU A 1 182 ? -20.148 7.458 9.960 1.00 94.19 182 GLU A O 1
ATOM 1456 N N . VAL A 1 183 ? -21.317 8.933 8.769 1.00 94.81 183 VAL A N 1
ATOM 1457 C CA . VAL A 1 183 ? -20.115 9.563 8.192 1.00 94.81 183 VAL A CA 1
ATOM 1458 C C . VAL A 1 183 ? -19.512 10.549 9.195 1.00 94.81 183 VAL A C 1
ATOM 1460 O O . VAL A 1 183 ? -20.245 11.380 9.725 1.00 94.81 183 VAL A O 1
ATOM 1463 N N . ASP A 1 184 ? -18.194 10.500 9.416 1.00 94.44 184 ASP A N 1
ATOM 1464 C CA . ASP A 1 184 ? -17.476 11.540 10.172 1.00 94.44 184 ASP A CA 1
ATOM 1465 C C . ASP A 1 184 ? -17.383 12.823 9.327 1.00 94.44 184 ASP A C 1
ATOM 1467 O O . ASP A 1 184 ? -16.738 12.808 8.272 1.00 94.44 184 ASP A O 1
ATOM 1471 N N . PRO A 1 185 ? -18.002 13.941 9.748 1.00 92.31 185 PRO A N 1
ATOM 1472 C CA . PRO A 1 185 ? -17.969 15.181 8.980 1.00 92.31 185 PRO A CA 1
ATOM 1473 C C . PRO A 1 185 ? -16.613 15.898 9.035 1.00 92.31 185 PRO A C 1
ATOM 1475 O O . PRO A 1 185 ? -16.372 16.782 8.217 1.00 92.31 185 PRO A O 1
ATOM 1478 N N . ASN A 1 186 ? -15.741 15.577 9.996 1.00 93.44 186 ASN A N 1
ATOM 1479 C CA . ASN A 1 186 ? -14.497 16.317 10.208 1.00 93.44 186 ASN A CA 1
ATOM 1480 C C . ASN A 1 186 ? -13.341 15.399 10.641 1.00 93.44 186 ASN A C 1
ATOM 1482 O O . ASN A 1 186 ? -12.805 15.601 11.729 1.00 93.44 186 ASN A O 1
ATOM 1486 N N . PRO A 1 187 ? -12.971 14.373 9.863 1.00 94.06 187 PRO A N 1
ATOM 1487 C CA . PRO A 1 187 ? -11.970 13.397 10.281 1.00 94.06 187 PRO A CA 1
ATOM 1488 C C . PRO A 1 187 ? -10.614 14.049 10.631 1.00 94.06 187 PRO A C 1
ATOM 1490 O O . PRO A 1 187 ? -10.277 15.104 10.089 1.00 94.06 187 PRO A O 1
ATOM 1493 N N . PRO A 1 188 ? -9.809 13.430 11.516 1.00 93.69 188 PRO A N 1
ATOM 1494 C CA . PRO A 1 188 ? -8.457 13.895 11.832 1.00 93.69 188 PRO A CA 1
ATOM 1495 C C . PRO A 1 188 ? -7.572 14.069 10.587 1.00 93.69 188 PRO A C 1
ATOM 1497 O O . PRO A 1 188 ? -7.733 13.343 9.609 1.00 93.69 188 PRO A O 1
ATOM 1500 N N . GLU A 1 189 ? -6.587 14.971 10.633 1.00 93.12 189 GLU A N 1
ATOM 1501 C CA . GLU A 1 189 ? -5.732 15.301 9.476 1.00 93.12 189 GLU A CA 1
ATOM 1502 C C . GLU A 1 189 ? -5.036 14.072 8.863 1.00 93.12 189 GLU A C 1
ATOM 1504 O O . GLU A 1 189 ? -5.021 13.906 7.645 1.00 93.12 189 GLU A O 1
ATOM 1509 N N . ASN A 1 190 ? -4.550 13.146 9.695 1.00 91.62 190 ASN A N 1
ATOM 1510 C CA . ASN A 1 190 ? -3.954 11.893 9.224 1.00 91.62 190 ASN A CA 1
ATOM 1511 C C . ASN A 1 190 ? -4.967 10.992 8.496 1.00 91.62 190 ASN A C 1
ATOM 1513 O O . ASN A 1 190 ? -4.599 10.275 7.573 1.00 91.62 190 ASN A O 1
ATOM 1517 N N . ILE A 1 191 ? -6.243 11.020 8.890 1.00 94.81 191 ILE A N 1
ATOM 1518 C CA . ILE A 1 191 ? -7.314 10.276 8.215 1.00 94.81 191 ILE A CA 1
ATOM 1519 C C . ILE A 1 191 ? -7.695 10.966 6.904 1.00 94.81 191 ILE A C 1
ATOM 1521 O O . ILE A 1 191 ? -7.934 10.280 5.915 1.00 94.81 191 ILE A O 1
ATOM 1525 N N . VAL A 1 192 ? -7.699 12.302 6.861 1.00 94.50 192 VAL A N 1
ATOM 1526 C CA . VAL A 1 192 ? -7.897 13.070 5.619 1.00 94.50 192 VAL A CA 1
ATOM 1527 C C . VAL A 1 192 ? -6.821 12.720 4.590 1.00 94.50 192 VAL A C 1
ATOM 1529 O O . VAL A 1 192 ? -7.144 12.442 3.437 1.00 94.50 192 VAL A O 1
ATOM 1532 N N . GLU A 1 193 ? -5.555 12.669 5.009 1.00 94.38 193 GLU A N 1
ATOM 1533 C CA . GLU A 1 193 ? -4.444 12.261 4.143 1.00 94.38 193 GLU A CA 1
ATOM 1534 C C . GLU A 1 193 ? -4.620 10.821 3.629 1.00 94.38 193 GLU A C 1
ATOM 1536 O O . GLU A 1 193 ? -4.468 10.559 2.434 1.00 94.38 193 GLU A O 1
ATOM 1541 N N . LEU A 1 194 ? -5.014 9.882 4.498 1.00 94.75 194 LEU A N 1
ATOM 1542 C CA . LEU A 1 194 ? -5.298 8.507 4.080 1.00 94.75 194 LEU A CA 1
ATOM 1543 C C . LEU A 1 194 ? -6.469 8.435 3.092 1.00 94.75 194 LEU A C 1
ATOM 1545 O O . LEU A 1 194 ? -6.376 7.711 2.103 1.00 94.75 194 LEU A O 1
ATOM 1549 N N . LEU A 1 195 ? -7.551 9.189 3.306 1.00 94.94 195 LEU A N 1
ATOM 1550 C CA . LEU A 1 195 ? -8.686 9.254 2.378 1.00 94.94 195 LEU A CA 1
ATOM 1551 C C . LEU A 1 195 ? -8.260 9.767 0.995 1.00 94.94 195 LEU A C 1
ATOM 1553 O O . LEU A 1 195 ? -8.690 9.216 -0.018 1.00 94.94 195 LEU A O 1
ATOM 1557 N N . GLU A 1 196 ? -7.360 10.751 0.937 1.00 94.44 196 GLU A N 1
ATOM 1558 C CA . GLU A 1 196 ? -6.767 11.220 -0.321 1.00 94.44 196 GLU A CA 1
ATOM 1559 C C . GLU A 1 196 ? -5.955 10.118 -1.015 1.00 94.44 196 GLU A C 1
ATOM 1561 O O . GLU A 1 196 ? -5.992 10.007 -2.242 1.00 94.44 196 GLU A O 1
ATOM 1566 N N . PHE A 1 197 ? -5.256 9.261 -0.264 1.00 95.31 197 PHE A N 1
ATOM 1567 C CA . PHE A 1 197 ? -4.571 8.089 -0.820 1.00 95.31 197 PHE A CA 1
ATOM 1568 C C . PHE A 1 197 ? -5.531 7.005 -1.301 1.00 95.31 197 PHE A C 1
ATOM 1570 O O . PHE A 1 197 ? -5.272 6.396 -2.335 1.00 95.31 197 PHE A O 1
ATOM 1577 N N . TYR A 1 198 ? -6.643 6.783 -0.605 1.00 94.94 198 TYR A N 1
ATOM 1578 C CA . TYR A 1 198 ? -7.677 5.846 -1.041 1.00 94.94 198 TYR A CA 1
ATOM 1579 C C . TYR A 1 198 ? -8.427 6.318 -2.288 1.00 94.94 198 TYR A C 1
ATOM 1581 O O . TYR A 1 198 ? -8.951 5.488 -3.035 1.00 94.94 198 TYR A O 1
ATOM 1589 N N . ASP A 1 199 ? -8.470 7.626 -2.544 1.00 93.50 199 ASP A N 1
ATOM 1590 C CA . ASP A 1 199 ? -9.152 8.174 -3.709 1.00 93.50 199 ASP A CA 1
ATOM 1591 C C . ASP A 1 199 ? -8.570 7.623 -5.024 1.00 93.50 199 ASP A C 1
ATOM 1593 O O . ASP A 1 199 ? -7.372 7.731 -5.310 1.00 93.50 199 ASP A O 1
ATOM 1597 N N . GLY A 1 200 ? -9.428 6.980 -5.815 1.00 91.44 200 GLY A N 1
ATOM 1598 C CA . GLY A 1 200 ? -9.065 6.270 -7.043 1.00 91.44 200 GLY A CA 1
ATOM 1599 C C . GLY A 1 200 ? -8.098 5.089 -6.872 1.00 91.44 200 GLY A C 1
ATOM 1600 O O . GLY A 1 200 ? -7.570 4.590 -7.866 1.00 91.44 200 GLY A O 1
ATOM 1601 N N . CYS A 1 201 ? -7.837 4.630 -5.646 1.00 93.88 201 CYS A N 1
ATOM 1602 C CA . CYS A 1 201 ? -6.969 3.484 -5.398 1.00 93.88 201 CYS A CA 1
ATOM 1603 C C . CYS A 1 201 ? -7.719 2.170 -5.656 1.00 93.88 201 CYS A C 1
ATOM 1605 O O . CYS A 1 201 ? -8.829 1.947 -5.165 1.00 93.88 201 CYS A O 1
ATOM 1607 N N . VAL A 1 202 ? -7.108 1.297 -6.450 1.00 93.19 202 VAL A N 1
ATOM 1608 C CA . VAL A 1 202 ? -7.661 -0.002 -6.856 1.00 93.19 202 VAL A CA 1
ATOM 1609 C C . VAL A 1 202 ? -7.064 -1.137 -6.035 1.00 93.19 202 VAL A C 1
ATOM 1611 O O . VAL A 1 202 ? -7.767 -2.093 -5.724 1.00 93.19 202 VAL A O 1
ATOM 1614 N N . SER A 1 203 ? -5.786 -1.017 -5.684 1.00 94.19 203 SER A N 1
ATOM 1615 C CA . SER A 1 203 ? -5.093 -1.927 -4.780 1.00 94.19 203 SER A CA 1
ATOM 1616 C C . SER A 1 203 ? -3.981 -1.203 -4.048 1.00 94.19 203 SER A C 1
ATOM 1618 O O . SER A 1 203 ? -3.242 -0.430 -4.668 1.00 94.19 203 SER A O 1
ATOM 1620 N N . TRP A 1 204 ? -3.816 -1.509 -2.766 1.00 95.69 204 TRP A N 1
ATOM 1621 C CA . TRP A 1 204 ? -2.789 -0.909 -1.930 1.00 95.69 204 TRP A CA 1
ATOM 1622 C C . TRP A 1 204 ? -2.166 -1.944 -0.996 1.00 95.69 204 TRP A C 1
ATOM 1624 O O . TRP A 1 204 ? -2.771 -2.356 -0.009 1.00 95.69 204 TRP A O 1
ATOM 1634 N N . LEU A 1 205 ? -0.927 -2.324 -1.303 1.00 95.69 205 LEU A N 1
ATOM 1635 C CA . LEU A 1 205 ? -0.084 -3.171 -0.468 1.00 95.69 205 LEU A CA 1
ATOM 1636 C C . LEU A 1 205 ? 0.944 -2.284 0.238 1.00 95.69 205 LEU A C 1
ATOM 1638 O O . LEU A 1 205 ? 1.884 -1.802 -0.393 1.00 95.69 205 LEU A O 1
ATOM 1642 N N . ARG A 1 206 ? 0.777 -2.055 1.543 1.00 92.88 206 ARG A N 1
ATOM 1643 C CA . ARG A 1 206 ? 1.698 -1.199 2.313 1.00 92.88 206 ARG A CA 1
ATOM 1644 C C . ARG A 1 206 ? 3.040 -1.868 2.574 1.00 92.88 206 ARG A C 1
ATOM 1646 O O . ARG A 1 206 ? 4.068 -1.199 2.513 1.00 92.88 206 ARG A O 1
ATOM 1653 N N . LEU A 1 207 ? 3.020 -3.185 2.791 1.00 92.81 207 LEU A N 1
ATOM 1654 C CA . LEU A 1 207 ? 4.211 -4.022 2.921 1.00 92.81 207 LEU A CA 1
ATOM 1655 C C . LEU A 1 207 ? 5.132 -3.590 4.075 1.00 92.81 207 LEU A C 1
ATOM 1657 O O . LEU A 1 207 ? 6.345 -3.628 3.902 1.00 92.81 207 LEU A O 1
ATOM 1661 N N . TYR A 1 208 ? 4.595 -3.174 5.231 1.00 88.62 208 TYR A N 1
ATOM 1662 C CA . TYR A 1 208 ? 5.425 -2.841 6.404 1.00 88.62 208 TYR A CA 1
ATOM 1663 C C . TYR A 1 208 ? 5.157 -3.657 7.668 1.00 88.62 208 TYR A C 1
ATOM 1665 O O . TYR A 1 208 ? 6.086 -3.840 8.448 1.00 88.62 208 TYR A O 1
ATOM 1673 N N . ASP A 1 209 ? 3.927 -4.115 7.867 1.00 86.56 209 ASP A N 1
ATOM 1674 C CA . ASP A 1 209 ? 3.453 -4.932 8.992 1.00 86.56 209 ASP A CA 1
ATOM 1675 C C . ASP A 1 209 ? 2.705 -6.179 8.501 1.00 86.56 209 ASP A C 1
ATOM 1677 O O . ASP A 1 209 ? 2.751 -7.236 9.127 1.00 86.56 209 ASP A O 1
ATOM 1681 N N . ASP A 1 210 ? 2.033 -6.079 7.354 1.00 89.31 210 ASP A N 1
ATOM 1682 C CA . ASP A 1 210 ? 1.403 -7.198 6.674 1.00 89.31 210 ASP A CA 1
ATOM 1683 C C . ASP A 1 210 ? 1.560 -7.132 5.141 1.00 89.31 210 ASP A C 1
ATOM 1685 O O . ASP A 1 210 ? 2.130 -6.204 4.559 1.00 89.31 210 ASP A O 1
ATOM 1689 N N . MET A 1 211 ? 1.103 -8.196 4.476 1.00 91.00 211 MET A N 1
ATOM 1690 C CA . MET A 1 211 ? 1.046 -8.307 3.014 1.00 91.00 211 MET A CA 1
ATOM 1691 C C . MET A 1 211 ? -0.407 -8.306 2.517 1.00 91.00 211 MET A C 1
ATOM 1693 O O . MET A 1 211 ? -0.731 -8.991 1.546 1.00 91.00 211 MET A O 1
ATOM 1697 N N . VAL A 1 212 ? -1.299 -7.592 3.208 1.00 91.44 212 VAL A N 1
ATOM 1698 C CA . VAL A 1 212 ? -2.724 -7.525 2.866 1.00 91.44 212 VAL A CA 1
ATOM 1699 C C . VAL A 1 212 ? -2.993 -6.317 1.967 1.00 91.44 212 VAL A C 1
ATOM 1701 O O . VAL A 1 212 ? -2.325 -5.288 2.046 1.00 91.44 212 VAL A O 1
ATOM 1704 N N . ASP A 1 213 ? -3.987 -6.442 1.088 1.00 93.56 213 ASP A N 1
ATOM 1705 C CA . ASP A 1 213 ? -4.505 -5.311 0.323 1.00 93.56 213 ASP A CA 1
ATOM 1706 C C . ASP A 1 213 ? -5.518 -4.513 1.141 1.00 93.56 213 ASP A C 1
ATOM 1708 O O . ASP A 1 213 ? -6.600 -4.994 1.487 1.00 93.56 213 ASP A O 1
ATOM 1712 N N . TYR A 1 214 ? -5.183 -3.253 1.391 1.00 92.56 214 TYR A N 1
ATOM 1713 C CA . TYR A 1 214 ? -5.987 -2.328 2.182 1.00 92.56 214 TYR A CA 1
ATOM 1714 C C . TYR A 1 214 ? -7.285 -1.917 1.473 1.00 92.56 214 TYR A C 1
ATOM 1716 O O . TYR A 1 214 ? -8.259 -1.544 2.124 1.00 92.56 214 TYR A O 1
ATOM 1724 N N . THR A 1 215 ? -7.354 -2.055 0.145 1.00 91.56 215 THR A N 1
ATOM 1725 C CA . THR A 1 215 ? -8.604 -1.863 -0.611 1.00 91.56 215 THR A CA 1
ATOM 1726 C C . THR A 1 215 ? -9.486 -3.118 -0.656 1.00 91.56 215 THR A C 1
ATOM 1728 O O . THR A 1 215 ? -10.643 -3.026 -1.070 1.00 91.56 215 THR A O 1
ATOM 1731 N N . LYS A 1 216 ? -8.961 -4.266 -0.193 1.00 90.81 216 LYS A N 1
ATOM 1732 C CA . LYS A 1 216 ? -9.614 -5.586 -0.133 1.00 90.81 216 LYS A CA 1
ATOM 1733 C C . LYS A 1 216 ? -10.105 -6.134 -1.480 1.00 90.81 216 LYS A C 1
ATOM 1735 O O . LYS A 1 216 ? -11.101 -6.856 -1.521 1.00 90.81 216 LYS A O 1
ATOM 1740 N N . ASN A 1 217 ? -9.416 -5.811 -2.571 1.00 91.69 217 ASN A N 1
ATOM 1741 C CA . ASN A 1 217 ? -9.723 -6.317 -3.911 1.00 91.69 217 ASN A CA 1
ATOM 1742 C C . ASN A 1 217 ? -8.774 -7.450 -4.344 1.00 91.69 217 ASN A C 1
ATOM 1744 O O . ASN A 1 217 ? -9.147 -8.259 -5.194 1.00 91.69 217 ASN A O 1
ATOM 1748 N N . LEU A 1 218 ? -7.569 -7.518 -3.767 1.00 93.25 218 LEU A N 1
ATOM 1749 C CA . LEU A 1 218 ? -6.547 -8.516 -4.082 1.00 93.25 218 LEU A CA 1
ATOM 1750 C C . LEU A 1 218 ? -6.449 -9.655 -3.062 1.00 93.25 218 LEU A C 1
ATOM 1752 O O . LEU A 1 218 ? -6.565 -9.479 -1.851 1.00 93.25 218 LEU A O 1
ATOM 1756 N N . ILE A 1 219 ? -6.103 -10.822 -3.593 1.00 93.75 219 ILE A N 1
ATOM 1757 C CA . ILE A 1 219 ? -5.618 -12.011 -2.907 1.00 93.75 219 ILE A CA 1
ATOM 1758 C C . ILE A 1 219 ? -4.114 -12.109 -3.177 1.00 93.75 219 ILE A C 1
ATOM 1760 O O . ILE A 1 219 ? -3.673 -12.141 -4.333 1.00 93.75 219 ILE A O 1
ATOM 1764 N N . VAL A 1 220 ? -3.332 -12.179 -2.102 1.00 94.00 220 VAL A N 1
ATOM 1765 C CA . VAL A 1 220 ? -1.868 -12.224 -2.138 1.00 94.00 220 VAL A CA 1
ATOM 1766 C C . VAL A 1 220 ? -1.388 -13.641 -1.829 1.00 94.00 220 VAL A C 1
ATOM 1768 O O . VAL A 1 220 ? -1.710 -14.209 -0.789 1.00 94.00 220 VAL A O 1
ATOM 1771 N N . SER A 1 221 ? -0.603 -14.215 -2.739 1.00 93.50 221 SER A N 1
ATOM 1772 C CA . SER A 1 221 ? 0.015 -15.538 -2.612 1.00 93.50 221 SER A CA 1
ATOM 1773 C C . SER A 1 221 ? 1.534 -15.409 -2.506 1.00 93.50 221 SER A C 1
ATOM 1775 O O . SER A 1 221 ? 2.162 -14.672 -3.266 1.00 93.50 221 SER A O 1
ATOM 1777 N N . LYS A 1 222 ? 2.131 -16.144 -1.568 1.00 93.06 222 LYS A N 1
ATOM 1778 C CA . LYS A 1 222 ? 3.556 -16.070 -1.212 1.00 93.06 222 LYS A CA 1
ATOM 1779 C C . LYS A 1 222 ? 4.328 -17.241 -1.825 1.00 93.06 222 LYS A C 1
ATOM 1781 O O . LYS A 1 222 ? 3.819 -18.360 -1.822 1.00 93.06 222 LYS A O 1
ATOM 1786 N N . ALA A 1 223 ? 5.550 -17.008 -2.299 1.00 92.50 223 ALA A N 1
ATOM 1787 C CA . ALA A 1 223 ? 6.457 -18.047 -2.796 1.00 92.50 223 ALA A CA 1
ATOM 1788 C C . ALA A 1 223 ? 7.871 -17.900 -2.199 1.00 92.50 223 ALA A C 1
ATOM 1790 O O . ALA A 1 223 ? 8.245 -16.817 -1.751 1.00 92.50 223 ALA A O 1
ATOM 1791 N N . GLY A 1 224 ? 8.642 -18.994 -2.153 1.00 88.19 224 GLY A N 1
ATOM 1792 C CA . GLY A 1 224 ? 10.030 -18.988 -1.652 1.00 88.19 224 GLY A CA 1
ATOM 1793 C C . GLY A 1 224 ? 10.170 -18.687 -0.153 1.00 88.19 224 GLY A C 1
ATOM 1794 O O . GLY A 1 224 ? 11.177 -18.142 0.291 1.00 88.19 224 GLY A O 1
ATOM 1795 N N . GLY A 1 225 ? 9.123 -18.951 0.640 1.00 90.06 225 GLY A N 1
ATOM 1796 C CA . GLY A 1 225 ? 9.122 -18.652 2.077 1.00 90.06 225 GLY A CA 1
ATOM 1797 C C . GLY A 1 225 ? 9.156 -17.156 2.409 1.00 90.06 225 GLY A C 1
ATOM 1798 O O . GLY A 1 225 ? 9.532 -16.799 3.520 1.00 90.06 225 GLY A O 1
ATOM 1799 N N . ILE A 1 226 ? 8.779 -16.283 1.465 1.00 92.25 226 ILE A N 1
ATOM 1800 C CA . ILE A 1 226 ? 8.753 -14.836 1.688 1.00 92.25 226 ILE A CA 1
ATOM 1801 C C . ILE A 1 226 ? 7.832 -14.475 2.863 1.00 92.25 226 ILE A C 1
ATOM 1803 O O . ILE A 1 226 ? 6.681 -14.918 2.952 1.00 92.25 226 ILE A O 1
ATOM 1807 N N . SER A 1 227 ? 8.351 -13.663 3.778 1.00 90.06 227 SER A N 1
ATOM 1808 C CA . SER A 1 227 ? 7.658 -13.230 4.988 1.00 90.06 227 SER A CA 1
ATOM 1809 C C . SER A 1 227 ? 8.031 -11.796 5.330 1.00 90.06 227 SER A C 1
ATOM 1811 O O . SER A 1 227 ? 9.136 -11.350 5.025 1.00 90.06 227 SER A O 1
ATOM 1813 N N . ILE A 1 228 ? 7.126 -11.106 6.016 1.00 88.00 228 ILE A N 1
ATOM 1814 C CA . ILE A 1 228 ? 7.382 -9.805 6.624 1.00 88.00 228 ILE A CA 1
ATOM 1815 C C . ILE A 1 228 ? 7.344 -9.960 8.149 1.00 88.00 228 ILE A C 1
ATOM 1817 O O . ILE A 1 228 ? 6.562 -10.786 8.630 1.00 88.00 228 ILE A O 1
ATOM 1821 N N . PRO A 1 229 ? 8.173 -9.230 8.917 1.00 83.88 229 PRO A N 1
ATOM 1822 C CA . PRO A 1 229 ? 7.999 -9.150 10.360 1.00 83.88 229 PRO A CA 1
ATOM 1823 C C . PRO A 1 229 ? 6.605 -8.598 10.668 1.00 83.88 229 PRO A C 1
ATOM 1825 O O . PRO A 1 229 ? 6.306 -7.453 10.345 1.00 83.88 229 PRO A O 1
ATOM 1828 N N . GLU A 1 230 ? 5.750 -9.413 11.282 1.00 79.50 230 GLU A N 1
ATOM 1829 C CA . GLU A 1 230 ? 4.379 -9.023 11.636 1.00 79.50 230 GLU A CA 1
ATOM 1830 C C . GLU A 1 230 ? 4.327 -8.231 12.954 1.00 79.50 230 GLU A C 1
ATOM 1832 O O . GLU A 1 230 ? 3.462 -8.447 13.808 1.00 79.50 230 GLU A O 1
ATOM 1837 N N . GLU A 1 231 ? 5.293 -7.327 13.137 1.00 83.06 231 GLU A N 1
ATOM 1838 C CA . GLU A 1 231 ? 5.281 -6.389 14.251 1.00 83.06 231 GLU A CA 1
ATOM 1839 C C . GLU A 1 231 ? 4.144 -5.377 14.043 1.00 83.06 231 GLU A C 1
ATOM 1841 O O . GLU A 1 231 ? 3.976 -4.859 12.937 1.00 83.06 231 GLU A O 1
ATOM 1846 N N . PRO A 1 232 ? 3.332 -5.077 15.068 1.00 79.00 232 PRO A N 1
ATOM 1847 C CA . PRO A 1 232 ? 2.183 -4.201 14.896 1.00 79.00 232 PRO A CA 1
ATOM 1848 C C . PRO A 1 232 ? 2.634 -2.747 14.778 1.00 79.00 232 PRO A C 1
ATOM 1850 O O . PRO A 1 232 ? 3.251 -2.220 15.703 1.00 79.00 232 PRO A O 1
ATOM 1853 N N . ASN A 1 233 ? 2.271 -2.082 13.678 1.00 77.75 233 ASN A N 1
ATOM 1854 C CA . ASN A 1 233 ? 2.495 -0.647 13.472 1.00 77.75 233 ASN A CA 1
ATOM 1855 C C . ASN A 1 233 ? 3.933 -0.174 13.797 1.00 77.75 233 ASN A C 1
ATOM 1857 O O . ASN A 1 233 ? 4.109 0.744 14.607 1.00 77.75 233 ASN A O 1
ATOM 1861 N N . PRO A 1 234 ? 4.970 -0.754 13.161 1.00 83.06 234 PRO A N 1
ATOM 1862 C CA . PRO A 1 234 ? 6.352 -0.376 13.416 1.00 83.06 234 PRO A CA 1
ATOM 1863 C C . PRO A 1 234 ? 6.576 1.105 13.085 1.00 83.06 234 PRO A C 1
ATOM 1865 O O . PRO A 1 234 ? 6.020 1.648 12.121 1.00 83.06 234 PRO A O 1
ATOM 1868 N N . SER A 1 235 ? 7.398 1.775 13.896 1.00 82.50 235 SER A N 1
ATOM 1869 C CA . SER A 1 235 ? 7.768 3.177 13.668 1.00 82.50 235 SER A CA 1
ATOM 1870 C C . SER A 1 235 ? 8.602 3.341 12.399 1.00 82.50 235 SER A C 1
ATOM 1872 O O . SER A 1 235 ? 8.417 4.317 11.676 1.00 82.50 235 SER A O 1
ATOM 1874 N N . VAL A 1 236 ? 9.474 2.368 12.120 1.00 89.12 236 VAL A N 1
ATOM 1875 C CA . VAL A 1 236 ? 10.316 2.288 10.926 1.00 89.12 236 VAL A CA 1
ATOM 1876 C C . VAL A 1 236 ? 10.222 0.886 10.336 1.00 89.12 236 VAL A C 1
ATOM 1878 O O . VAL A 1 236 ? 10.273 -0.102 11.065 1.00 89.12 236 VAL A O 1
ATOM 1881 N N . THR A 1 237 ? 10.114 0.791 9.014 1.00 90.25 237 THR A N 1
ATOM 1882 C CA . THR A 1 237 ? 10.035 -0.476 8.284 1.00 90.25 237 THR A CA 1
ATOM 1883 C C . THR A 1 237 ? 11.115 -0.607 7.218 1.00 90.25 237 THR A C 1
ATOM 1885 O O . THR A 1 237 ? 11.636 0.375 6.696 1.00 90.25 237 THR A O 1
ATOM 1888 N N . ASN A 1 238 ? 11.429 -1.854 6.874 1.00 89.00 238 ASN A N 1
ATOM 1889 C CA . ASN A 1 238 ? 12.327 -2.205 5.780 1.00 89.00 238 ASN A CA 1
ATOM 1890 C C . ASN A 1 238 ? 11.578 -2.686 4.527 1.00 89.00 238 ASN A C 1
ATOM 1892 O O . ASN A 1 238 ? 12.227 -3.067 3.556 1.00 89.00 238 ASN A O 1
ATOM 1896 N N . GLY A 1 239 ? 10.244 -2.686 4.523 1.00 91.75 239 GLY A N 1
ATOM 1897 C CA . GLY A 1 239 ? 9.484 -3.277 3.426 1.00 91.75 239 GLY A CA 1
ATOM 1898 C C . GLY A 1 239 ? 9.543 -4.811 3.414 1.00 91.75 239 GLY A C 1
ATOM 1899 O O . GLY A 1 239 ? 10.077 -5.447 4.328 1.00 91.75 239 GLY A O 1
ATOM 1900 N N . VAL A 1 240 ? 9.054 -5.415 2.329 1.00 94.38 240 VAL A N 1
ATOM 1901 C CA . VAL A 1 240 ? 9.245 -6.846 2.051 1.00 94.38 240 VAL A CA 1
ATOM 1902 C C . VAL A 1 240 ? 10.563 -7.062 1.319 1.00 94.38 240 VAL A C 1
ATOM 1904 O O . VAL A 1 240 ? 10.815 -6.413 0.306 1.00 94.38 240 VAL A O 1
ATOM 1907 N N . SER A 1 241 ? 11.379 -7.999 1.806 1.00 94.75 241 SER A N 1
ATOM 1908 C CA . SER A 1 241 ? 12.666 -8.364 1.208 1.00 94.75 241 SER A CA 1
ATOM 1909 C C . SER A 1 241 ? 12.543 -9.576 0.283 1.00 94.75 241 SER A C 1
ATOM 1911 O O . SER A 1 241 ? 11.835 -10.533 0.588 1.00 94.75 241 SER A O 1
ATOM 1913 N N . PHE A 1 242 ? 13.254 -9.516 -0.840 1.00 95.62 242 PHE A N 1
ATOM 1914 C CA . PHE A 1 242 ? 13.339 -10.537 -1.873 1.00 95.62 242 PHE A CA 1
ATOM 1915 C C . PHE A 1 242 ? 14.800 -10.953 -2.036 1.00 95.62 242 PHE A C 1
ATOM 1917 O O . PHE A 1 242 ? 15.671 -10.108 -2.240 1.00 95.62 242 PHE A O 1
ATOM 1924 N N . ASN A 1 243 ? 15.061 -12.257 -1.973 1.00 93.62 243 ASN A N 1
ATOM 1925 C CA . ASN A 1 243 ? 16.409 -12.827 -2.032 1.00 93.62 243 ASN A CA 1
ATOM 1926 C C . ASN A 1 243 ? 17.015 -12.930 -3.447 1.00 93.62 243 ASN A C 1
ATOM 1928 O O . ASN A 1 243 ? 18.198 -13.244 -3.570 1.00 93.62 243 ASN A O 1
ATOM 1932 N N . GLY A 1 244 ? 16.231 -12.721 -4.511 1.00 91.94 244 GLY A N 1
ATOM 1933 C CA . GLY A 1 244 ? 16.667 -12.916 -5.899 1.00 91.94 244 GLY A CA 1
ATOM 1934 C C . GLY A 1 244 ? 16.862 -14.375 -6.337 1.00 91.94 244 GLY A C 1
ATOM 1935 O O . GLY A 1 244 ? 17.460 -14.606 -7.385 1.00 91.94 244 GLY A O 1
ATOM 1936 N N . ILE A 1 245 ? 16.386 -15.363 -5.569 1.00 91.75 245 ILE A N 1
ATOM 1937 C CA . ILE A 1 245 ? 16.613 -16.800 -5.829 1.00 91.75 245 ILE A CA 1
ATOM 1938 C C . ILE A 1 245 ? 15.307 -17.545 -6.115 1.00 91.75 245 ILE A C 1
ATOM 1940 O O . ILE A 1 245 ? 15.201 -18.237 -7.127 1.00 91.75 245 ILE A O 1
ATOM 1944 N N . ASP A 1 246 ? 14.317 -17.421 -5.234 1.00 92.75 246 ASP A N 1
ATOM 1945 C CA . ASP A 1 246 ? 13.039 -18.144 -5.326 1.00 92.75 246 ASP A CA 1
ATOM 1946 C C . ASP A 1 246 ? 11.845 -17.366 -4.746 1.00 92.75 246 ASP A C 1
ATOM 1948 O O . ASP A 1 246 ? 10.696 -17.803 -4.866 1.00 92.75 246 ASP A O 1
ATOM 1952 N N . GLN A 1 247 ? 12.099 -16.201 -4.148 1.00 95.12 247 GLN A N 1
ATOM 1953 C CA . GLN A 1 247 ? 11.080 -15.377 -3.511 1.00 95.12 247 GLN A CA 1
ATOM 1954 C C . GLN A 1 247 ? 10.379 -14.468 -4.508 1.00 95.12 247 GLN A C 1
ATOM 1956 O O . GLN A 1 247 ? 11.004 -13.692 -5.227 1.00 95.12 247 GLN A O 1
ATOM 1961 N N . PHE A 1 248 ? 9.052 -14.541 -4.508 1.00 94.94 248 PHE A N 1
ATOM 1962 C CA . PHE A 1 248 ? 8.186 -13.618 -5.227 1.00 94.94 248 PHE A CA 1
ATOM 1963 C C . PHE A 1 248 ? 6.796 -13.601 -4.590 1.00 94.94 248 PHE A C 1
ATOM 1965 O O . PHE A 1 248 ? 6.403 -14.521 -3.864 1.00 94.94 248 PHE A O 1
ATOM 1972 N N . ILE A 1 249 ? 6.035 -12.555 -4.891 1.00 95.62 249 ILE A N 1
ATOM 1973 C CA . ILE A 1 249 ? 4.626 -12.453 -4.512 1.00 95.62 249 ILE A CA 1
ATOM 1974 C C . ILE A 1 249 ? 3.794 -12.583 -5.778 1.00 95.62 249 ILE A C 1
ATOM 1976 O O . ILE A 1 249 ? 4.102 -11.960 -6.789 1.00 95.62 249 ILE A O 1
ATOM 1980 N N . ARG A 1 250 ? 2.727 -13.377 -5.733 1.00 94.62 250 ARG A N 1
ATOM 1981 C CA . ARG A 1 250 ? 1.721 -13.429 -6.794 1.00 94.62 250 ARG A CA 1
ATOM 1982 C C . ARG A 1 250 ? 0.450 -12.743 -6.316 1.00 94.62 250 ARG A C 1
ATOM 1984 O O . ARG A 1 250 ? -0.022 -13.031 -5.218 1.00 94.62 250 ARG A O 1
ATOM 1991 N N . ILE A 1 251 ? -0.107 -11.866 -7.143 1.00 95.19 251 ILE A N 1
ATOM 1992 C CA . ILE A 1 251 ? -1.363 -11.167 -6.849 1.00 95.19 251 ILE A CA 1
ATOM 1993 C C . ILE A 1 251 ? -2.480 -11.646 -7.780 1.00 95.19 251 ILE A C 1
ATOM 1995 O O . ILE A 1 251 ? -2.239 -12.015 -8.928 1.00 95.19 251 ILE A O 1
ATOM 1999 N N . SER A 1 252 ? -3.709 -11.666 -7.281 1.00 94.38 252 SER A N 1
ATOM 2000 C CA . SER A 1 252 ? -4.895 -12.095 -8.034 1.00 94.38 252 SER A CA 1
ATOM 2001 C C . SER A 1 252 ? -6.154 -11.469 -7.445 1.00 94.38 252 SER A C 1
ATOM 2003 O O . SER A 1 252 ? -6.126 -11.039 -6.302 1.00 94.38 252 SER A O 1
ATOM 2005 N N . ASP A 1 253 ? -7.257 -11.411 -8.187 1.00 93.31 253 ASP A N 1
ATOM 2006 C CA . ASP A 1 253 ? -8.569 -10.966 -7.672 1.00 93.31 253 ASP A CA 1
ATOM 2007 C C . ASP A 1 253 ? -9.628 -12.086 -7.678 1.00 93.31 253 ASP A C 1
ATOM 2009 O O . ASP A 1 253 ? -10.811 -11.885 -7.358 1.00 93.31 253 ASP A O 1
ATOM 2013 N N . ASN A 1 254 ? -9.188 -13.287 -8.045 1.00 92.81 254 ASN A N 1
ATOM 2014 C CA . ASN A 1 254 ? -9.988 -14.488 -8.174 1.00 92.81 254 ASN A CA 1
ATOM 2015 C C . ASN A 1 254 ? -9.230 -15.678 -7.553 1.00 92.81 254 ASN A C 1
ATOM 2017 O O . ASN A 1 254 ? -8.003 -15.727 -7.681 1.00 92.81 254 ASN A O 1
ATOM 2021 N N . PRO A 1 255 ? -9.914 -16.659 -6.929 1.00 88.81 255 PRO A N 1
ATOM 2022 C CA . PRO A 1 255 ? -9.259 -17.845 -6.371 1.00 88.81 255 PRO A CA 1
ATOM 2023 C C . PRO A 1 255 ? -8.457 -18.661 -7.395 1.00 88.81 255 PRO A C 1
ATOM 2025 O O . PRO A 1 255 ? -7.486 -19.311 -7.023 1.00 88.81 255 PRO A O 1
ATOM 2028 N N . ASP A 1 256 ? -8.791 -18.553 -8.686 1.00 89.19 256 ASP A N 1
ATOM 2029 C CA . ASP A 1 256 ? -8.063 -19.192 -9.795 1.00 89.19 256 ASP A CA 1
ATOM 2030 C C . ASP A 1 256 ? -6.715 -18.516 -10.124 1.00 89.19 256 ASP A C 1
ATOM 2032 O O . ASP A 1 256 ? -6.090 -18.807 -11.144 1.00 89.19 256 ASP A O 1
ATOM 2036 N N . LEU A 1 257 ? -6.256 -17.589 -9.275 1.00 88.81 257 LEU A N 1
ATOM 2037 C CA . LEU A 1 257 ? -5.001 -16.844 -9.406 1.00 88.81 257 LEU A CA 1
ATOM 2038 C C . LEU A 1 257 ? -4.934 -15.915 -10.631 1.00 88.81 257 LEU A C 1
ATOM 2040 O O . LEU A 1 257 ? -3.845 -15.516 -11.055 1.00 88.81 257 LEU A O 1
ATOM 2044 N N . THR A 1 258 ? -6.089 -15.553 -11.187 1.00 91.62 258 THR A N 1
ATOM 2045 C CA . THR A 1 258 ? -6.226 -14.585 -12.280 1.00 91.62 258 THR A CA 1
ATOM 2046 C C . THR A 1 258 ? -6.484 -13.178 -11.748 1.00 91.62 258 THR A C 1
ATOM 2048 O O . THR A 1 258 ? -6.998 -13.008 -10.643 1.00 91.62 258 THR A O 1
ATOM 2051 N N . LEU A 1 259 ? -6.163 -12.171 -12.555 1.00 91.56 259 LEU A N 1
ATOM 2052 C CA . LEU A 1 259 ? -6.515 -10.769 -12.344 1.00 91.56 259 LEU A CA 1
ATOM 2053 C C . LEU A 1 259 ? -7.423 -10.317 -13.494 1.00 91.56 259 LEU A C 1
ATOM 2055 O O . LEU A 1 259 ? -7.113 -10.591 -14.653 1.00 91.56 259 LEU A O 1
ATOM 2059 N N . GLY A 1 260 ? -8.536 -9.650 -13.200 1.00 88.12 260 GLY A N 1
ATOM 2060 C CA . GLY A 1 260 ? -9.488 -9.183 -14.214 1.00 88.12 260 GLY A CA 1
ATOM 2061 C C . GLY A 1 260 ? -10.961 -9.329 -13.838 1.00 88.12 260 GLY A C 1
ATOM 2062 O O . GLY A 1 260 ? -11.811 -8.924 -14.630 1.00 88.12 260 GLY A O 1
ATOM 2063 N N . ARG A 1 261 ? -11.285 -9.898 -12.668 1.00 89.06 261 ARG A N 1
ATOM 2064 C CA . ARG A 1 261 ? -12.661 -10.020 -12.159 1.00 89.06 261 ARG A CA 1
ATOM 2065 C C . ARG A 1 261 ? -13.130 -8.751 -11.448 1.00 89.06 261 ARG A C 1
ATOM 2067 O O . ARG A 1 261 ? -14.256 -8.315 -11.656 1.00 89.06 261 ARG A O 1
ATOM 2074 N N . VAL A 1 262 ? -12.276 -8.192 -10.595 1.00 89.19 262 VAL A N 1
ATOM 2075 C CA . VAL A 1 262 ? -12.517 -6.976 -9.801 1.00 89.19 262 VAL A CA 1
ATOM 2076 C C . VAL A 1 262 ? -11.601 -5.857 -10.284 1.00 89.19 262 VAL A C 1
ATOM 2078 O O . VAL A 1 262 ? -12.031 -4.716 -10.450 1.00 89.19 262 VAL A O 1
ATOM 2081 N N . ILE A 1 263 ? -10.335 -6.187 -10.541 1.00 89.62 263 ILE A N 1
ATOM 2082 C CA . ILE A 1 263 ? -9.315 -5.242 -10.978 1.00 89.62 263 ILE A CA 1
ATOM 2083 C C . ILE A 1 263 ? -9.101 -5.418 -12.473 1.00 89.62 263 ILE A C 1
ATOM 2085 O O . ILE A 1 263 ? -8.442 -6.347 -12.934 1.00 89.62 263 ILE A O 1
ATOM 2089 N N . HIS A 1 264 ? -9.633 -4.481 -13.248 1.00 90.12 264 HIS A N 1
ATOM 2090 C CA . HIS A 1 264 ? -9.371 -4.417 -14.678 1.00 90.12 264 HIS A CA 1
ATOM 2091 C C . HIS A 1 264 ? -8.120 -3.581 -14.934 1.00 90.12 264 HIS A C 1
ATOM 2093 O O . HIS A 1 264 ? -8.153 -2.359 -14.778 1.00 90.12 264 HIS A O 1
ATOM 2099 N N . LEU A 1 265 ? -7.038 -4.222 -15.389 1.00 89.44 265 LEU A N 1
ATOM 2100 C CA . LEU A 1 265 ? -5.782 -3.537 -15.722 1.00 89.44 265 LEU A CA 1
ATOM 2101 C C . LEU A 1 265 ? -5.990 -2.385 -16.710 1.00 89.44 265 LEU A C 1
ATOM 2103 O O . LEU A 1 265 ? -5.349 -1.351 -16.576 1.00 89.44 265 LEU A O 1
ATOM 2107 N N . ARG A 1 266 ? -6.948 -2.516 -17.637 1.00 88.88 266 ARG A N 1
ATOM 2108 C CA . ARG A 1 266 ? -7.328 -1.458 -18.587 1.00 88.88 266 ARG A CA 1
ATOM 2109 C C . ARG A 1 266 ? -7.708 -0.126 -17.942 1.00 88.88 266 ARG A C 1
ATOM 2111 O O . ARG A 1 266 ? -7.509 0.923 -18.544 1.00 88.88 266 ARG A O 1
ATOM 2118 N N . ASN A 1 267 ? -8.259 -0.171 -16.735 1.00 89.50 267 ASN A N 1
ATOM 2119 C CA . ASN A 1 267 ? -8.698 1.025 -16.029 1.00 89.50 267 ASN A CA 1
ATOM 2120 C C . ASN A 1 267 ? -7.582 1.625 -15.169 1.00 89.50 267 ASN A C 1
ATOM 2122 O O . ASN A 1 267 ? -7.778 2.694 -14.602 1.00 89.50 267 ASN A O 1
ATOM 2126 N N . VAL A 1 268 ? -6.435 0.952 -15.049 1.00 92.00 268 VAL A N 1
ATOM 2127 C CA . VAL A 1 268 ? -5.307 1.421 -14.247 1.00 92.00 268 VAL A CA 1
ATOM 2128 C C . VAL A 1 268 ? -4.586 2.523 -15.011 1.00 92.00 268 VAL A C 1
ATOM 2130 O O . VAL A 1 268 ? -4.110 2.326 -16.128 1.00 92.00 268 VAL A O 1
ATOM 2133 N N . ARG A 1 269 ? -4.518 3.696 -14.390 1.00 93.44 269 ARG A N 1
ATOM 2134 C CA . ARG A 1 269 ? -3.896 4.905 -14.936 1.00 93.44 269 ARG A CA 1
ATOM 2135 C C . ARG A 1 269 ? -2.577 5.246 -14.266 1.00 93.44 269 ARG A C 1
ATOM 2137 O O . ARG A 1 269 ? -1.799 5.992 -14.860 1.00 93.44 269 ARG A O 1
ATOM 2144 N N . ALA A 1 270 ? -2.323 4.722 -13.068 1.00 95.31 270 ALA A N 1
ATOM 2145 C CA . ALA A 1 270 ? -1.061 4.951 -12.391 1.00 95.31 270 ALA A CA 1
ATOM 2146 C C . ALA A 1 270 ? -0.605 3.785 -11.509 1.00 95.31 270 ALA A C 1
ATOM 2148 O O . ALA A 1 270 ? -1.415 3.062 -10.925 1.00 95.31 270 ALA A O 1
ATOM 2149 N N . PHE A 1 271 ? 0.714 3.673 -11.381 1.00 96.75 271 PHE A N 1
ATOM 2150 C CA . PHE A 1 271 ? 1.425 2.786 -10.468 1.00 96.75 271 PHE A CA 1
ATOM 2151 C C . PHE A 1 271 ? 2.335 3.625 -9.572 1.00 96.75 271 PHE A C 1
ATOM 2153 O O . PHE A 1 271 ? 2.978 4.557 -10.056 1.00 96.75 271 PHE A O 1
ATOM 2160 N N . SER A 1 272 ? 2.410 3.287 -8.287 1.00 97.25 272 SER A N 1
ATOM 2161 C CA . SER A 1 272 ? 3.313 3.919 -7.318 1.00 97.25 272 SER A CA 1
ATOM 2162 C C . SER A 1 272 ? 3.978 2.835 -6.487 1.00 97.25 272 SER A C 1
ATOM 2164 O O . SER A 1 272 ? 3.288 1.932 -6.019 1.00 97.25 272 SER A O 1
ATOM 2166 N N . VAL A 1 273 ? 5.297 2.891 -6.328 1.00 97.62 273 VAL A N 1
ATOM 2167 C CA . VAL A 1 273 ? 6.042 1.888 -5.561 1.00 97.62 273 VAL A CA 1
ATOM 2168 C C . VAL A 1 273 ? 7.349 2.458 -5.024 1.00 97.62 273 VAL A C 1
ATOM 2170 O O . VAL A 1 273 ? 8.032 3.225 -5.707 1.00 97.62 273 VAL A O 1
ATOM 2173 N N . TRP A 1 274 ? 7.729 2.049 -3.817 1.00 97.62 274 TRP A N 1
ATOM 2174 C CA . TRP A 1 274 ? 9.092 2.195 -3.323 1.00 97.62 274 TRP A CA 1
ATOM 2175 C C . TRP A 1 274 ? 9.885 0.924 -3.597 1.00 97.62 274 TRP A C 1
ATOM 2177 O O . TRP A 1 274 ? 9.474 -0.176 -3.227 1.00 97.62 274 TRP A O 1
ATOM 2187 N N . ALA A 1 275 ? 11.047 1.084 -4.219 1.00 97.12 275 ALA A N 1
ATOM 2188 C CA . ALA A 1 275 ? 11.960 -0.011 -4.499 1.00 97.12 275 ALA A CA 1
ATOM 2189 C C . ALA A 1 275 ? 13.346 0.284 -3.925 1.00 97.12 275 ALA A C 1
ATOM 2191 O O . ALA A 1 275 ? 13.819 1.422 -3.927 1.00 97.12 275 ALA A O 1
ATOM 2192 N N . TYR A 1 276 ? 14.006 -0.763 -3.455 1.00 96.75 276 TYR A N 1
ATOM 2193 C CA . TYR A 1 276 ? 15.387 -0.756 -2.999 1.00 96.75 276 TYR A CA 1
ATOM 2194 C C . TYR A 1 276 ? 16.090 -1.946 -3.637 1.00 96.75 276 TYR A C 1
ATOM 2196 O O . TYR A 1 276 ? 15.656 -3.074 -3.441 1.00 96.75 276 TYR A O 1
ATOM 2204 N N . TYR A 1 277 ? 17.166 -1.722 -4.383 1.00 96.25 277 TYR A N 1
ATOM 2205 C CA . TYR A 1 277 ? 17.945 -2.810 -4.979 1.00 96.25 277 TYR A CA 1
ATOM 2206 C C . TYR A 1 277 ? 19.155 -3.135 -4.100 1.00 96.25 277 TYR A C 1
ATOM 2208 O O . TYR A 1 277 ? 20.014 -2.274 -3.891 1.00 96.25 277 TYR A O 1
ATOM 2216 N N . ASP A 1 278 ? 19.242 -4.378 -3.620 1.00 95.00 278 ASP A N 1
ATOM 2217 C CA . ASP A 1 278 ? 20.419 -4.891 -2.903 1.00 95.00 278 ASP A CA 1
ATOM 2218 C C . ASP A 1 278 ? 21.546 -5.239 -3.888 1.00 95.00 278 ASP A C 1
ATOM 2220 O O . ASP A 1 278 ? 22.721 -4.930 -3.655 1.00 95.00 278 ASP A O 1
ATOM 2224 N N . SER A 1 279 ? 21.169 -5.833 -5.023 1.00 92.88 279 SER A N 1
ATOM 2225 C CA . SER A 1 279 ? 22.021 -6.059 -6.191 1.00 92.88 279 SER A CA 1
ATOM 2226 C C . SER A 1 279 ? 21.204 -5.924 -7.477 1.00 92.88 279 SER A C 1
ATOM 2228 O O . SER A 1 279 ? 19.997 -6.162 -7.485 1.00 92.88 279 SER A O 1
ATOM 2230 N N . PHE A 1 280 ? 21.851 -5.518 -8.569 1.00 92.94 280 PHE A N 1
ATOM 2231 C CA . PHE A 1 280 ? 21.207 -5.504 -9.878 1.00 92.94 280 PHE A CA 1
ATOM 2232 C C . PHE A 1 280 ? 21.325 -6.882 -10.524 1.00 92.94 280 PHE A C 1
ATOM 2234 O O . PHE A 1 280 ? 22.424 -7.336 -10.842 1.00 92.94 280 PHE A O 1
ATOM 2241 N N . ALA A 1 281 ? 20.180 -7.528 -10.710 1.00 89.19 281 ALA A N 1
ATOM 2242 C CA . ALA A 1 281 ? 20.053 -8.803 -11.401 1.00 89.19 281 ALA A CA 1
ATOM 2243 C C . ALA A 1 281 ? 19.560 -8.578 -12.838 1.00 89.19 281 ALA A C 1
ATOM 2245 O O . ALA A 1 281 ? 18.871 -7.584 -13.103 1.00 89.19 281 ALA A O 1
ATOM 2246 N N . ASN A 1 282 ? 19.928 -9.472 -13.760 1.00 89.75 282 ASN A N 1
ATOM 2247 C CA . ASN A 1 282 ? 19.664 -9.290 -15.188 1.00 89.75 282 ASN A CA 1
ATOM 2248 C C . ASN A 1 282 ? 18.159 -9.149 -15.471 1.00 89.75 282 ASN A C 1
ATOM 2250 O O . ASN A 1 282 ? 17.403 -10.080 -15.206 1.00 89.75 282 ASN A O 1
ATOM 2254 N N . ASN A 1 283 ? 17.740 -7.998 -16.015 1.00 89.75 283 ASN A N 1
ATOM 2255 C CA . ASN A 1 283 ? 16.338 -7.689 -16.335 1.00 89.75 283 ASN A CA 1
ATOM 2256 C C . ASN A 1 283 ? 15.372 -7.980 -15.171 1.00 89.75 283 ASN A C 1
ATOM 2258 O O . ASN A 1 283 ? 14.285 -8.527 -15.351 1.00 89.75 283 ASN A O 1
ATOM 2262 N N . SER A 1 284 ? 15.777 -7.648 -13.945 1.00 92.44 284 SER A N 1
ATOM 2263 C CA . SER A 1 284 ? 14.915 -7.880 -12.786 1.00 92.44 284 SER A CA 1
ATOM 2264 C C . SER A 1 284 ? 13.685 -6.967 -12.804 1.00 92.44 284 SER A C 1
ATOM 2266 O O . SER A 1 284 ? 13.779 -5.746 -12.966 1.00 92.44 284 SER A O 1
ATOM 2268 N N . HIS A 1 285 ? 12.509 -7.576 -12.635 1.00 95.25 285 HIS A N 1
ATOM 2269 C CA . HIS A 1 285 ? 11.218 -6.887 -12.617 1.00 95.25 285 HIS A CA 1
ATOM 2270 C C . HIS A 1 285 ? 10.753 -6.646 -11.176 1.00 95.25 285 HIS A C 1
ATOM 2272 O O . HIS A 1 285 ? 10.676 -7.576 -10.373 1.00 95.25 285 HIS A O 1
ATOM 2278 N N . ILE A 1 286 ? 10.391 -5.398 -10.867 1.00 96.75 286 ILE A N 1
ATOM 2279 C CA . ILE A 1 286 ? 9.718 -5.016 -9.615 1.00 96.75 286 ILE A CA 1
ATOM 2280 C C . ILE A 1 286 ? 8.309 -5.607 -9.620 1.00 96.75 286 ILE A C 1
ATOM 2282 O O . ILE A 1 286 ? 7.896 -6.241 -8.651 1.00 96.75 286 ILE A O 1
ATOM 2286 N N . PHE A 1 287 ? 7.591 -5.442 -10.733 1.00 96.88 287 PHE A N 1
ATOM 2287 C CA . PHE A 1 287 ? 6.322 -6.115 -10.990 1.00 96.88 287 PHE A CA 1
ATOM 2288 C C . PHE A 1 287 ? 6.175 -6.467 -12.469 1.00 96.88 287 PHE A C 1
ATOM 2290 O O . PHE A 1 287 ? 6.705 -5.760 -13.327 1.00 96.88 287 PHE A O 1
ATOM 2297 N N . ASP A 1 288 ? 5.429 -7.531 -12.757 1.00 95.81 288 ASP A N 1
ATOM 2298 C CA . ASP A 1 288 ? 5.116 -7.996 -14.111 1.00 95.81 288 ASP A CA 1
ATOM 2299 C C . ASP A 1 288 ? 3.742 -8.675 -14.129 1.00 95.81 288 ASP A C 1
ATOM 2301 O O . ASP A 1 288 ? 3.528 -9.700 -13.475 1.00 95.81 288 ASP A O 1
ATOM 2305 N N . PHE A 1 289 ? 2.797 -8.082 -14.858 1.00 95.50 289 PHE A N 1
ATOM 2306 C CA . PHE A 1 289 ? 1.416 -8.545 -14.977 1.00 95.50 289 PHE A CA 1
ATOM 2307 C C . PHE A 1 289 ? 1.119 -8.937 -16.419 1.00 95.50 289 PHE A C 1
ATOM 2309 O O . PHE A 1 289 ? 1.072 -8.063 -17.276 1.00 95.50 289 PHE A O 1
ATOM 2316 N N . GLY A 1 290 ? 0.883 -10.219 -16.703 1.00 93.06 290 GLY A N 1
ATOM 2317 C CA . GLY A 1 290 ? 0.629 -10.693 -18.068 1.00 93.06 290 GLY A CA 1
ATOM 2318 C C . GLY A 1 290 ? 0.113 -12.130 -18.142 1.00 93.06 290 GLY A C 1
ATOM 2319 O O . GLY A 1 290 ? -0.272 -12.717 -17.134 1.00 93.06 290 GLY A O 1
ATOM 2320 N N . ASN A 1 291 ? 0.086 -12.705 -19.345 1.00 91.25 291 ASN A N 1
ATOM 2321 C CA . ASN A 1 291 ? -0.343 -14.093 -19.596 1.00 91.25 291 ASN A CA 1
ATOM 2322 C C . ASN A 1 291 ? 0.820 -15.041 -19.928 1.00 91.25 291 ASN A C 1
ATOM 2324 O O . ASN A 1 291 ? 0.624 -16.215 -20.230 1.00 91.25 291 ASN A O 1
ATOM 2328 N N . GLY A 1 292 ? 2.046 -14.538 -19.838 1.00 87.62 292 GLY A N 1
ATOM 2329 C CA . GLY A 1 292 ? 3.264 -15.214 -20.258 1.00 87.62 292 GLY A CA 1
ATOM 2330 C C . GLY A 1 292 ? 4.262 -14.184 -20.764 1.00 87.62 292 GLY A C 1
ATOM 2331 O O . GLY A 1 292 ? 3.990 -12.989 -20.731 1.00 87.62 292 GLY A O 1
ATOM 2332 N N . ALA A 1 293 ? 5.429 -14.634 -21.198 1.00 88.62 293 ALA A N 1
ATOM 2333 C CA . ALA A 1 293 ? 6.440 -13.755 -21.766 1.00 88.62 293 ALA A CA 1
ATOM 2334 C C . ALA A 1 293 ? 5.967 -13.144 -23.094 1.00 88.62 293 ALA A C 1
ATOM 2336 O O . ALA A 1 293 ? 5.719 -13.853 -24.073 1.00 88.62 293 ALA A O 1
ATOM 2337 N N . GLY A 1 294 ? 5.863 -11.820 -23.108 1.00 86.62 294 GLY A N 1
ATOM 2338 C CA . GLY A 1 294 ? 5.471 -11.016 -24.257 1.00 86.62 294 GLY A CA 1
ATOM 2339 C C . GLY A 1 294 ? 4.008 -11.176 -24.631 1.00 86.62 294 GLY A C 1
ATOM 2340 O O . GLY A 1 294 ? 3.682 -10.929 -25.781 1.00 86.62 294 GLY A O 1
ATOM 2341 N N . ASP A 1 295 ? 3.146 -11.614 -23.712 1.00 90.31 295 ASP A N 1
ATOM 2342 C CA . ASP A 1 295 ? 1.712 -11.782 -23.932 1.00 90.31 295 ASP A CA 1
ATOM 2343 C C . ASP A 1 295 ? 0.897 -10.919 -22.961 1.00 90.31 295 ASP A C 1
ATOM 2345 O O . ASP A 1 295 ? 0.594 -11.310 -21.828 1.00 90.31 295 ASP A O 1
ATOM 2349 N N . GLY A 1 296 ? 0.556 -9.708 -23.411 1.00 89.25 296 GLY A N 1
ATOM 2350 C CA . GLY A 1 296 ? -0.275 -8.770 -22.655 1.00 89.25 296 GLY A CA 1
ATOM 2351 C C . GLY A 1 296 ? 0.365 -8.255 -21.361 1.00 89.25 296 GLY A C 1
ATOM 2352 O O . GLY A 1 296 ? -0.370 -7.875 -20.448 1.00 89.25 296 GLY A O 1
ATOM 2353 N N . ASN A 1 297 ? 1.700 -8.284 -21.274 1.00 93.44 297 ASN A N 1
ATOM 2354 C CA . ASN A 1 297 ? 2.480 -7.833 -20.124 1.00 93.44 297 ASN A CA 1
ATOM 2355 C C . ASN A 1 297 ? 2.424 -6.324 -19.895 1.00 93.44 297 ASN A C 1
ATOM 2357 O O . ASN A 1 297 ? 2.606 -5.531 -20.820 1.00 93.44 297 ASN A O 1
ATOM 2361 N N . ILE A 1 298 ? 2.309 -5.939 -18.631 1.00 94.81 298 ILE A N 1
ATOM 2362 C CA . ILE A 1 298 ? 2.665 -4.616 -18.125 1.00 94.81 298 ILE A CA 1
ATOM 2363 C C . ILE A 1 298 ? 3.664 -4.835 -17.005 1.00 94.81 298 ILE A C 1
ATOM 2365 O O . ILE A 1 298 ? 3.344 -5.492 -16.013 1.00 94.81 298 ILE A O 1
ATOM 2369 N N . PHE A 1 299 ? 4.870 -4.307 -17.167 1.00 95.31 299 PHE A N 1
ATOM 2370 C CA . PHE A 1 299 ? 5.927 -4.526 -16.191 1.00 95.31 299 PHE A CA 1
ATOM 2371 C C . PHE A 1 299 ? 6.769 -3.278 -15.970 1.00 95.31 299 PHE A C 1
ATOM 2373 O O . PHE A 1 299 ? 6.907 -2.423 -16.848 1.00 95.31 299 PHE A O 1
ATOM 2380 N N . LEU A 1 300 ? 7.352 -3.220 -14.779 1.00 97.12 300 LEU A N 1
ATOM 2381 C CA . LEU A 1 300 ? 8.327 -2.226 -14.363 1.00 97.12 300 LEU A CA 1
ATOM 2382 C C . LEU A 1 300 ? 9.551 -2.952 -13.817 1.00 97.12 300 LEU A C 1
ATOM 2384 O O . LEU A 1 300 ? 9.429 -3.784 -12.918 1.00 97.12 300 LEU A O 1
ATOM 2388 N N . GLY A 1 301 ? 10.732 -2.611 -14.314 1.00 96.06 301 GLY A N 1
ATOM 2389 C CA . GLY A 1 301 ? 11.977 -3.252 -13.908 1.00 96.06 301 GLY A CA 1
ATOM 2390 C C . GLY A 1 301 ? 13.204 -2.456 -14.314 1.00 96.06 301 GLY A C 1
ATOM 2391 O O . GLY A 1 301 ? 13.111 -1.285 -14.683 1.00 96.06 301 GLY A O 1
ATOM 2392 N N . ILE A 1 302 ? 14.361 -3.100 -14.248 1.00 94.56 302 ILE A N 1
ATOM 2393 C CA . ILE A 1 302 ? 15.613 -2.550 -14.770 1.00 94.56 302 ILE A CA 1
ATOM 2394 C C . ILE A 1 302 ? 16.013 -3.231 -16.072 1.00 94.56 302 ILE A C 1
ATOM 2396 O O . ILE A 1 302 ? 15.614 -4.358 -16.349 1.00 94.56 302 ILE A O 1
ATOM 2400 N N . LEU A 1 303 ? 16.818 -2.538 -16.873 1.00 90.44 303 LEU A N 1
ATOM 2401 C CA . LEU A 1 303 ? 17.440 -3.112 -18.061 1.00 90.44 303 LEU A CA 1
ATOM 2402 C C . LEU A 1 303 ? 18.811 -3.712 -17.713 1.00 90.44 303 LEU A C 1
ATOM 2404 O O . LEU A 1 303 ? 19.686 -3.009 -17.202 1.00 90.44 303 LEU A O 1
ATOM 2408 N N . GLY A 1 304 ? 19.020 -4.985 -18.054 1.00 86.56 304 GLY A N 1
ATOM 2409 C CA . GLY A 1 304 ? 20.273 -5.701 -17.806 1.00 86.56 304 GLY A CA 1
ATOM 2410 C C . GLY A 1 304 ? 20.611 -5.816 -16.317 1.00 86.56 304 GLY A C 1
ATOM 2411 O O . GLY A 1 304 ? 19.736 -5.711 -15.462 1.00 86.56 304 GLY A O 1
ATOM 2412 N N . SER A 1 305 ? 21.890 -6.024 -16.000 1.00 86.62 305 SER A N 1
ATOM 2413 C CA . SER A 1 305 ? 22.402 -6.124 -14.620 1.00 86.62 305 SER A CA 1
ATOM 2414 C C . SER A 1 305 ? 22.921 -4.784 -14.074 1.00 86.62 305 SER A C 1
ATOM 2416 O O . SER A 1 305 ? 23.812 -4.767 -13.231 1.00 86.62 305 SER A O 1
ATOM 2418 N N . GLY A 1 306 ? 22.387 -3.658 -14.559 1.00 84.88 306 GLY A N 1
ATOM 2419 C CA . GLY A 1 306 ? 22.832 -2.303 -14.218 1.00 84.88 306 GLY A CA 1
ATOM 2420 C C . GLY A 1 306 ? 23.751 -1.664 -15.265 1.00 84.88 306 GLY A C 1
ATOM 2421 O O . GLY A 1 306 ? 24.347 -2.340 -16.106 1.00 84.88 306 GLY A O 1
ATOM 2422 N N . ASP A 1 307 ? 23.849 -0.334 -15.224 1.00 85.88 307 ASP A N 1
ATOM 2423 C CA . ASP A 1 307 ? 24.622 0.449 -16.185 1.00 85.88 307 ASP A CA 1
ATOM 2424 C C . ASP A 1 307 ? 26.099 0.478 -15.751 1.00 85.88 307 ASP A C 1
ATOM 2426 O O . ASP A 1 307 ? 26.397 0.981 -14.660 1.00 85.88 307 ASP A O 1
ATOM 2430 N N . PRO A 1 308 ? 27.045 -0.026 -16.565 1.00 79.19 308 PRO A N 1
ATOM 2431 C CA . PRO A 1 308 ? 28.455 -0.011 -16.198 1.00 79.19 308 PRO A CA 1
ATOM 2432 C C . PRO A 1 308 ? 28.947 1.428 -16.010 1.00 79.19 308 PRO A C 1
ATOM 2434 O O . PRO A 1 308 ? 28.637 2.328 -16.800 1.00 79.19 308 PRO A O 1
ATOM 2437 N N . GLU A 1 309 ? 29.761 1.648 -14.978 1.00 65.25 309 GLU A N 1
ATOM 2438 C CA . GLU A 1 309 ? 30.520 2.888 -14.841 1.00 65.25 309 GLU A CA 1
ATOM 2439 C C . GLU A 1 309 ? 31.707 2.813 -15.806 1.00 65.25 309 GLU A C 1
ATOM 2441 O O . GLU A 1 309 ? 32.768 2.283 -15.485 1.00 65.25 309 GLU A O 1
ATOM 2446 N N . GLY A 1 310 ? 31.489 3.242 -17.047 1.00 56.31 310 GLY A N 1
ATOM 2447 C CA . GLY A 1 310 ? 32.508 3.302 -18.089 1.00 56.31 310 GLY A CA 1
ATOM 2448 C C . GLY A 1 310 ? 32.347 4.581 -18.897 1.00 56.31 310 GLY A C 1
ATOM 2449 O O . GLY A 1 310 ? 31.217 4.963 -19.205 1.00 56.31 310 GLY A O 1
ATOM 2450 N N . ASN A 1 311 ? 33.479 5.243 -19.166 1.00 39.00 311 ASN A N 1
ATOM 2451 C CA . ASN A 1 311 ? 33.621 6.495 -19.913 1.00 39.00 311 ASN A CA 1
ATOM 2452 C C . ASN A 1 311 ? 32.666 6.596 -21.105 1.00 39.00 311 ASN A C 1
ATOM 2454 O O . ASN A 1 311 ? 32.358 5.600 -21.755 1.00 39.00 311 ASN A O 1
ATOM 2458 N N . THR A 1 312 ? 32.278 7.831 -21.419 1.00 38.62 312 THR A N 1
ATOM 2459 C CA . THR A 1 312 ? 31.636 8.292 -22.659 1.00 38.62 312 THR A CA 1
ATOM 2460 C C . THR A 1 312 ? 32.494 8.020 -23.903 1.00 38.62 312 THR A C 1
ATOM 2462 O O . THR A 1 312 ? 32.744 8.912 -24.704 1.00 38.62 312 THR A O 1
ATOM 2465 N N . ASN A 1 313 ? 32.983 6.799 -24.066 1.00 37.31 313 ASN A N 1
ATOM 2466 C CA . ASN A 1 313 ? 33.592 6.339 -25.291 1.00 37.31 313 ASN A CA 1
ATOM 2467 C C . ASN A 1 313 ? 32.450 5.744 -26.093 1.00 37.31 313 ASN A C 1
ATOM 2469 O O . ASN A 1 313 ? 32.046 4.610 -25.855 1.00 37.31 313 ASN A O 1
ATOM 2473 N N . GLU A 1 314 ? 31.887 6.631 -26.908 1.00 39.78 314 GLU A N 1
ATOM 2474 C CA . GLU A 1 314 ? 31.257 6.387 -28.199 1.00 39.78 314 GLU A CA 1
ATOM 2475 C C . GLU A 1 314 ? 30.485 5.071 -28.318 1.00 39.78 314 GLU A C 1
ATOM 2477 O O . GLU A 1 314 ? 31.026 3.963 -28.289 1.00 39.78 314 GLU A O 1
ATOM 2482 N N . GLU A 1 315 ? 29.176 5.235 -28.515 1.00 39.81 315 GLU A N 1
ATOM 2483 C CA . GLU A 1 315 ? 28.319 4.263 -29.177 1.00 39.81 315 GLU A CA 1
ATOM 2484 C C . GLU A 1 315 ? 29.134 3.449 -30.183 1.00 39.81 315 GLU A C 1
ATOM 2486 O O . GLU A 1 315 ? 29.836 4.020 -31.019 1.00 39.81 315 GLU A O 1
ATOM 2491 N N . ARG A 1 316 ? 29.066 2.116 -30.070 1.00 41.50 316 ARG A N 1
ATOM 2492 C CA . ARG A 1 316 ? 29.666 1.187 -31.037 1.00 41.50 316 ARG A CA 1
ATOM 2493 C C . ARG A 1 316 ? 29.498 1.788 -32.436 1.00 41.50 316 ARG A C 1
ATOM 2495 O O . ARG A 1 316 ? 28.339 1.972 -32.822 1.00 41.50 316 ARG A O 1
ATOM 2502 N N . PRO A 1 317 ? 30.574 2.109 -33.178 1.00 38.03 317 PRO A N 1
ATOM 2503 C CA . PRO A 1 317 ? 30.401 2.692 -34.491 1.00 38.03 317 PRO A CA 1
ATOM 2504 C C . PRO A 1 317 ? 29.545 1.726 -35.301 1.00 38.03 317 PRO A C 1
ATOM 2506 O O . PRO A 1 317 ? 29.829 0.525 -35.375 1.00 38.03 317 PRO A O 1
ATOM 2509 N N . LEU A 1 318 ? 28.432 2.259 -35.808 1.00 37.84 318 LEU A N 1
ATOM 2510 C CA . LEU A 1 318 ? 27.525 1.578 -36.714 1.00 37.84 318 LEU A CA 1
ATOM 2511 C C . LEU A 1 318 ? 28.359 0.829 -37.752 1.00 37.84 318 LEU A C 1
ATOM 2513 O O . LEU A 1 318 ? 29.187 1.415 -38.447 1.00 37.84 318 LEU A O 1
ATOM 2517 N N . LEU A 1 319 ? 28.118 -0.475 -37.862 1.00 44.78 319 LEU A N 1
ATOM 2518 C CA . LEU A 1 319 ? 28.809 -1.393 -38.771 1.00 44.78 319 LEU A CA 1
ATOM 2519 C C . LEU A 1 319 ? 28.529 -1.094 -40.265 1.00 44.78 319 LEU A C 1
ATOM 2521 O O . LEU A 1 319 ? 28.811 -1.917 -41.130 1.00 44.78 319 LEU A O 1
ATOM 2525 N N . CYS A 1 320 ? 27.937 0.060 -40.582 1.00 35.84 320 CYS A N 1
ATOM 2526 C CA . CYS A 1 320 ? 27.583 0.524 -41.918 1.00 35.84 320 CYS A CA 1
ATOM 2527 C C . CYS A 1 320 ? 27.871 2.031 -41.971 1.00 35.84 320 CYS A C 1
ATOM 2529 O O . CYS A 1 320 ? 27.184 2.829 -41.336 1.00 35.84 320 CYS A O 1
ATOM 2531 N N . GLY A 1 321 ? 28.972 2.375 -42.637 1.00 38.66 321 GLY A N 1
ATOM 2532 C CA . GLY A 1 321 ? 29.712 3.612 -42.426 1.00 38.66 321 GLY A CA 1
ATOM 2533 C C . GLY A 1 321 ? 29.367 4.783 -43.339 1.00 38.66 321 GLY A C 1
ATOM 2534 O O . GLY A 1 321 ? 28.666 4.661 -44.336 1.00 38.66 321 GLY A O 1
ATOM 2535 N N . ASN A 1 322 ? 30.002 5.904 -43.004 1.00 40.00 322 ASN A N 1
ATOM 2536 C CA . ASN A 1 322 ? 30.306 7.018 -43.894 1.00 40.00 322 ASN A CA 1
ATOM 2537 C C . ASN A 1 322 ? 31.805 7.332 -43.758 1.00 40.00 322 ASN A C 1
ATOM 2539 O O . ASN A 1 322 ? 32.182 8.375 -43.237 1.00 40.00 322 ASN A O 1
ATOM 2543 N N . GLN A 1 323 ? 32.676 6.400 -44.1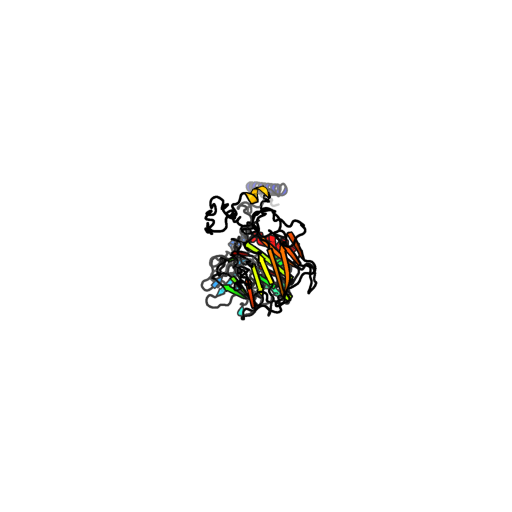59 1.00 42.84 323 GLN A N 1
ATOM 2544 C CA . GLN A 1 323 ? 34.112 6.653 -44.322 1.00 42.84 323 GLN A CA 1
ATOM 2545 C C . GLN A 1 323 ? 34.645 5.841 -45.509 1.00 42.84 323 GLN A C 1
ATOM 2547 O O . GLN A 1 323 ? 34.701 4.614 -45.472 1.00 42.84 323 GLN A O 1
ATOM 2552 N N . GLN A 1 324 ? 35.013 6.541 -46.583 1.00 41.69 324 GLN A N 1
ATOM 2553 C CA . GLN A 1 324 ? 35.673 5.997 -47.772 1.00 41.69 324 GLN A CA 1
ATOM 2554 C C . GLN A 1 324 ? 37.155 5.695 -47.492 1.00 41.69 324 GLN A C 1
ATOM 2556 O O . GLN A 1 324 ? 38.028 6.333 -48.063 1.00 41.69 324 GLN A O 1
ATOM 2561 N N . ASN A 1 325 ? 37.456 4.729 -46.625 1.00 40.66 325 ASN A N 1
ATOM 2562 C CA . ASN A 1 325 ? 38.811 4.191 -46.488 1.00 40.66 325 ASN A CA 1
ATOM 2563 C C . ASN A 1 325 ? 38.737 2.663 -46.430 1.00 40.66 325 ASN A C 1
ATOM 2565 O O . ASN A 1 325 ? 38.254 2.083 -45.464 1.00 40.66 325 ASN A O 1
ATOM 2569 N N . THR A 1 326 ? 39.223 1.999 -47.479 1.00 37.12 326 THR A N 1
ATOM 2570 C CA . THR A 1 326 ? 39.252 0.532 -47.627 1.00 37.12 326 THR A CA 1
ATOM 2571 C C . THR A 1 326 ? 40.395 -0.138 -46.857 1.00 37.12 326 THR A C 1
ATOM 2573 O O . THR A 1 326 ? 40.750 -1.277 -47.145 1.00 37.12 326 THR A O 1
ATOM 2576 N N . LEU A 1 327 ? 40.987 0.550 -45.879 1.00 40.03 327 LEU A N 1
ATOM 2577 C CA . LEU A 1 327 ? 42.036 0.009 -45.021 1.00 40.03 327 LEU A CA 1
ATOM 2578 C C . LEU A 1 327 ? 41.595 0.130 -43.556 1.00 40.03 327 LEU A C 1
ATOM 2580 O O . LEU A 1 327 ? 41.369 1.246 -43.084 1.00 40.03 327 LEU A O 1
ATOM 2584 N N . PRO A 1 328 ? 41.447 -0.988 -42.822 1.00 43.81 328 PRO A N 1
ATOM 2585 C CA . PRO A 1 328 ? 41.117 -0.939 -41.406 1.00 43.81 328 PRO A CA 1
ATOM 2586 C C . PRO A 1 328 ? 42.304 -0.396 -40.596 1.00 43.81 328 PRO A C 1
ATOM 2588 O O . PRO A 1 328 ? 43.386 -0.981 -40.577 1.00 43.81 328 PRO A O 1
ATOM 2591 N N . ASN A 1 329 ? 42.085 0.703 -39.872 1.00 45.28 329 ASN A N 1
ATOM 2592 C CA . ASN A 1 329 ? 43.008 1.201 -38.851 1.00 45.28 329 ASN A CA 1
ATOM 2593 C C . ASN A 1 329 ? 42.832 0.391 -37.554 1.00 45.28 329 ASN A C 1
ATOM 2595 O O . ASN A 1 329 ? 42.071 0.809 -36.691 1.00 45.28 329 ASN A O 1
ATOM 2599 N N . TYR A 1 330 ? 43.475 -0.781 -37.461 1.00 42.66 330 TYR A N 1
ATOM 2600 C CA . TYR A 1 330 ? 43.998 -1.488 -36.261 1.00 42.66 330 TYR A CA 1
ATOM 2601 C C . TYR A 1 330 ? 44.186 -2.990 -36.585 1.00 42.66 330 TYR A C 1
ATOM 2603 O O . TYR A 1 330 ? 43.440 -3.536 -37.403 1.00 42.66 330 TYR A O 1
ATOM 2611 N N . PRO A 1 331 ? 45.159 -3.701 -35.974 1.00 44.53 331 PRO A N 1
ATOM 2612 C CA . PRO A 1 331 ? 45.557 -5.030 -36.418 1.00 44.53 331 PRO A CA 1
ATOM 2613 C C . PRO A 1 331 ? 44.567 -6.084 -35.909 1.00 44.53 331 PRO A C 1
ATOM 2615 O O . PRO A 1 331 ? 44.684 -6.600 -34.799 1.00 44.53 331 PRO A O 1
ATOM 2618 N N . GLN A 1 332 ? 43.576 -6.430 -36.726 1.00 39.75 332 GLN A N 1
ATOM 2619 C CA . GLN A 1 332 ? 42.736 -7.596 -36.472 1.00 39.75 332 GLN A CA 1
ATOM 2620 C C . GLN A 1 332 ? 43.517 -8.877 -36.799 1.00 39.75 332 GLN A C 1
ATOM 2622 O O . GLN A 1 332 ? 44.058 -9.037 -37.896 1.00 39.75 332 GLN A O 1
ATOM 2627 N N . LYS A 1 333 ? 43.565 -9.808 -35.835 1.00 40.25 333 LYS A N 1
ATOM 2628 C CA . LYS A 1 333 ? 44.011 -11.195 -36.037 1.00 40.25 333 LYS A CA 1
ATOM 2629 C C . LYS A 1 333 ? 43.275 -11.789 -37.247 1.00 40.25 333 LYS A C 1
ATOM 2631 O O . LYS A 1 333 ? 42.074 -12.020 -37.174 1.00 40.25 333 LYS A O 1
ATOM 2636 N N . GLY A 1 334 ? 44.005 -12.049 -38.332 1.00 46.84 334 GLY A N 1
ATOM 2637 C CA . GLY A 1 334 ? 43.512 -12.806 -39.490 1.00 46.84 334 GLY A CA 1
ATOM 2638 C C . GLY A 1 334 ? 42.942 -11.997 -40.661 1.00 46.84 334 GLY A C 1
ATOM 2639 O O . GLY A 1 334 ? 42.431 -12.606 -41.594 1.00 46.84 334 GLY A O 1
ATOM 2640 N N . GLY A 1 335 ? 43.037 -10.663 -40.659 1.00 45.59 335 GLY A N 1
ATOM 2641 C CA . GLY A 1 335 ? 42.728 -9.862 -41.852 1.00 45.59 335 GLY A CA 1
ATOM 2642 C C . GLY A 1 335 ? 43.846 -9.919 -42.910 1.00 45.59 335 GLY A C 1
ATOM 2643 O O . GLY A 1 335 ? 44.999 -10.186 -42.551 1.00 45.59 335 GLY A O 1
ATOM 2644 N N . PRO A 1 336 ? 43.552 -9.653 -44.200 1.00 43.72 336 PRO A N 1
ATOM 2645 C CA . PRO A 1 336 ? 44.589 -9.487 -45.215 1.00 43.72 336 PRO A CA 1
ATOM 2646 C C . PRO A 1 336 ? 45.530 -8.354 -44.787 1.00 43.72 336 PRO A C 1
ATOM 2648 O O . PRO A 1 336 ? 45.125 -7.198 -44.666 1.00 43.72 336 PRO A O 1
ATOM 2651 N N . LYS A 1 337 ? 46.788 -8.699 -44.497 1.00 46.66 337 LYS A N 1
ATOM 2652 C CA . LYS A 1 337 ? 47.833 -7.713 -44.210 1.00 46.66 337 LYS A CA 1
ATOM 2653 C C . LYS A 1 337 ? 48.183 -6.985 -45.505 1.00 46.66 337 LYS A C 1
ATOM 2655 O O . LYS A 1 337 ? 48.225 -7.610 -46.562 1.00 46.66 337 LYS A O 1
ATOM 2660 N N . ALA A 1 338 ? 48.471 -5.689 -45.416 1.00 46.12 338 ALA A N 1
ATOM 2661 C CA . ALA A 1 338 ? 49.065 -4.968 -46.532 1.00 46.12 338 ALA A CA 1
ATOM 2662 C C . ALA A 1 338 ? 50.379 -5.663 -46.921 1.00 46.12 338 ALA A C 1
ATOM 2664 O O . ALA A 1 338 ? 51.262 -5.851 -46.078 1.00 46.12 338 ALA A O 1
ATOM 2665 N N . CYS A 1 339 ? 50.481 -6.093 -48.178 1.00 44.22 339 CYS A N 1
ATOM 2666 C CA . CYS A 1 339 ? 51.729 -6.608 -48.719 1.00 44.22 339 CYS A CA 1
ATOM 2667 C C . CYS A 1 339 ? 52.751 -5.468 -48.715 1.00 44.22 339 CYS A C 1
ATOM 2669 O O . CYS A 1 339 ? 52.454 -4.372 -49.187 1.00 44.22 339 CYS A O 1
ATOM 2671 N N . LEU A 1 340 ? 53.945 -5.716 -48.181 1.00 52.78 340 LEU A N 1
ATOM 2672 C CA . LEU A 1 340 ? 55.059 -4.788 -48.345 1.00 52.78 340 LEU A CA 1
ATOM 2673 C C . LEU A 1 340 ? 55.432 -4.771 -49.830 1.00 52.78 340 LEU A C 1
ATOM 2675 O O . LEU A 1 340 ? 55.752 -5.819 -50.395 1.00 52.78 340 LEU A O 1
ATOM 2679 N N . GLU A 1 341 ? 55.367 -3.603 -50.464 1.00 46.91 341 GLU A N 1
ATOM 2680 C CA . GLU A 1 341 ? 55.843 -3.448 -51.835 1.00 46.91 341 GLU A CA 1
ATOM 2681 C C . GLU A 1 341 ? 57.352 -3.705 -51.861 1.00 46.91 341 GLU A C 1
ATOM 2683 O O . GLU A 1 341 ? 58.137 -3.007 -51.219 1.00 46.91 341 GLU A O 1
ATOM 2688 N N . THR A 1 342 ? 57.756 -4.754 -52.573 1.00 54.59 342 THR A N 1
ATOM 2689 C CA . THR A 1 342 ? 59.164 -5.061 -52.816 1.00 54.59 342 THR A CA 1
ATOM 2690 C C . THR A 1 342 ? 59.545 -4.580 -54.208 1.00 54.59 342 THR A C 1
ATOM 2692 O O . THR A 1 342 ? 58.744 -4.635 -55.143 1.00 54.59 342 THR A O 1
ATOM 2695 N N . THR A 1 343 ? 60.772 -4.097 -54.365 1.00 60.19 343 THR A N 1
ATOM 2696 C CA . THR A 1 343 ? 61.265 -3.650 -55.667 1.00 60.19 343 THR A CA 1
ATOM 2697 C C . THR A 1 343 ? 61.580 -4.856 -56.565 1.00 60.19 343 THR A C 1
ATOM 2699 O O . THR A 1 343 ? 61.976 -5.915 -56.062 1.00 60.19 343 THR A O 1
ATOM 2702 N N . PRO A 1 344 ? 61.461 -4.733 -57.901 1.00 52.25 344 PRO A N 1
ATOM 2703 C CA . PRO A 1 344 ? 61.769 -5.825 -58.831 1.00 52.25 344 PRO A CA 1
ATOM 2704 C C . PRO A 1 344 ? 63.187 -6.400 -58.664 1.00 52.25 344 PRO A C 1
ATOM 2706 O O . PRO A 1 344 ? 63.406 -7.591 -58.873 1.00 52.25 344 PRO A O 1
ATOM 2709 N N . GLN A 1 345 ? 64.146 -5.576 -58.229 1.00 57.19 345 GLN A N 1
ATOM 2710 C CA . GLN A 1 345 ? 65.523 -5.987 -57.952 1.00 57.19 345 GLN A CA 1
ATOM 2711 C C . GLN A 1 345 ? 65.626 -6.939 -56.747 1.00 57.19 345 GLN A C 1
ATOM 2713 O O . GLN A 1 345 ? 66.427 -7.870 -56.780 1.00 57.19 345 GLN A O 1
ATOM 2718 N N . ASN A 1 346 ? 64.792 -6.755 -55.717 1.00 58.16 346 ASN A N 1
ATOM 2719 C CA . ASN A 1 346 ? 64.756 -7.634 -54.542 1.00 58.16 346 ASN A CA 1
ATOM 2720 C C . ASN A 1 346 ? 64.054 -8.969 -54.827 1.00 58.16 346 ASN A C 1
ATOM 2722 O O . ASN A 1 346 ? 64.401 -9.984 -54.227 1.00 58.16 346 ASN A O 1
ATOM 2726 N N . LEU A 1 347 ? 63.105 -8.993 -55.767 1.00 57.31 347 LEU A N 1
ATOM 2727 C CA . LEU A 1 347 ? 62.439 -10.222 -56.216 1.00 57.31 347 LEU A CA 1
ATOM 2728 C C . LEU A 1 347 ? 63.376 -11.152 -57.003 1.00 57.31 347 LEU A C 1
ATOM 2730 O O . LEU A 1 347 ? 63.279 -12.366 -56.867 1.00 57.31 347 LEU A O 1
ATOM 2734 N N . MET A 1 348 ? 64.323 -10.595 -57.764 1.00 56.12 348 MET A N 1
ATOM 2735 C CA . MET A 1 348 ? 65.305 -11.358 -58.555 1.00 56.12 348 MET A CA 1
ATOM 2736 C C . MET A 1 348 ? 66.403 -12.028 -57.707 1.00 56.12 348 MET A C 1
ATOM 2738 O O . MET A 1 348 ? 67.114 -12.898 -58.206 1.00 56.12 348 MET A O 1
ATOM 2742 N N . LEU A 1 349 ? 66.551 -11.642 -56.432 1.00 57.00 349 LEU A N 1
ATOM 2743 C CA . LEU A 1 349 ? 67.485 -12.271 -55.485 1.00 57.00 349 LEU A CA 1
ATOM 2744 C C . LEU A 1 349 ? 66.912 -13.540 -54.831 1.00 57.00 349 LEU A C 1
ATOM 2746 O O . LEU A 1 349 ? 67.667 -14.333 -54.262 1.00 57.00 349 LEU A O 1
ATOM 2750 N N . LEU A 1 350 ? 65.596 -13.760 -54.912 1.00 55.75 350 LEU A N 1
ATOM 2751 C CA . LEU A 1 350 ? 64.965 -14.986 -54.435 1.00 55.75 350 LEU A CA 1
ATOM 2752 C C . LEU A 1 350 ? 65.198 -16.086 -55.476 1.00 55.75 350 LEU A C 1
ATOM 2754 O O . LEU A 1 350 ? 64.691 -16.034 -56.593 1.00 55.75 350 LEU A O 1
ATOM 2758 N N . LYS A 1 351 ? 66.040 -17.055 -55.106 1.00 52.19 351 LYS A N 1
ATOM 2759 C CA . LYS A 1 351 ? 66.539 -18.137 -55.964 1.00 52.19 351 LYS A CA 1
ATOM 2760 C C . LYS A 1 351 ? 65.404 -18.855 -56.704 1.00 52.19 351 LYS A C 1
ATOM 2762 O O . LYS A 1 351 ? 64.716 -19.697 -56.136 1.00 52.19 351 LYS A O 1
ATOM 2767 N N . ALA A 1 352 ? 65.281 -18.592 -58.000 1.00 49.84 352 ALA A N 1
ATOM 2768 C CA . ALA A 1 352 ? 64.557 -19.444 -58.931 1.00 49.84 352 ALA A CA 1
ATOM 2769 C C . ALA A 1 352 ? 65.442 -20.649 -59.289 1.00 49.84 352 ALA A C 1
ATOM 2771 O O . ALA A 1 352 ? 66.106 -20.653 -60.321 1.00 49.84 352 ALA A O 1
ATOM 2772 N N . ASN A 1 353 ? 65.490 -21.659 -58.418 1.00 41.00 353 ASN A N 1
ATOM 2773 C CA . ASN A 1 353 ? 65.946 -22.987 -58.816 1.00 41.00 353 ASN A CA 1
ATOM 2774 C C . ASN A 1 353 ? 64.847 -23.996 -58.482 1.00 41.00 353 ASN A C 1
ATOM 2776 O O . ASN A 1 353 ? 64.578 -24.309 -57.325 1.00 41.00 353 ASN A O 1
ATOM 2780 N N . VAL A 1 354 ? 64.165 -24.435 -59.533 1.00 49.69 354 VAL A N 1
ATOM 2781 C CA . VAL A 1 354 ? 63.157 -25.492 -59.521 1.00 49.69 354 VAL A CA 1
ATOM 2782 C C . VAL A 1 354 ? 63.919 -26.803 -59.349 1.00 49.69 354 VAL A C 1
ATOM 2784 O O . VAL A 1 354 ? 64.615 -27.173 -60.288 1.00 49.69 354 VAL A O 1
ATOM 2787 N N . ASN A 1 355 ? 63.877 -27.421 -58.156 1.00 45.91 355 ASN A N 1
ATOM 2788 C CA . ASN A 1 355 ? 63.972 -28.883 -57.918 1.00 45.91 355 ASN A CA 1
ATOM 2789 C C . ASN A 1 355 ? 64.149 -29.320 -56.443 1.00 45.91 355 ASN A C 1
ATOM 2791 O O . ASN A 1 355 ? 64.526 -30.459 -56.203 1.00 45.91 355 ASN A O 1
ATOM 2795 N N . GLU A 1 356 ? 63.810 -28.506 -55.443 1.00 47.25 356 GLU A N 1
ATOM 2796 C CA . GLU A 1 356 ? 63.673 -28.996 -54.060 1.00 47.25 356 GLU A CA 1
ATOM 2797 C C . GLU A 1 356 ? 62.543 -28.226 -53.370 1.00 47.25 356 GLU A C 1
ATOM 2799 O O . GLU A 1 356 ? 62.652 -27.030 -53.106 1.00 47.25 356 GLU A O 1
ATOM 2804 N N . TYR A 1 357 ? 61.408 -28.894 -53.156 1.00 43.97 357 TYR A N 1
ATOM 2805 C CA . TYR A 1 357 ? 60.297 -28.347 -52.382 1.00 43.97 357 TYR A CA 1
ATOM 2806 C C . TYR A 1 357 ? 60.472 -28.794 -50.931 1.00 43.97 357 TYR A C 1
ATOM 2808 O O . TYR A 1 357 ? 59.932 -29.819 -50.519 1.00 43.97 357 TYR A O 1
ATOM 2816 N N . GLU A 1 358 ? 61.255 -28.047 -50.156 1.00 45.62 358 GLU A N 1
ATOM 2817 C CA . GLU A 1 358 ? 61.232 -28.176 -48.702 1.00 45.62 358 GLU A CA 1
ATOM 2818 C C . GLU A 1 358 ? 60.104 -27.299 -48.152 1.00 45.62 358 GLU A C 1
ATOM 2820 O O . GLU A 1 358 ? 60.159 -26.067 -48.189 1.00 45.62 358 GLU A O 1
ATOM 2825 N N . CYS A 1 359 ? 59.052 -27.945 -47.640 1.00 38.53 359 CYS A N 1
ATOM 2826 C CA . CYS A 1 359 ? 58.086 -27.292 -46.766 1.00 38.53 359 CYS A CA 1
ATOM 2827 C C . CYS A 1 359 ? 58.798 -26.899 -45.470 1.00 38.53 359 CYS A C 1
ATOM 2829 O O . CYS A 1 359 ? 58.737 -27.627 -44.480 1.00 38.53 359 CYS A O 1
ATOM 2831 N N . ASN A 1 360 ? 59.411 -25.719 -45.443 1.00 42.72 360 ASN A N 1
ATOM 2832 C CA . ASN A 1 360 ? 59.624 -25.031 -44.182 1.00 42.72 360 ASN A CA 1
ATOM 2833 C C . ASN A 1 360 ? 58.250 -24.564 -43.711 1.00 42.72 360 ASN A C 1
ATOM 2835 O O . ASN A 1 360 ? 57.771 -23.484 -44.063 1.00 42.72 360 ASN A O 1
ATOM 2839 N N . ILE A 1 361 ? 57.582 -25.447 -42.966 1.00 41.78 361 ILE A N 1
ATOM 2840 C CA . ILE A 1 361 ? 56.482 -25.081 -42.083 1.00 41.78 361 ILE A CA 1
ATOM 2841 C C . ILE A 1 361 ? 56.984 -23.853 -41.327 1.00 41.78 361 ILE A C 1
ATOM 2843 O O . ILE A 1 361 ? 58.055 -23.887 -40.724 1.00 41.78 361 ILE A O 1
ATOM 2847 N N . PHE A 1 362 ? 56.271 -22.736 -41.464 1.00 44.00 362 PHE A N 1
ATOM 2848 C CA . PHE A 1 362 ? 56.567 -21.505 -40.747 1.00 44.00 362 PHE A CA 1
ATOM 2849 C C . PHE A 1 362 ? 56.349 -21.748 -39.246 1.00 44.00 362 PHE A C 1
ATOM 2851 O O . PHE A 1 362 ? 55.349 -21.319 -38.680 1.00 44.00 362 PHE A O 1
ATOM 2858 N N . ASP A 1 363 ? 57.299 -22.412 -38.592 1.00 46.66 363 ASP A N 1
ATOM 2859 C CA . ASP A 1 363 ? 57.422 -22.486 -37.142 1.00 46.66 363 ASP A CA 1
ATOM 2860 C C . ASP A 1 363 ? 58.085 -21.195 -36.658 1.00 46.66 363 ASP A C 1
ATOM 2862 O O . ASP A 1 363 ? 59.160 -21.183 -36.063 1.00 46.66 363 ASP A O 1
ATOM 2866 N N . VAL A 1 364 ? 57.439 -20.063 -36.934 1.00 50.22 364 VAL A N 1
ATOM 2867 C CA . VAL A 1 364 ? 57.566 -18.931 -36.024 1.00 50.22 364 VAL A CA 1
ATOM 2868 C C . VAL A 1 364 ? 56.500 -19.198 -34.969 1.00 50.22 364 VAL A C 1
ATOM 2870 O O . VAL A 1 364 ? 55.325 -18.930 -35.244 1.00 50.22 364 VAL A O 1
ATOM 2873 N N . PRO A 1 365 ? 56.840 -19.783 -33.800 1.00 51.88 365 PRO A N 1
ATOM 2874 C CA . PRO A 1 365 ? 55.873 -19.867 -32.721 1.00 51.88 365 PRO A CA 1
ATOM 2875 C C . PRO A 1 365 ? 55.362 -18.443 -32.493 1.00 51.88 365 PRO A C 1
ATOM 2877 O O . PRO A 1 365 ? 56.176 -17.515 -32.437 1.00 51.88 365 PRO A O 1
ATOM 2880 N N . PRO A 1 366 ? 54.037 -18.226 -32.454 1.00 47.59 366 PRO A N 1
ATOM 2881 C CA . PRO A 1 366 ? 53.518 -16.893 -32.225 1.00 47.59 366 PRO A CA 1
ATOM 2882 C C . PRO A 1 366 ? 54.145 -16.381 -30.933 1.00 47.59 366 PRO A C 1
ATOM 2884 O O . PRO A 1 366 ? 54.149 -17.085 -29.924 1.00 47.59 366 PRO A O 1
ATOM 2887 N N . ASP A 1 367 ? 54.730 -15.188 -30.988 1.00 45.72 367 ASP A N 1
ATOM 2888 C CA . ASP A 1 367 ? 55.301 -14.553 -29.814 1.00 45.72 367 ASP A CA 1
ATOM 2889 C C . ASP A 1 367 ? 54.171 -14.295 -28.809 1.00 45.72 367 ASP A C 1
ATOM 2891 O O . ASP A 1 367 ? 53.406 -13.332 -28.904 1.00 45.72 367 ASP A O 1
ATOM 2895 N N . TYR A 1 368 ? 54.023 -15.222 -27.864 1.00 50.16 368 TYR A N 1
ATOM 2896 C CA . TYR A 1 368 ? 53.012 -15.155 -26.819 1.00 50.16 368 TYR A CA 1
ATOM 2897 C C . TYR A 1 368 ? 53.298 -14.022 -25.823 1.00 50.16 368 TYR A C 1
ATOM 2899 O O . TYR A 1 368 ? 52.419 -13.701 -25.025 1.00 50.16 368 TYR A O 1
ATOM 2907 N N . SER A 1 369 ? 54.473 -13.376 -25.883 1.00 45.41 369 SER A N 1
ATOM 2908 C CA . SER A 1 369 ? 54.804 -12.235 -25.022 1.00 45.41 369 SER A CA 1
ATOM 2909 C C . SER A 1 369 ? 54.022 -10.962 -25.374 1.00 45.41 369 SER A C 1
ATOM 2911 O O . SER A 1 369 ? 53.910 -10.064 -24.543 1.00 45.41 369 SER A O 1
ATOM 2913 N N . GLN A 1 370 ? 53.401 -10.915 -26.563 1.00 46.75 370 GLN A N 1
ATOM 2914 C CA . GLN A 1 370 ? 52.482 -9.851 -26.983 1.00 46.75 370 GLN A CA 1
ATOM 2915 C C . GLN A 1 370 ? 51.029 -10.314 -27.119 1.00 46.75 370 GLN A C 1
ATOM 2917 O O . GLN A 1 370 ? 50.222 -9.668 -27.797 1.00 46.75 370 GLN A O 1
ATOM 2922 N N . ILE A 1 371 ? 50.631 -11.378 -26.411 1.00 43.78 371 ILE A N 1
ATOM 2923 C CA . ILE A 1 371 ? 49.259 -11.376 -25.906 1.00 43.78 371 ILE A CA 1
ATOM 2924 C C . ILE A 1 371 ? 49.225 -10.206 -24.925 1.00 43.78 371 ILE A C 1
ATOM 2926 O O . ILE A 1 371 ? 49.549 -10.366 -23.754 1.00 43.78 371 ILE A O 1
ATOM 2930 N N . GLN A 1 372 ? 48.873 -9.013 -25.423 1.00 47.53 372 GLN A N 1
ATOM 2931 C CA . GLN A 1 372 ? 48.274 -7.996 -24.575 1.00 47.53 372 GLN A CA 1
ATOM 2932 C C . GLN A 1 372 ? 47.234 -8.752 -23.773 1.00 47.53 372 GLN A C 1
ATOM 2934 O O . GLN A 1 372 ? 46.284 -9.277 -24.367 1.00 47.53 372 GLN A O 1
ATOM 2939 N N . GLU A 1 373 ? 47.494 -8.895 -22.470 1.00 41.47 373 GLU A N 1
ATOM 2940 C CA . GLU A 1 373 ? 46.524 -9.343 -21.490 1.00 41.47 373 GLU A CA 1
ATOM 2941 C C . GLU A 1 373 ? 45.216 -8.728 -21.940 1.00 41.47 373 GLU A C 1
ATOM 2943 O O . GLU A 1 373 ? 45.111 -7.500 -21.987 1.00 41.47 373 GLU A O 1
ATOM 2948 N N . SER A 1 374 ? 44.289 -9.559 -22.430 1.00 40.41 374 SER A N 1
ATOM 2949 C CA . SER A 1 374 ? 42.966 -9.098 -22.822 1.00 40.41 374 SER A CA 1
ATOM 2950 C C . SER A 1 374 ? 42.509 -8.291 -21.632 1.00 40.41 374 SER A C 1
ATOM 2952 O O . SER A 1 374 ? 42.346 -8.912 -20.577 1.00 40.41 374 SER A O 1
ATOM 2954 N N . GLN A 1 375 ? 42.490 -6.954 -21.769 1.00 44.81 375 GLN A N 1
ATOM 2955 C CA . GLN A 1 375 ? 42.389 -6.037 -20.640 1.00 44.81 375 GLN A CA 1
ATOM 2956 C C . GLN A 1 375 ? 41.324 -6.625 -19.756 1.00 44.81 375 GLN A C 1
ATOM 2958 O O . GLN A 1 375 ? 40.188 -6.765 -20.216 1.00 44.81 375 GLN A O 1
ATOM 2963 N N . LYS A 1 376 ? 41.738 -7.137 -18.590 1.00 39.22 376 LYS A N 1
ATOM 2964 C CA . LYS A 1 376 ? 40.855 -7.856 -17.686 1.00 39.22 376 LYS A CA 1
ATOM 2965 C C . LYS A 1 376 ? 39.756 -6.850 -17.444 1.00 39.22 376 LYS A C 1
ATOM 2967 O O . LYS A 1 376 ? 40.041 -5.831 -16.819 1.00 39.22 376 LYS A O 1
ATOM 2972 N N . LYS A 1 377 ? 38.606 -7.030 -18.110 1.00 41.50 377 LYS A N 1
ATOM 2973 C CA . LYS A 1 377 ? 37.567 -6.009 -18.183 1.00 41.50 377 LYS A CA 1
ATOM 2974 C C . LYS A 1 377 ? 37.276 -5.743 -16.729 1.00 41.50 377 LYS A C 1
ATOM 2976 O O . LYS A 1 377 ? 36.819 -6.653 -16.041 1.00 41.50 377 LYS A O 1
ATOM 2981 N N . ILE A 1 378 ? 37.704 -4.585 -16.231 1.00 46.34 378 ILE A N 1
ATOM 2982 C CA . ILE A 1 378 ? 37.423 -4.217 -14.858 1.00 46.34 378 ILE A CA 1
ATOM 2983 C C . ILE A 1 378 ? 35.911 -4.128 -14.896 1.00 46.34 378 ILE A C 1
ATOM 2985 O O . ILE A 1 378 ? 35.364 -3.223 -15.525 1.00 46.34 378 ILE A O 1
ATOM 2989 N N . GLU A 1 379 ? 35.241 -5.158 -14.385 1.00 54.88 379 GLU A N 1
ATOM 2990 C CA . GLU A 1 379 ? 33.804 -5.153 -14.201 1.00 54.88 379 GLU A CA 1
ATOM 2991 C C . GLU A 1 379 ? 33.562 -4.060 -13.172 1.00 54.88 379 GLU A C 1
ATOM 2993 O O . GLU A 1 379 ? 33.602 -4.288 -11.961 1.00 54.88 379 GLU A O 1
ATOM 2998 N N . SER A 1 380 ? 33.433 -2.824 -13.658 1.00 64.00 380 SER A N 1
ATOM 2999 C CA . SER A 1 380 ? 32.996 -1.721 -12.837 1.00 64.00 380 SER A CA 1
ATOM 3000 C C . SER A 1 380 ? 31.601 -2.100 -12.381 1.00 64.00 380 SER A C 1
ATOM 3002 O O . SER A 1 380 ? 30.673 -2.247 -13.181 1.00 64.00 380 SER A O 1
ATOM 3004 N N . LYS A 1 381 ? 31.489 -2.394 -11.084 1.00 77.38 381 LYS A N 1
ATOM 3005 C CA . LYS A 1 381 ? 30.218 -2.793 -10.497 1.00 77.38 381 LYS A CA 1
ATOM 3006 C C . LYS A 1 381 ? 29.235 -1.647 -10.737 1.00 77.38 381 LYS A C 1
ATOM 3008 O O . LYS A 1 381 ? 29.535 -0.522 -10.335 1.00 77.38 381 LYS A O 1
ATOM 3013 N N . PRO A 1 382 ? 28.100 -1.902 -11.398 1.00 83.75 382 PRO A N 1
ATOM 3014 C CA . PRO A 1 382 ? 27.164 -0.846 -11.735 1.00 83.75 382 PRO A CA 1
ATOM 3015 C C . PRO A 1 382 ? 26.587 -0.243 -10.454 1.00 83.75 382 PRO A C 1
ATOM 3017 O O . PRO A 1 382 ? 26.068 -0.953 -9.593 1.00 83.75 382 PRO A O 1
ATOM 3020 N N . THR A 1 383 ? 26.685 1.078 -10.312 1.00 90.25 383 THR A N 1
ATOM 3021 C CA . THR A 1 383 ? 26.122 1.814 -9.164 1.00 90.25 383 THR A CA 1
ATOM 3022 C C . THR A 1 383 ? 24.708 2.314 -9.433 1.00 90.25 383 THR A C 1
ATOM 3024 O O . THR A 1 383 ? 23.969 2.636 -8.499 1.00 90.25 383 THR A O 1
ATOM 3027 N N . ARG A 1 384 ? 24.326 2.387 -10.712 1.00 92.38 384 ARG A N 1
ATOM 3028 C CA . ARG A 1 384 ? 23.017 2.832 -11.181 1.00 92.38 384 ARG A CA 1
ATOM 3029 C C . ARG A 1 384 ? 22.484 1.898 -12.259 1.00 92.38 384 ARG A C 1
ATOM 3031 O O . ARG A 1 384 ? 23.262 1.250 -12.952 1.00 92.38 384 ARG A O 1
ATOM 3038 N N . ALA A 1 385 ? 21.168 1.863 -12.411 1.00 93.25 385 ALA A N 1
ATOM 3039 C CA . ALA A 1 385 ? 20.496 1.113 -13.459 1.00 93.25 385 ALA A CA 1
ATOM 3040 C C . ALA A 1 385 ? 19.487 1.977 -14.225 1.00 93.25 385 ALA A C 1
ATOM 3042 O O . ALA A 1 385 ? 18.904 2.935 -13.694 1.00 93.25 385 ALA A O 1
ATOM 3043 N N . THR A 1 386 ? 19.276 1.599 -15.483 1.00 94.56 386 THR A N 1
ATOM 3044 C CA . THR A 1 386 ? 18.259 2.159 -16.367 1.00 94.56 386 THR A CA 1
ATOM 3045 C C . THR A 1 386 ? 16.903 1.550 -16.025 1.00 94.56 386 THR A C 1
ATOM 3047 O O . THR A 1 386 ? 16.746 0.330 -16.046 1.00 94.56 386 THR A O 1
ATOM 3050 N N . LEU A 1 387 ? 15.922 2.403 -15.730 1.00 96.25 387 LEU A N 1
ATOM 3051 C CA . LEU A 1 387 ? 14.535 2.000 -15.510 1.00 96.25 387 LEU A CA 1
ATOM 3052 C C . LEU A 1 387 ? 13.889 1.627 -16.846 1.00 96.25 387 LEU A C 1
ATOM 3054 O O . LEU A 1 387 ? 14.027 2.359 -17.831 1.00 96.25 387 LEU A O 1
ATOM 3058 N N . LEU A 1 388 ? 13.148 0.524 -16.853 1.00 95.62 388 LEU A N 1
ATOM 3059 C CA . LEU A 1 388 ? 12.393 0.028 -17.991 1.00 95.62 388 LEU A CA 1
ATOM 3060 C C . LEU A 1 388 ? 10.921 -0.145 -17.603 1.00 95.62 388 LEU A C 1
ATOM 3062 O O . LEU A 1 388 ? 10.603 -0.830 -16.633 1.00 95.62 388 LEU A O 1
ATOM 3066 N N . TYR A 1 389 ? 10.032 0.459 -18.387 1.00 96.44 389 TYR A N 1
ATOM 3067 C CA . TYR A 1 389 ? 8.589 0.252 -18.298 1.00 96.44 389 TYR A CA 1
ATOM 3068 C C . TYR A 1 389 ? 8.046 -0.101 -19.679 1.00 96.44 389 TYR A C 1
ATOM 3070 O O . TYR A 1 389 ? 8.269 0.639 -20.642 1.00 96.44 389 TYR A O 1
ATOM 3078 N N . GLU A 1 390 ? 7.344 -1.225 -19.795 1.00 94.25 390 GLU A N 1
ATOM 3079 C CA . GLU A 1 390 ? 6.771 -1.668 -21.067 1.00 94.25 390 GLU A CA 1
ATOM 3080 C C . GLU A 1 390 ? 5.306 -2.068 -20.931 1.00 94.25 390 GLU A C 1
ATOM 3082 O O . GLU A 1 390 ? 4.857 -2.562 -19.896 1.00 94.25 390 GLU A O 1
ATOM 3087 N N . ILE A 1 391 ? 4.575 -1.876 -22.031 1.00 94.25 391 ILE A N 1
ATOM 3088 C CA . ILE A 1 391 ? 3.197 -2.336 -22.189 1.00 94.25 391 ILE A CA 1
ATOM 3089 C C . ILE A 1 391 ? 3.090 -3.139 -23.476 1.00 94.25 391 ILE A C 1
ATOM 3091 O O . ILE A 1 391 ? 3.463 -2.682 -24.564 1.00 94.25 391 ILE A O 1
ATOM 3095 N N . TRP A 1 392 ? 2.520 -4.324 -23.336 1.00 92.81 392 TRP A N 1
ATOM 3096 C CA . TRP A 1 392 ? 2.240 -5.273 -24.393 1.00 92.81 392 TRP A CA 1
ATOM 3097 C C . TRP A 1 392 ? 0.731 -5.471 -24.525 1.00 92.81 392 TRP A C 1
ATOM 3099 O O . TRP A 1 392 ? -0.023 -5.396 -23.557 1.00 92.81 392 TRP A O 1
ATOM 3109 N N . ASP A 1 393 ? 0.290 -5.717 -25.751 1.00 89.38 393 ASP A N 1
ATOM 3110 C CA . ASP A 1 393 ? -1.094 -6.028 -26.094 1.00 89.38 393 ASP A CA 1
ATOM 3111 C C . ASP A 1 393 ? -1.085 -7.288 -26.959 1.00 89.38 393 ASP A C 1
ATOM 3113 O O . ASP A 1 393 ? -0.609 -7.279 -28.102 1.00 89.38 393 ASP A O 1
ATOM 3117 N N . GLY A 1 394 ? -1.491 -8.406 -26.353 1.00 87.81 394 GLY A N 1
ATOM 3118 C CA . GLY A 1 394 ? -1.136 -9.732 -26.851 1.00 87.81 394 GLY A CA 1
ATOM 3119 C C . GLY A 1 394 ? 0.377 -9.827 -27.070 1.00 87.81 394 GLY A C 1
ATOM 3120 O O . GLY A 1 394 ? 1.157 -9.393 -26.225 1.00 87.81 394 GLY A O 1
ATOM 3121 N N . LYS A 1 395 ? 0.785 -10.295 -28.256 1.00 89.75 395 LYS A N 1
ATOM 3122 C CA . LYS A 1 395 ? 2.198 -10.452 -28.648 1.00 89.75 395 LYS A CA 1
ATOM 3123 C C . LYS A 1 395 ? 2.891 -9.192 -29.162 1.00 89.75 395 LYS A C 1
ATOM 3125 O O . LYS A 1 395 ? 4.050 -9.249 -29.572 1.00 89.75 395 LYS A O 1
ATOM 3130 N N . GLN A 1 396 ? 2.196 -8.057 -29.190 1.00 90.62 396 GLN A N 1
ATOM 3131 C CA . GLN A 1 396 ? 2.750 -6.815 -29.712 1.00 90.62 396 GLN A CA 1
ATOM 3132 C C . GLN A 1 396 ? 3.171 -5.890 -28.572 1.00 90.62 396 GLN A C 1
ATOM 3134 O O . GLN A 1 396 ? 2.337 -5.443 -27.785 1.00 90.62 396 GLN A O 1
ATOM 3139 N N . ARG A 1 397 ? 4.450 -5.503 -28.549 1.00 91.88 397 ARG A N 1
ATOM 3140 C CA . ARG A 1 397 ? 4.917 -4.402 -27.702 1.00 91.88 397 ARG A CA 1
ATOM 3141 C C . ARG A 1 397 ? 4.348 -3.083 -28.220 1.00 91.88 397 ARG A C 1
ATOM 3143 O O . ARG A 1 397 ? 4.612 -2.705 -29.362 1.00 91.88 397 ARG A O 1
ATOM 3150 N N . LYS A 1 398 ? 3.563 -2.397 -27.392 1.00 92.00 398 LYS A N 1
ATOM 3151 C CA . LYS A 1 398 ? 2.904 -1.130 -27.736 1.00 92.00 398 LYS A CA 1
ATOM 3152 C C . LYS A 1 398 ? 3.689 0.082 -27.256 1.00 92.00 398 LYS A C 1
ATOM 3154 O O . LYS A 1 398 ? 3.772 1.061 -27.985 1.00 92.00 398 LYS A O 1
ATOM 3159 N N . MET A 1 399 ? 4.283 -0.010 -26.069 1.00 92.88 399 MET A N 1
ATOM 3160 C CA . MET A 1 399 ? 5.032 1.086 -25.460 1.00 92.88 399 MET A CA 1
ATOM 3161 C C . MET A 1 399 ? 6.279 0.559 -24.756 1.00 92.88 399 MET A C 1
ATOM 3163 O O . MET A 1 399 ? 6.254 -0.522 -24.163 1.00 92.88 399 MET A O 1
ATOM 3167 N N . ARG A 1 400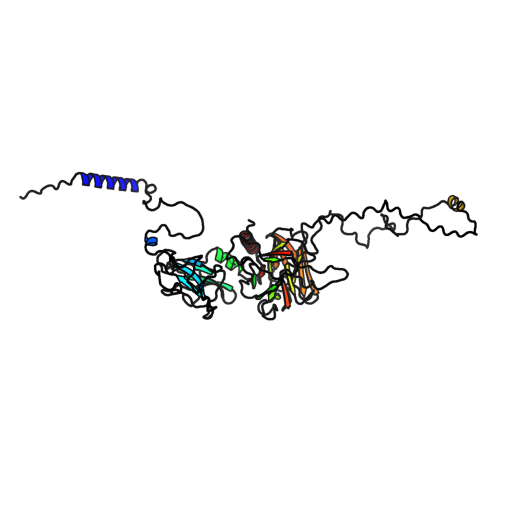 ? 7.365 1.333 -24.833 1.00 94.38 400 ARG A N 1
ATOM 3168 C CA . ARG A 1 400 ? 8.642 1.050 -24.177 1.00 94.38 400 ARG A CA 1
ATOM 3169 C C . ARG A 1 400 ? 9.280 2.354 -23.719 1.00 94.38 400 ARG A C 1
ATOM 3171 O O . ARG A 1 400 ? 9.810 3.091 -24.542 1.00 94.38 400 ARG A O 1
ATOM 3178 N N . ILE A 1 401 ? 9.275 2.590 -22.415 1.00 94.75 401 ILE A N 1
ATOM 3179 C CA . ILE A 1 401 ? 9.895 3.756 -21.792 1.00 94.75 401 ILE A CA 1
ATOM 3180 C C . ILE A 1 401 ? 11.207 3.319 -21.143 1.00 94.75 401 ILE A C 1
ATOM 3182 O O . ILE A 1 401 ? 11.235 2.367 -20.360 1.00 94.75 401 ILE A O 1
ATOM 3186 N N . LYS A 1 402 ? 12.294 4.019 -21.475 1.00 95.00 402 LYS A N 1
ATOM 3187 C CA . LYS A 1 402 ? 13.625 3.816 -20.894 1.00 95.00 402 LYS A CA 1
ATOM 3188 C C . LYS A 1 402 ? 14.108 5.107 -20.262 1.00 95.00 402 LYS A C 1
ATOM 3190 O O . LYS A 1 402 ? 14.172 6.126 -20.943 1.00 95.00 402 LYS A O 1
ATOM 3195 N N . VAL A 1 403 ? 14.492 5.049 -18.991 1.00 93.81 403 VAL A N 1
ATOM 3196 C CA . VAL A 1 403 ? 15.039 6.209 -18.279 1.00 93.81 403 VAL A CA 1
ATOM 3197 C C . VAL A 1 403 ? 16.402 5.844 -17.699 1.00 93.81 403 VAL A C 1
ATOM 3199 O O . VAL A 1 403 ? 16.506 5.044 -16.769 1.00 93.81 403 VAL A O 1
ATOM 3202 N N . ASN A 1 404 ? 17.460 6.393 -18.294 1.00 93.50 404 ASN A N 1
ATOM 3203 C CA . ASN A 1 404 ? 18.836 5.949 -18.061 1.00 93.50 404 ASN A CA 1
ATOM 3204 C C . ASN A 1 404 ? 19.363 6.369 -16.681 1.00 93.50 404 ASN A C 1
ATOM 3206 O O . ASN A 1 404 ? 19.178 7.517 -16.276 1.00 93.50 404 ASN A O 1
ATOM 3210 N N . LYS A 1 405 ? 20.090 5.477 -15.989 1.00 91.44 405 LYS A N 1
ATOM 3211 C CA . LYS A 1 405 ? 20.830 5.773 -14.743 1.00 91.44 405 LYS A CA 1
ATOM 3212 C C . LYS A 1 405 ? 20.006 6.441 -13.622 1.00 91.44 405 LYS A C 1
ATOM 3214 O O . LYS A 1 405 ? 20.543 7.259 -12.862 1.00 91.44 405 LYS A O 1
ATOM 3219 N N . VAL A 1 406 ? 18.721 6.106 -13.489 1.00 94.00 406 VAL A N 1
ATOM 3220 C CA . VAL A 1 406 ? 17.831 6.703 -12.467 1.00 94.00 406 VAL A CA 1
ATOM 3221 C C . VAL A 1 406 ? 17.707 5.886 -11.189 1.00 94.00 406 VAL A C 1
ATOM 3223 O O . 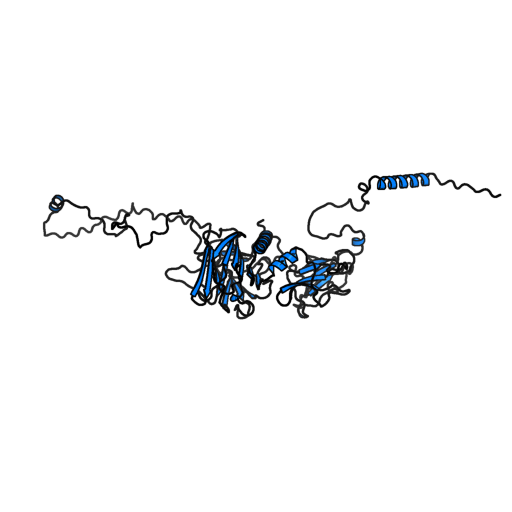VAL A 1 406 ? 17.392 6.459 -10.150 1.00 94.00 406 VAL A O 1
ATOM 3226 N N . ILE A 1 407 ? 17.969 4.579 -11.239 1.00 95.19 407 ILE A N 1
ATOM 3227 C CA . ILE A 1 407 ? 17.823 3.695 -10.079 1.00 95.19 407 ILE A CA 1
ATOM 3228 C C . ILE A 1 407 ? 19.179 3.540 -9.389 1.00 95.19 407 ILE A C 1
ATOM 3230 O O . ILE A 1 407 ? 20.077 2.947 -9.984 1.00 95.19 407 ILE A O 1
ATOM 3234 N N . PRO A 1 408 ? 19.374 4.073 -8.171 1.00 94.88 408 PRO A N 1
ATOM 3235 C CA . PRO A 1 408 ? 20.603 3.876 -7.413 1.00 94.88 408 PRO A CA 1
ATOM 3236 C C . PRO A 1 408 ? 20.651 2.495 -6.749 1.00 94.88 408 PRO A C 1
ATOM 3238 O O . PRO A 1 408 ? 19.643 1.984 -6.264 1.00 94.88 408 PRO A O 1
ATOM 3241 N N . LEU A 1 409 ? 21.850 1.923 -6.656 1.00 94.38 409 LEU A N 1
ATOM 3242 C CA . LEU A 1 409 ? 22.090 0.722 -5.865 1.00 94.38 409 LEU A CA 1
ATOM 3243 C C . LEU A 1 409 ? 22.061 1.051 -4.361 1.00 94.38 409 LEU A C 1
ATOM 3245 O O . LEU A 1 409 ? 22.589 2.084 -3.938 1.00 94.38 409 LEU A O 1
ATOM 3249 N N . LYS A 1 410 ? 21.482 0.161 -3.546 1.00 94.75 410 LYS A N 1
ATOM 3250 C CA . LYS A 1 410 ? 21.432 0.255 -2.076 1.00 94.75 410 LYS A CA 1
ATOM 3251 C C . LYS A 1 410 ? 20.813 1.543 -1.519 1.00 94.75 410 LYS A C 1
ATOM 3253 O O . LYS A 1 410 ? 21.159 1.987 -0.421 1.00 94.75 410 LYS A O 1
ATOM 3258 N N . LYS A 1 411 ? 19.881 2.150 -2.254 1.00 95.25 411 LYS A N 1
ATOM 3259 C CA . LYS A 1 411 ? 19.111 3.314 -1.803 1.00 95.25 411 LYS A CA 1
ATOM 3260 C C . LYS A 1 411 ? 17.642 3.140 -2.157 1.00 95.25 411 LYS A C 1
ATOM 3262 O O . LYS A 1 411 ? 17.316 2.576 -3.198 1.00 95.25 411 LYS A O 1
ATOM 3267 N N . TRP A 1 412 ? 16.774 3.654 -1.290 1.00 96.50 412 TRP A N 1
ATOM 3268 C CA . TRP A 1 412 ? 15.343 3.714 -1.555 1.00 96.50 412 TRP A CA 1
ATOM 3269 C C . TRP A 1 412 ? 15.059 4.713 -2.672 1.00 96.50 412 TRP A C 1
ATOM 3271 O O . TRP A 1 412 ? 15.576 5.833 -2.667 1.00 96.50 412 TRP A O 1
ATOM 3281 N N . VAL A 1 413 ? 14.228 4.298 -3.621 1.00 96.44 413 VAL A N 1
ATOM 3282 C CA . VAL A 1 413 ? 13.724 5.151 -4.691 1.00 96.44 413 VAL A CA 1
ATOM 3283 C C . VAL A 1 413 ? 12.216 4.982 -4.807 1.00 96.44 413 VAL A C 1
ATOM 3285 O O . VAL A 1 413 ? 11.705 3.864 -4.874 1.00 96.44 413 VAL A O 1
ATOM 3288 N N . HIS A 1 414 ? 11.505 6.104 -4.826 1.00 97.31 414 HIS A N 1
ATOM 3289 C CA . HIS A 1 414 ? 10.083 6.135 -5.130 1.00 97.31 414 HIS A CA 1
ATOM 3290 C C . HIS A 1 414 ? 9.890 6.287 -6.634 1.00 97.31 414 HIS A C 1
ATOM 3292 O O . HIS A 1 414 ? 10.403 7.236 -7.234 1.00 97.31 414 HIS A O 1
ATOM 3298 N N . ILE A 1 415 ? 9.131 5.376 -7.232 1.00 97.75 415 ILE A N 1
ATOM 3299 C CA . ILE A 1 415 ? 8.816 5.364 -8.656 1.00 97.75 415 ILE A CA 1
ATOM 3300 C C . ILE A 1 415 ? 7.305 5.510 -8.791 1.00 97.75 415 ILE A C 1
ATOM 3302 O O . ILE A 1 415 ? 6.553 4.674 -8.292 1.00 97.75 415 ILE A O 1
ATOM 3306 N N . ALA A 1 416 ? 6.862 6.559 -9.483 1.00 97.56 416 ALA A N 1
ATOM 3307 C CA . ALA A 1 416 ? 5.461 6.727 -9.844 1.00 97.56 416 ALA A CA 1
ATOM 3308 C C . ALA A 1 416 ? 5.321 6.916 -11.354 1.00 97.56 416 ALA A C 1
ATOM 3310 O O . ALA A 1 416 ? 5.965 7.777 -11.949 1.00 97.56 416 ALA A O 1
ATOM 3311 N N . ILE A 1 417 ? 4.469 6.107 -11.972 1.00 96.44 417 ILE A N 1
ATOM 3312 C CA . ILE A 1 417 ? 4.132 6.189 -13.392 1.00 96.44 417 ILE A CA 1
ATOM 3313 C C . ILE A 1 417 ? 2.657 6.527 -13.465 1.00 96.44 417 ILE A C 1
ATOM 3315 O O . ILE A 1 417 ? 1.849 5.791 -12.909 1.00 96.44 417 ILE A O 1
ATOM 3319 N N . THR A 1 418 ? 2.297 7.627 -14.117 1.00 95.94 418 THR A N 1
ATOM 3320 C CA . THR A 1 418 ? 0.906 8.090 -14.196 1.00 95.94 418 THR A CA 1
ATOM 3321 C C . THR A 1 418 ? 0.588 8.644 -15.576 1.00 95.94 418 THR A C 1
ATOM 3323 O O . THR A 1 418 ? 1.412 9.321 -16.189 1.00 95.94 418 THR A O 1
ATOM 3326 N N . ALA A 1 419 ? -0.631 8.409 -16.053 1.00 94.69 419 ALA A N 1
ATOM 3327 C CA . ALA A 1 419 ? -1.199 9.190 -17.147 1.00 94.69 419 ALA A CA 1
ATOM 3328 C C . ALA A 1 419 ? -1.330 10.671 -16.730 1.00 94.69 419 ALA A C 1
ATOM 3330 O O . ALA A 1 419 ? -1.636 10.938 -15.571 1.00 94.69 419 ALA A O 1
ATOM 3331 N N . LYS A 1 420 ? -1.120 11.629 -17.642 1.00 92.38 420 LYS A N 1
ATOM 3332 C CA . LYS A 1 420 ? -1.369 13.071 -17.424 1.00 92.38 420 LYS A CA 1
ATOM 3333 C C . LYS A 1 420 ? -2.690 13.540 -18.025 1.00 92.38 420 LYS A C 1
ATOM 3335 O O . LYS A 1 420 ? -3.256 14.523 -17.556 1.00 92.38 420 LYS A O 1
ATOM 3340 N N . THR A 1 421 ? -3.182 12.855 -19.055 1.00 88.31 421 THR A N 1
ATOM 3341 C CA . THR A 1 421 ? -4.434 13.197 -19.737 1.00 88.31 421 THR A CA 1
ATOM 3342 C C . THR A 1 421 ? -5.507 12.144 -19.472 1.00 88.31 421 THR A C 1
ATOM 3344 O O . THR A 1 421 ? -5.222 10.962 -19.274 1.00 88.31 421 THR A O 1
ATOM 3347 N N . ASN A 1 422 ? -6.772 12.572 -19.477 1.00 84.31 422 ASN A N 1
ATOM 3348 C CA . ASN A 1 422 ? -7.928 11.691 -19.270 1.00 84.31 422 ASN A CA 1
ATOM 3349 C C . ASN A 1 422 ? -8.283 10.840 -20.500 1.00 84.31 422 ASN A C 1
ATOM 3351 O O . ASN A 1 422 ? -9.300 10.141 -20.490 1.00 84.31 422 ASN A O 1
ATOM 3355 N N . ASP A 1 423 ? -7.448 10.854 -21.544 1.00 84.94 423 ASP A N 1
ATOM 3356 C CA . ASP A 1 423 ? -7.630 9.989 -22.704 1.00 84.94 423 ASP A CA 1
ATOM 3357 C C . ASP A 1 423 ? -7.687 8.522 -22.243 1.00 84.94 423 ASP A C 1
ATOM 3359 O O . ASP A 1 423 ? -6.916 8.074 -21.388 1.00 84.94 423 ASP A O 1
ATOM 3363 N N . SER A 1 424 ? -8.685 7.794 -22.736 1.00 77.69 424 SER A N 1
ATOM 3364 C CA . SER A 1 424 ? -8.950 6.409 -22.336 1.00 77.69 424 SER A CA 1
ATOM 3365 C C . SER A 1 424 ? -8.063 5.396 -23.060 1.00 77.69 424 SER A C 1
ATOM 3367 O O . SER A 1 424 ? -8.033 4.231 -22.669 1.00 77.69 424 SER A O 1
ATOM 3369 N N . TYR A 1 425 ? -7.353 5.806 -24.112 1.00 76.44 425 TYR A N 1
ATOM 3370 C CA . TYR A 1 425 ? -6.573 4.905 -24.956 1.00 76.44 425 TYR A CA 1
ATOM 3371 C C . TYR A 1 425 ? -5.150 5.396 -25.227 1.00 76.44 425 TYR A C 1
ATOM 3373 O O . TYR A 1 425 ? -4.231 4.570 -25.286 1.00 76.44 425 TYR A O 1
ATOM 3381 N N . ARG A 1 426 ? -4.960 6.711 -25.396 1.00 88.50 426 ARG A N 1
ATOM 3382 C CA . ARG A 1 426 ? -3.657 7.314 -25.714 1.00 88.50 426 ARG A CA 1
ATOM 3383 C C . ARG A 1 426 ? -3.285 8.500 -24.820 1.00 88.50 426 ARG A C 1
ATOM 3385 O O . ARG A 1 426 ? -3.117 9.609 -25.328 1.00 88.50 426 ARG A O 1
ATOM 3392 N N . PRO A 1 427 ? -3.183 8.316 -23.493 1.00 92.38 427 PRO A N 1
ATOM 3393 C CA . PRO A 1 427 ? -2.784 9.413 -22.640 1.00 92.38 427 PRO A CA 1
ATOM 3394 C C . PRO A 1 427 ? -1.279 9.666 -22.690 1.00 92.38 427 PRO A C 1
ATOM 3396 O O . PRO A 1 427 ? -0.490 8.763 -22.961 1.00 92.38 427 PRO A O 1
ATOM 3399 N N . ASP A 1 428 ? -0.872 10.877 -22.330 1.00 93.69 428 ASP A N 1
ATOM 3400 C CA . ASP A 1 428 ? 0.538 11.155 -22.063 1.00 93.69 428 ASP A CA 1
ATOM 3401 C C . ASP A 1 428 ? 0.945 10.440 -20.773 1.00 93.69 428 ASP A C 1
ATOM 3403 O O . ASP A 1 428 ? 0.256 10.566 -19.759 1.00 93.69 428 ASP A O 1
ATOM 3407 N N . VAL A 1 429 ? 2.044 9.688 -20.789 1.00 95.12 429 VAL A N 1
ATOM 3408 C CA . VAL A 1 429 ? 2.500 8.895 -19.637 1.00 95.12 429 VAL A CA 1
ATOM 3409 C C . VAL A 1 429 ? 3.741 9.542 -19.042 1.00 95.12 429 VAL A C 1
ATOM 3411 O O . VAL A 1 429 ? 4.778 9.635 -19.690 1.00 95.12 429 VAL A O 1
ATOM 3414 N N . ALA A 1 430 ? 3.647 9.980 -17.790 1.00 96.00 430 ALA A N 1
ATOM 3415 C CA . ALA A 1 430 ? 4.742 10.597 -17.058 1.00 96.00 430 ALA A CA 1
ATOM 3416 C C . ALA A 1 430 ? 5.386 9.622 -16.073 1.00 96.00 430 ALA A C 1
ATOM 3418 O O . ALA A 1 430 ? 4.700 8.855 -15.394 1.00 96.00 430 ALA A O 1
ATOM 3419 N N . VAL A 1 431 ? 6.710 9.707 -15.965 1.00 97.00 431 VAL A N 1
ATOM 3420 C CA . VAL A 1 431 ? 7.520 8.960 -15.002 1.00 97.00 431 VAL A CA 1
ATOM 3421 C C . VAL A 1 431 ? 8.121 9.936 -13.998 1.00 97.00 431 VAL A C 1
ATOM 3423 O O . VAL A 1 431 ? 8.878 10.841 -14.360 1.00 97.00 431 VAL A O 1
ATOM 3426 N N . TYR A 1 432 ? 7.800 9.723 -12.727 1.00 97.38 432 TYR A N 1
ATOM 3427 C CA . TYR A 1 432 ? 8.308 10.471 -11.589 1.00 97.38 432 TYR A CA 1
ATOM 3428 C C . TYR A 1 432 ? 9.254 9.594 -10.770 1.00 97.38 432 TYR A C 1
ATOM 3430 O O . TYR A 1 432 ? 8.919 8.462 -10.419 1.00 97.38 432 TYR A O 1
ATOM 3438 N N . ILE A 1 433 ? 10.417 10.143 -10.425 1.00 96.81 433 ILE A N 1
ATOM 3439 C CA . ILE A 1 433 ? 11.408 9.511 -9.550 1.00 96.81 433 ILE A CA 1
ATOM 3440 C C . ILE A 1 433 ? 11.627 10.437 -8.361 1.00 96.81 433 ILE A C 1
ATOM 3442 O O . ILE A 1 433 ? 11.968 11.606 -8.539 1.00 96.81 433 ILE A O 1
ATOM 3446 N N . ASN A 1 434 ? 11.381 9.936 -7.148 1.00 95.25 434 ASN A N 1
ATOM 3447 C CA . ASN A 1 434 ? 11.440 10.716 -5.904 1.00 95.25 434 ASN A CA 1
ATOM 3448 C C . ASN A 1 434 ? 10.641 12.036 -5.969 1.00 95.25 434 ASN A C 1
ATOM 3450 O O . ASN A 1 434 ? 11.029 13.042 -5.384 1.00 95.25 434 ASN A O 1
ATOM 3454 N N . GLY A 1 435 ? 9.521 12.038 -6.702 1.00 93.00 435 GLY A N 1
ATOM 3455 C CA . GLY A 1 435 ? 8.604 13.181 -6.806 1.00 93.00 435 GLY A CA 1
ATOM 3456 C C . GLY A 1 435 ? 8.944 14.180 -7.908 1.00 93.00 435 GLY A C 1
ATOM 3457 O O . GLY A 1 435 ? 8.137 15.065 -8.186 1.00 93.00 435 GLY A O 1
ATOM 3458 N N . THR A 1 436 ? 10.081 14.012 -8.580 1.00 94.62 436 THR A N 1
ATOM 3459 C CA . THR A 1 436 ? 10.476 14.832 -9.729 1.00 94.62 436 THR A CA 1
ATOM 3460 C C . THR A 1 436 ? 10.103 14.121 -11.022 1.00 94.62 436 THR A C 1
ATOM 3462 O O . THR A 1 436 ? 10.422 12.945 -11.196 1.00 94.62 436 THR A O 1
ATOM 3465 N N . GLN A 1 437 ? 9.443 14.823 -11.943 1.00 95.44 437 GLN A N 1
ATOM 3466 C CA . GLN A 1 437 ? 9.145 14.297 -13.275 1.00 95.44 437 GLN A CA 1
ATOM 3467 C C . GLN A 1 437 ? 10.447 14.170 -14.078 1.00 95.44 437 GLN A C 1
ATOM 3469 O O . GLN A 1 437 ? 11.101 15.176 -14.345 1.00 95.44 437 GLN A O 1
ATOM 3474 N N . VAL A 1 438 ? 10.823 12.950 -14.469 1.00 95.31 438 VAL A N 1
ATOM 3475 C CA . VAL A 1 438 ? 12.074 12.686 -15.207 1.00 95.31 438 VAL A CA 1
ATOM 3476 C C . VAL A 1 438 ? 11.820 12.474 -16.697 1.00 95.31 438 VAL A C 1
ATOM 3478 O O . VAL A 1 438 ? 12.661 12.819 -17.521 1.00 95.31 438 VAL A O 1
ATOM 3481 N N . PHE A 1 439 ? 10.663 11.917 -17.054 1.00 95.31 439 PHE A N 1
ATOM 3482 C CA . PHE A 1 439 ? 10.323 11.601 -18.439 1.00 95.31 439 PHE A CA 1
ATOM 3483 C C . PHE A 1 439 ? 8.817 11.725 -18.686 1.00 95.31 439 PHE A C 1
ATOM 3485 O O . PHE A 1 439 ? 8.019 11.512 -17.770 1.00 95.31 439 PHE A O 1
ATOM 3492 N N . VAL A 1 440 ? 8.435 12.055 -19.921 1.00 95.31 440 VAL A N 1
ATOM 3493 C CA . VAL A 1 440 ? 7.046 12.042 -20.399 1.00 95.31 440 VAL A CA 1
ATOM 3494 C C . VAL A 1 440 ? 7.025 11.456 -21.803 1.00 95.31 440 VAL A C 1
ATOM 3496 O O . VAL A 1 440 ? 7.695 11.977 -22.690 1.00 95.31 440 VAL A O 1
ATOM 3499 N N . GLU A 1 441 ? 6.235 10.405 -21.992 1.00 93.81 441 GLU A N 1
ATOM 3500 C CA . GLU A 1 441 ? 5.915 9.853 -23.305 1.00 93.81 441 GLU A CA 1
ATOM 3501 C C . GLU A 1 441 ? 4.620 10.505 -23.814 1.00 93.81 441 GLU A C 1
ATOM 3503 O O . GLU A 1 441 ? 3.566 10.298 -23.198 1.00 93.81 441 GLU A O 1
ATOM 3508 N N . PRO A 1 442 ? 4.659 11.299 -24.899 1.00 93.38 442 PRO A N 1
ATOM 3509 C CA . PRO A 1 442 ? 3.448 11.836 -25.504 1.00 93.38 442 PRO A CA 1
ATOM 3510 C C . PRO A 1 442 ? 2.667 10.721 -26.210 1.00 93.38 442 PRO A C 1
ATOM 3512 O O . PRO A 1 442 ? 3.256 9.891 -26.897 1.00 93.38 442 PRO A O 1
ATOM 3515 N N . SER A 1 443 ? 1.337 10.719 -26.095 1.00 90.88 443 SER A N 1
ATOM 3516 C CA . SER A 1 443 ? 0.476 9.707 -26.738 1.00 90.88 443 SER A CA 1
ATOM 3517 C C . SER A 1 443 ? 0.879 8.252 -26.418 1.00 90.88 443 SER A C 1
ATOM 3519 O O . SER A 1 443 ? 0.894 7.377 -27.290 1.00 90.88 443 SER A O 1
ATOM 3521 N N . GLY A 1 444 ? 1.212 7.989 -25.152 1.00 90.06 444 GLY A N 1
ATOM 3522 C CA . GLY A 1 444 ? 1.539 6.654 -24.657 1.00 90.06 444 GLY A CA 1
ATOM 3523 C C . GLY A 1 444 ? 0.341 5.699 -24.670 1.00 90.06 444 GLY A C 1
ATOM 3524 O O . GLY A 1 444 ? -0.768 6.047 -25.070 1.00 90.06 444 GLY A O 1
ATOM 3525 N N . HIS A 1 445 ? 0.535 4.466 -24.206 1.00 89.88 445 HIS A N 1
ATOM 3526 C CA . HIS A 1 445 ? -0.529 3.457 -24.136 1.00 89.88 445 HIS A CA 1
ATOM 3527 C C . HIS A 1 445 ? -0.926 3.179 -22.692 1.00 89.88 445 HIS A C 1
ATOM 3529 O O . HIS A 1 445 ? -0.084 3.142 -21.802 1.00 89.88 445 HIS A O 1
ATOM 3535 N N . LEU A 1 446 ? -2.212 2.910 -22.466 1.00 88.94 446 LEU A N 1
ATOM 3536 C CA . LEU A 1 446 ? -2.673 2.240 -21.249 1.00 88.94 446 LEU A CA 1
ATOM 3537 C C . LEU A 1 446 ? -2.701 0.720 -21.453 1.00 88.94 446 LEU A C 1
ATOM 3539 O O . LEU A 1 446 ? -2.843 0.268 -22.597 1.00 88.94 446 LEU A O 1
ATOM 3543 N N . PRO A 1 447 ? -2.636 -0.071 -20.367 1.00 87.31 447 PRO A N 1
ATOM 3544 C CA . PRO A 1 447 ? -2.936 -1.500 -20.403 1.00 87.31 447 PRO A CA 1
ATOM 3545 C C . PRO A 1 447 ? -4.200 -1.811 -21.220 1.00 87.31 447 PRO A C 1
ATOM 3547 O O . PRO A 1 447 ? -5.223 -1.158 -21.049 1.00 87.31 447 PRO A O 1
ATOM 3550 N N . GLN A 1 448 ? -4.167 -2.804 -22.111 1.00 82.75 448 GLN A N 1
ATOM 3551 C CA . GLN A 1 448 ? -5.357 -3.200 -22.894 1.00 82.75 448 GLN A CA 1
ATOM 3552 C C . GLN A 1 448 ? -5.894 -4.585 -22.527 1.00 82.75 448 GLN A C 1
ATOM 3554 O O . GLN A 1 448 ? -7.055 -4.904 -22.827 1.00 82.75 448 GLN A O 1
ATOM 3559 N N . THR A 1 449 ? -5.074 -5.363 -21.824 1.00 81.50 449 THR A N 1
ATOM 3560 C CA . THR A 1 449 ? -5.354 -6.717 -21.365 1.00 81.50 449 THR A CA 1
ATOM 3561 C C . THR A 1 449 ? -6.607 -6.743 -20.485 1.00 81.50 449 THR A C 1
ATOM 3563 O O . THR A 1 449 ? -6.706 -6.018 -19.494 1.00 81.50 449 THR A O 1
ATOM 3566 N N . LYS A 1 450 ? -7.595 -7.568 -20.865 1.00 81.62 450 LYS A N 1
ATOM 3567 C CA . LYS A 1 450 ? -8.856 -7.721 -20.111 1.00 81.62 450 LYS A CA 1
ATOM 3568 C C . LYS A 1 450 ? -8.662 -8.492 -18.805 1.00 81.62 450 LYS A C 1
ATOM 3570 O O . LYS A 1 450 ? -9.324 -8.183 -17.820 1.00 81.62 450 LYS A O 1
ATOM 3575 N N . GLY A 1 451 ? -7.755 -9.463 -18.816 1.00 85.69 451 GLY A N 1
ATOM 3576 C CA . GLY A 1 451 ? -7.338 -10.211 -17.643 1.00 85.69 451 GLY A CA 1
ATOM 3577 C C . GLY A 1 451 ? -5.996 -10.898 -17.871 1.00 85.69 451 GLY A C 1
ATOM 3578 O O . GLY A 1 451 ? -5.623 -11.191 -19.011 1.00 85.69 451 GLY A O 1
ATOM 3579 N N . SER A 1 452 ? -5.269 -11.108 -16.783 1.00 91.38 452 SER A N 1
ATOM 3580 C CA . SER A 1 452 ? -3.914 -11.651 -16.765 1.00 91.38 452 SER A CA 1
ATOM 3581 C C . SER A 1 452 ? -3.804 -12.794 -15.759 1.00 91.38 452 SER A C 1
ATOM 3583 O O . SER A 1 452 ? -4.369 -12.737 -14.665 1.00 91.38 452 SER A O 1
ATOM 3585 N N . THR A 1 453 ? -3.079 -13.850 -16.115 1.00 91.00 453 THR A N 1
ATOM 3586 C CA . THR A 1 453 ? -2.916 -15.048 -15.276 1.00 91.00 453 THR A CA 1
ATOM 3587 C C . THR A 1 453 ? -1.645 -15.004 -14.431 1.00 91.00 453 THR A C 1
ATOM 3589 O O . THR A 1 453 ? -1.650 -15.438 -13.280 1.00 91.00 453 THR A O 1
ATOM 3592 N N . ASN A 1 454 ? -0.561 -14.450 -14.961 1.00 93.38 454 ASN A N 1
ATOM 3593 C CA . ASN A 1 454 ? 0.756 -14.434 -14.341 1.00 93.38 454 ASN A CA 1
ATOM 3594 C C . ASN A 1 454 ? 1.094 -13.015 -13.875 1.00 93.38 454 ASN A C 1
ATOM 3596 O O . ASN A 1 454 ? 1.656 -12.211 -14.622 1.00 93.38 454 ASN A O 1
ATOM 3600 N N . ASN A 1 455 ? 0.705 -12.715 -12.634 1.00 95.00 455 ASN A N 1
ATOM 3601 C CA . ASN A 1 455 ? 0.870 -11.399 -12.024 1.00 95.00 455 ASN A CA 1
ATOM 3602 C C . ASN A 1 455 ? 1.788 -11.483 -10.815 1.00 95.00 455 ASN A C 1
ATOM 3604 O O . ASN A 1 455 ? 1.395 -12.018 -9.774 1.00 95.00 455 ASN A O 1
ATOM 3608 N N . TYR A 1 456 ? 2.997 -10.956 -10.953 1.00 95.94 456 TYR A N 1
ATOM 3609 C CA . TYR A 1 456 ? 4.039 -11.104 -9.952 1.00 95.94 456 TYR A CA 1
ATOM 3610 C C . TYR A 1 456 ? 4.587 -9.763 -9.474 1.00 95.94 456 TYR A C 1
ATOM 3612 O O . TYR A 1 456 ? 4.680 -8.807 -10.240 1.00 95.94 456 TYR A O 1
ATOM 3620 N N . LEU A 1 457 ? 5.008 -9.735 -8.212 1.00 96.62 457 LEU A N 1
ATOM 3621 C CA . LEU A 1 457 ? 5.972 -8.781 -7.674 1.00 96.62 457 LEU A CA 1
ATOM 3622 C C . LEU A 1 457 ? 7.291 -9.526 -7.441 1.00 96.62 457 LEU A C 1
ATOM 3624 O O . LEU A 1 457 ? 7.302 -10.599 -6.829 1.00 96.62 457 LEU A O 1
ATOM 3628 N N . GLY A 1 458 ? 8.386 -8.962 -7.940 1.00 94.88 458 GLY A N 1
ATOM 3629 C CA . GLY A 1 458 ? 9.737 -9.506 -7.811 1.00 94.88 458 GLY A CA 1
ATOM 3630 C C . GLY A 1 458 ? 10.101 -10.639 -8.782 1.00 94.88 458 GLY A C 1
ATOM 3631 O O . GLY A 1 458 ? 11.159 -11.251 -8.632 1.00 94.88 458 GLY A O 1
ATOM 3632 N N . LYS A 1 459 ? 9.254 -10.933 -9.779 1.00 94.69 459 LYS A N 1
ATOM 3633 C CA . LYS A 1 459 ? 9.500 -11.964 -10.800 1.00 94.69 459 LYS A CA 1
ATOM 3634 C C . LYS A 1 459 ? 9.083 -11.501 -12.193 1.00 94.69 459 LYS A C 1
ATOM 3636 O O . LYS A 1 459 ? 8.012 -10.928 -12.354 1.00 94.69 459 LYS A O 1
ATOM 3641 N N . SER A 1 460 ? 9.910 -11.822 -13.188 1.00 93.75 460 SER A N 1
ATOM 3642 C CA . SER A 1 460 ? 9.620 -11.617 -14.612 1.00 93.75 460 SER A CA 1
ATOM 3643 C C . SER A 1 460 ? 8.865 -12.805 -15.214 1.00 93.75 460 SER A C 1
ATOM 3645 O O . SER A 1 460 ? 9.155 -13.967 -14.911 1.00 93.75 460 SER A O 1
ATOM 3647 N N . ASN A 1 461 ? 7.935 -12.526 -16.127 1.00 92.75 461 ASN A N 1
ATOM 3648 C CA . ASN A 1 461 ? 7.273 -13.540 -16.949 1.00 92.75 461 ASN A CA 1
ATOM 3649 C C . ASN A 1 461 ? 8.217 -14.203 -17.972 1.00 92.75 461 ASN A C 1
ATOM 3651 O O . ASN A 1 461 ? 7.900 -15.272 -18.499 1.00 92.75 461 ASN A O 1
ATOM 3655 N N . TRP A 1 462 ? 9.396 -13.621 -18.204 1.00 89.44 462 TRP A N 1
ATOM 3656 C CA . TRP A 1 462 ? 10.465 -14.163 -19.045 1.00 89.44 462 TRP A CA 1
ATOM 3657 C C . TRP A 1 462 ? 11.485 -15.007 -18.271 1.00 89.44 462 TRP A C 1
ATOM 3659 O O . TRP A 1 462 ? 12.418 -15.526 -18.878 1.00 89.44 462 TRP A O 1
ATOM 3669 N N . SER A 1 463 ? 11.295 -15.249 -16.966 1.00 84.94 463 SER A N 1
ATOM 3670 C CA . SER A 1 463 ? 12.252 -16.021 -16.147 1.00 84.94 463 SER A CA 1
ATOM 3671 C C . SER A 1 463 ? 12.537 -17.432 -16.684 1.00 84.94 463 SER A C 1
ATOM 3673 O O . SER A 1 463 ? 13.602 -18.000 -16.450 1.00 84.94 463 SER A O 1
ATOM 3675 N N . ASN A 1 464 ? 11.564 -18.016 -17.390 1.00 81.81 464 ASN A N 1
ATOM 3676 C CA . ASN A 1 464 ? 11.654 -19.360 -17.961 1.00 81.81 464 ASN A CA 1
ATOM 3677 C C . ASN A 1 464 ? 12.078 -19.356 -19.439 1.00 81.81 464 ASN A C 1
ATOM 3679 O O . ASN A 1 464 ? 12.213 -20.427 -20.029 1.00 81.81 464 ASN A O 1
ATOM 3683 N N . GLN A 1 465 ? 12.258 -18.183 -20.052 1.00 75.75 465 GLN A N 1
ATOM 3684 C CA . GLN A 1 465 ? 12.726 -18.072 -21.427 1.00 75.75 465 GLN A CA 1
ATOM 3685 C C . GLN A 1 465 ? 14.246 -17.924 -21.442 1.00 75.75 465 GLN A C 1
ATOM 3687 O O . GLN A 1 465 ? 14.811 -16.992 -20.880 1.00 75.75 465 GLN A O 1
ATOM 3692 N N . THR A 1 466 ? 14.914 -18.856 -22.113 1.00 64.31 466 THR A N 1
ATOM 3693 C CA . THR A 1 466 ? 16.330 -18.749 -22.456 1.00 64.31 466 THR A CA 1
ATOM 3694 C C . THR A 1 466 ? 16.441 -18.663 -23.970 1.00 64.31 466 THR A C 1
ATOM 3696 O O . THR A 1 466 ? 15.907 -19.504 -24.696 1.00 64.31 466 THR A O 1
ATOM 3699 N N . SER A 1 467 ? 17.122 -17.635 -24.472 1.00 65.62 467 SER A N 1
ATOM 3700 C CA . SER A 1 467 ? 17.490 -17.562 -25.885 1.00 65.62 467 SER A CA 1
ATOM 3701 C C . SER A 1 467 ? 19.003 -17.730 -26.025 1.00 65.62 467 SER A C 1
ATOM 3703 O O . SER A 1 467 ? 19.753 -17.597 -25.061 1.00 65.62 467 SER A O 1
ATOM 3705 N N . ARG A 1 468 ? 19.489 -18.045 -27.233 1.00 61.41 468 ARG A N 1
ATOM 3706 C CA . ARG A 1 468 ? 20.941 -18.138 -27.488 1.00 61.41 468 ARG A CA 1
ATOM 3707 C C . ARG A 1 468 ? 21.653 -16.783 -27.389 1.00 61.41 468 ARG A C 1
ATOM 3709 O O . ARG A 1 468 ? 22.878 -16.758 -27.332 1.00 61.41 468 ARG A O 1
ATOM 3716 N N . TYR A 1 469 ? 20.898 -15.685 -27.422 1.00 56.78 469 TYR A N 1
ATOM 3717 C CA . TYR A 1 469 ? 21.416 -14.323 -27.553 1.00 56.78 469 TYR A CA 1
ATOM 3718 C C . TYR A 1 469 ? 21.142 -13.450 -26.324 1.00 56.78 469 TYR A C 1
ATOM 3720 O O . TYR A 1 469 ? 21.811 -12.437 -26.145 1.00 56.78 469 TYR A O 1
ATOM 3728 N N . GLU A 1 470 ? 20.187 -13.838 -25.479 1.00 64.75 470 GLU A N 1
ATOM 3729 C CA . GLU A 1 470 ? 19.777 -13.096 -24.291 1.00 64.75 470 GLU A CA 1
ATOM 3730 C C . GLU A 1 470 ? 19.845 -14.009 -23.069 1.00 64.75 470 GLU A C 1
ATOM 3732 O O . GLU A 1 470 ? 19.363 -15.146 -23.081 1.00 64.75 470 GLU A O 1
ATOM 3737 N N . LEU A 1 471 ? 20.469 -13.494 -22.010 1.00 73.38 471 LEU A N 1
ATOM 3738 C CA . LEU A 1 471 ? 20.451 -14.134 -20.704 1.00 73.38 471 LEU A CA 1
ATOM 3739 C C . LEU A 1 471 ? 19.019 -14.143 -20.169 1.00 73.38 471 LEU A C 1
ATOM 3741 O O . LEU A 1 471 ? 18.261 -13.204 -20.409 1.00 73.38 471 LEU A O 1
ATOM 3745 N N . ARG A 1 472 ? 18.674 -15.200 -19.428 1.00 84.19 472 ARG A N 1
ATOM 3746 C CA . ARG A 1 472 ? 17.380 -15.286 -18.745 1.00 84.19 472 ARG A CA 1
ATOM 3747 C C . ARG A 1 472 ? 17.187 -14.096 -17.812 1.00 84.19 472 ARG A C 1
ATOM 3749 O O . ARG A 1 472 ? 18.151 -13.624 -17.200 1.00 84.19 472 ARG A O 1
ATOM 3756 N N . ASP A 1 473 ? 15.940 -13.693 -17.652 1.00 88.25 473 ASP A N 1
ATOM 3757 C CA . ASP A 1 473 ? 15.579 -12.726 -16.629 1.00 88.25 473 ASP A CA 1
ATOM 3758 C C . ASP A 1 473 ? 15.727 -13.358 -15.243 1.00 88.25 473 ASP A C 1
ATOM 3760 O O . ASP A 1 473 ? 15.322 -14.501 -14.998 1.00 88.25 473 ASP A O 1
ATOM 3764 N N . GLU A 1 474 ? 16.322 -12.602 -14.334 1.00 91.50 474 GLU A N 1
ATOM 3765 C CA . GLU A 1 474 ? 16.577 -13.014 -12.962 1.00 91.50 474 GLU A CA 1
ATOM 3766 C C . GLU A 1 474 ? 15.545 -12.409 -12.007 1.00 91.50 474 GLU A C 1
ATOM 3768 O O . GLU A 1 474 ? 14.878 -11.411 -12.296 1.00 91.50 474 GLU A O 1
ATOM 3773 N N . LEU A 1 475 ? 15.382 -13.046 -10.849 1.00 93.62 475 LEU A N 1
ATOM 3774 C CA . LEU A 1 475 ? 14.464 -12.562 -9.825 1.00 93.62 475 LEU A CA 1
ATOM 3775 C C . LEU A 1 475 ? 14.992 -11.279 -9.185 1.00 93.62 475 LEU A C 1
ATOM 3777 O O . LEU A 1 475 ? 16.195 -11.027 -9.115 1.00 93.62 475 LEU A O 1
ATOM 3781 N N . PHE A 1 476 ? 14.063 -10.470 -8.691 1.00 95.62 476 PHE A N 1
ATOM 3782 C CA . PHE A 1 476 ? 14.388 -9.234 -8.001 1.00 95.62 476 PHE A CA 1
ATOM 3783 C C . PHE A 1 476 ? 15.118 -9.521 -6.683 1.00 95.62 476 PHE A C 1
ATOM 3785 O O . PHE A 1 476 ? 14.648 -10.308 -5.861 1.00 95.62 476 PHE A O 1
ATOM 3792 N N . ASN A 1 477 ? 16.261 -8.862 -6.486 1.00 95.31 477 ASN A N 1
ATOM 3793 C CA . ASN A 1 477 ? 17.035 -8.913 -5.251 1.00 95.31 477 ASN A CA 1
ATOM 3794 C C . ASN A 1 477 ? 17.045 -7.532 -4.590 1.00 95.31 477 ASN A C 1
ATOM 3796 O O . ASN A 1 477 ? 17.713 -6.600 -5.057 1.00 95.31 477 ASN A O 1
ATOM 3800 N N . GLY A 1 478 ? 16.281 -7.390 -3.516 1.00 95.44 478 GLY A N 1
ATOM 3801 C CA . GLY A 1 478 ? 16.037 -6.088 -2.926 1.00 95.44 478 GLY A CA 1
ATOM 3802 C C . GLY A 1 478 ? 14.845 -6.057 -1.989 1.00 95.44 478 GLY A C 1
ATOM 3803 O O . GLY A 1 478 ? 14.421 -7.075 -1.445 1.00 95.44 478 GLY A O 1
ATOM 3804 N N . LYS A 1 479 ? 14.279 -4.865 -1.806 1.00 96.00 479 LYS A N 1
ATOM 3805 C CA . LYS A 1 479 ? 13.107 -4.630 -0.963 1.00 96.00 479 LYS A CA 1
ATOM 3806 C C . LYS A 1 479 ? 12.060 -3.807 -1.706 1.00 96.00 479 LYS A C 1
ATOM 3808 O O . LYS A 1 479 ? 12.404 -2.910 -2.477 1.00 96.00 479 LYS A O 1
ATOM 3813 N N . ILE A 1 480 ? 10.789 -4.119 -1.474 1.00 96.75 480 ILE A N 1
ATOM 3814 C CA . ILE A 1 480 ? 9.640 -3.377 -2.007 1.00 96.75 480 ILE A CA 1
ATOM 3815 C C . ILE A 1 480 ? 8.800 -2.876 -0.837 1.00 96.75 480 ILE A C 1
ATOM 3817 O O . ILE A 1 480 ? 8.552 -3.606 0.123 1.00 96.75 480 ILE A O 1
ATOM 3821 N N . PHE A 1 481 ? 8.349 -1.633 -0.939 1.00 96.00 481 PHE A N 1
ATOM 3822 C CA . PHE A 1 481 ? 7.471 -0.991 0.025 1.00 96.00 481 PHE A CA 1
ATOM 3823 C C . PHE A 1 481 ? 6.371 -0.214 -0.712 1.00 96.00 481 PHE A C 1
ATOM 3825 O O . PHE A 1 481 ? 6.590 0.282 -1.818 1.00 96.00 481 PHE A O 1
ATOM 3832 N N . ASP A 1 482 ? 5.185 -0.132 -0.106 1.00 95.69 482 ASP A N 1
ATOM 3833 C CA . ASP A 1 482 ? 4.077 0.723 -0.545 1.00 95.69 482 ASP A CA 1
ATOM 3834 C C . ASP A 1 482 ? 3.745 0.642 -2.049 1.00 95.69 482 ASP A C 1
ATOM 3836 O O . ASP A 1 482 ? 3.891 1.604 -2.805 1.00 95.69 482 ASP A O 1
ATOM 3840 N N . PHE A 1 483 ? 3.299 -0.535 -2.492 1.00 96.94 483 PHE A N 1
ATOM 3841 C CA . PHE A 1 483 ? 2.839 -0.760 -3.860 1.00 96.94 483 PHE A CA 1
ATOM 3842 C C . PHE A 1 483 ? 1.365 -0.359 -4.014 1.00 96.94 483 PHE A C 1
ATOM 3844 O O . PHE A 1 483 ? 0.484 -0.881 -3.323 1.00 96.94 483 PHE A O 1
ATOM 3851 N N . ARG A 1 484 ? 1.084 0.547 -4.956 1.00 96.38 484 ARG A N 1
ATOM 3852 C CA . ARG A 1 484 ? -0.255 1.089 -5.225 1.00 96.38 484 ARG A CA 1
ATOM 3853 C C . ARG A 1 484 ? -0.596 1.059 -6.708 1.00 96.38 484 ARG A C 1
ATOM 3855 O O . ARG A 1 484 ? 0.238 1.384 -7.555 1.00 96.38 484 ARG A O 1
ATOM 3862 N N . MET A 1 485 ? -1.858 0.759 -7.003 1.00 95.69 485 MET A N 1
ATOM 3863 C CA . MET A 1 485 ? -2.450 0.885 -8.337 1.00 95.69 485 MET A CA 1
ATOM 3864 C C . MET A 1 485 ? -3.641 1.831 -8.271 1.00 95.69 485 MET A C 1
ATOM 3866 O O . MET A 1 485 ? -4.509 1.667 -7.415 1.00 95.69 485 MET A O 1
ATOM 3870 N N . TYR A 1 486 ? -3.714 2.778 -9.202 1.00 95.38 486 TYR A N 1
ATOM 3871 C CA . TYR A 1 486 ? -4.790 3.763 -9.259 1.00 95.38 486 TYR A CA 1
ATOM 3872 C C . TYR A 1 486 ? -5.543 3.697 -10.581 1.00 95.38 486 TYR A C 1
ATOM 3874 O O . TYR A 1 486 ? -4.942 3.526 -11.642 1.00 95.38 486 TYR A O 1
ATOM 3882 N N . ASN A 1 487 ? -6.861 3.885 -10.523 1.00 92.88 487 ASN A N 1
ATOM 3883 C CA . ASN A 1 487 ? -7.703 4.114 -11.699 1.00 92.88 487 ASN A CA 1
ATOM 3884 C C . ASN A 1 487 ? -7.818 5.601 -12.069 1.00 92.88 487 ASN A C 1
ATOM 3886 O O . ASN A 1 487 ? -8.351 5.938 -13.126 1.00 92.88 487 ASN A O 1
ATOM 3890 N N . SER A 1 488 ? -7.315 6.480 -11.204 1.00 92.75 488 SER A N 1
ATOM 3891 C CA . SER A 1 488 ? -7.249 7.919 -11.400 1.00 92.75 488 SER A CA 1
ATOM 3892 C C . SER A 1 488 ? -5.823 8.364 -11.718 1.00 92.75 488 SER A C 1
ATOM 3894 O O . SER A 1 488 ? -4.844 7.646 -11.504 1.00 92.75 488 SER A O 1
ATOM 3896 N N . ILE A 1 489 ? -5.719 9.565 -12.276 1.00 94.00 489 ILE A N 1
ATOM 3897 C CA . ILE A 1 489 ? -4.443 10.231 -12.518 1.00 94.00 489 ILE A CA 1
ATOM 3898 C C . ILE A 1 489 ? -3.885 10.724 -11.183 1.00 94.00 489 ILE A C 1
ATOM 3900 O O . ILE A 1 489 ? -4.597 11.361 -10.404 1.00 94.00 489 ILE A O 1
ATOM 3904 N N . LEU A 1 490 ? -2.601 10.469 -10.933 1.00 94.56 490 LEU A N 1
ATOM 3905 C CA . LEU A 1 490 ? -1.918 11.003 -9.762 1.00 94.56 490 LEU A CA 1
ATOM 3906 C C . LEU A 1 490 ? -1.474 12.444 -10.014 1.00 94.56 490 LEU A C 1
ATOM 3908 O O . LEU A 1 490 ? -0.670 12.720 -10.902 1.00 94.56 490 LEU A O 1
ATOM 3912 N N . SER A 1 491 ? -1.986 13.364 -9.198 1.00 94.12 491 SER A N 1
ATOM 3913 C CA . SER A 1 491 ? -1.535 14.753 -9.183 1.00 94.12 491 SER A CA 1
ATOM 3914 C C . SER A 1 491 ? -0.175 14.878 -8.486 1.00 94.12 491 SER A C 1
ATOM 3916 O O . SER A 1 491 ? 0.144 14.121 -7.566 1.00 94.12 491 SER A O 1
ATOM 3918 N N . GLU A 1 492 ? 0.631 15.866 -8.876 1.00 93.12 492 GLU A N 1
ATOM 3919 C CA . GLU A 1 492 ? 1.938 16.101 -8.245 1.00 93.12 492 GLU A CA 1
ATOM 3920 C C . GLU A 1 492 ? 1.862 16.321 -6.721 1.00 93.12 492 GLU A C 1
ATOM 3922 O O . GLU A 1 492 ? 2.701 15.763 -6.010 1.00 93.12 492 GLU A O 1
ATOM 3927 N N . PRO A 1 493 ? 0.867 17.053 -6.169 1.00 94.62 493 PRO A N 1
ATOM 3928 C CA . PRO A 1 493 ? 0.695 17.159 -4.720 1.00 94.62 493 PRO A CA 1
ATOM 3929 C C . PRO A 1 493 ? 0.460 15.804 -4.042 1.00 94.62 493 PRO A C 1
ATOM 3931 O O . PRO A 1 493 ? 1.067 15.527 -3.007 1.00 94.62 493 PRO A O 1
ATOM 3934 N N . LYS A 1 494 ? -0.359 14.932 -4.645 1.00 95.31 494 LYS A N 1
ATOM 3935 C CA . LYS A 1 494 ? -0.642 13.592 -4.112 1.00 95.31 494 LYS A CA 1
ATOM 3936 C C . LYS A 1 494 ? 0.597 12.697 -4.138 1.00 95.31 494 LYS A C 1
ATOM 3938 O O . LYS A 1 494 ? 0.852 11.971 -3.175 1.00 95.31 494 LYS A O 1
ATOM 3943 N N . ILE A 1 495 ? 1.407 12.787 -5.197 1.00 95.88 495 ILE A N 1
ATOM 3944 C CA . ILE A 1 495 ? 2.698 12.084 -5.289 1.00 95.88 495 ILE A CA 1
ATOM 3945 C C . ILE A 1 495 ? 3.636 12.555 -4.172 1.00 95.88 495 ILE A C 1
ATOM 3947 O O . ILE A 1 495 ? 4.226 11.727 -3.482 1.00 95.88 495 ILE A O 1
ATOM 3951 N N . LYS A 1 496 ? 3.740 13.870 -3.939 1.00 95.31 496 LYS A N 1
ATOM 3952 C CA . LYS A 1 496 ? 4.578 14.428 -2.863 1.00 95.31 496 LYS A CA 1
ATOM 3953 C C . LYS A 1 496 ? 4.139 13.951 -1.478 1.00 95.31 496 LYS A C 1
ATOM 3955 O O . LYS A 1 496 ? 4.988 13.517 -0.709 1.00 95.31 496 LYS A O 1
ATOM 3960 N N . LYS A 1 497 ? 2.835 13.962 -1.179 1.00 95.25 497 LYS A N 1
ATOM 3961 C CA . LYS A 1 497 ? 2.301 13.421 0.086 1.00 95.25 497 LYS A CA 1
ATOM 3962 C C . LYS A 1 497 ? 2.606 11.932 0.248 1.00 95.25 497 LYS A C 1
ATOM 3964 O O . LYS A 1 497 ? 3.090 11.517 1.292 1.00 95.25 497 LYS A O 1
ATOM 3969 N N . THR A 1 498 ? 2.423 11.146 -0.815 1.00 94.94 498 THR A N 1
ATOM 3970 C CA . THR A 1 498 ? 2.758 9.708 -0.822 1.00 94.94 498 THR A CA 1
ATOM 3971 C C . THR A 1 498 ? 4.237 9.472 -0.498 1.00 94.94 498 THR A C 1
ATOM 3973 O O . THR A 1 498 ? 4.571 8.564 0.261 1.00 94.94 498 THR A O 1
ATOM 3976 N N . ILE A 1 499 ? 5.127 10.321 -1.020 1.00 95.19 499 ILE A N 1
ATOM 3977 C CA . ILE A 1 499 ? 6.562 10.251 -0.733 1.00 95.19 499 ILE A CA 1
ATOM 3978 C C . ILE A 1 499 ? 6.847 10.590 0.724 1.00 95.19 499 ILE A C 1
ATOM 3980 O O . ILE A 1 499 ? 7.508 9.801 1.385 1.00 95.19 499 ILE A O 1
ATOM 3984 N N . VAL A 1 500 ? 6.333 11.711 1.234 1.00 95.00 500 VAL A N 1
ATOM 3985 C CA . VAL A 1 500 ? 6.547 12.124 2.633 1.00 95.00 500 VAL A CA 1
ATOM 3986 C C . VAL A 1 500 ? 6.041 11.048 3.594 1.00 95.00 500 VAL A C 1
ATOM 3988 O O . VAL A 1 500 ? 6.749 10.654 4.521 1.00 95.00 500 VAL A O 1
ATOM 3991 N N . TRP A 1 501 ? 4.851 10.501 3.334 1.00 93.75 501 TRP A N 1
ATOM 3992 C CA . TRP A 1 501 ? 4.304 9.381 4.093 1.00 93.75 501 TRP A CA 1
ATOM 3993 C C . TRP A 1 501 ? 5.241 8.165 4.071 1.00 93.75 501 TRP A C 1
ATOM 3995 O O . TRP A 1 501 ? 5.532 7.586 5.119 1.00 93.75 501 TRP A O 1
ATOM 4005 N N . GLY A 1 502 ? 5.765 7.805 2.896 1.00 93.81 502 GLY A N 1
ATOM 4006 C CA . GLY A 1 502 ? 6.689 6.684 2.756 1.00 93.81 502 GLY A CA 1
ATOM 4007 C C . GLY A 1 502 ? 8.048 6.921 3.418 1.00 93.81 502 GLY A C 1
ATOM 4008 O O . GLY A 1 502 ? 8.567 6.023 4.075 1.00 93.81 502 GLY A O 1
ATOM 4009 N N . GLN A 1 503 ? 8.600 8.132 3.327 1.00 94.56 503 GLN A N 1
ATOM 4010 C CA . GLN A 1 503 ? 9.866 8.504 3.965 1.00 94.56 503 GLN A CA 1
ATOM 4011 C C . GLN A 1 503 ? 9.776 8.424 5.490 1.00 94.56 503 GLN A C 1
ATOM 4013 O O . GLN A 1 503 ? 10.663 7.846 6.121 1.00 94.56 503 GLN A O 1
ATOM 4018 N N . ASN A 1 504 ? 8.664 8.902 6.061 1.00 93.44 504 ASN A N 1
ATOM 4019 C CA . ASN A 1 504 ? 8.371 8.780 7.487 1.00 93.44 504 ASN A CA 1
ATOM 4020 C C . ASN A 1 504 ? 8.368 7.311 7.937 1.00 93.44 504 ASN A C 1
ATOM 4022 O O . ASN A 1 504 ? 8.927 6.986 8.980 1.00 93.44 504 ASN A O 1
ATOM 4026 N N . LYS A 1 505 ? 7.757 6.418 7.146 1.00 92.25 505 LYS A N 1
ATOM 4027 C CA . LYS A 1 505 ? 7.676 4.981 7.453 1.00 92.25 505 LYS A CA 1
ATOM 4028 C C . LYS A 1 505 ? 8.988 4.236 7.236 1.00 92.25 505 LYS A C 1
ATOM 4030 O O . LYS A 1 505 ? 9.266 3.286 7.957 1.00 92.25 505 LYS A O 1
ATOM 4035 N N . LEU A 1 506 ? 9.797 4.654 6.271 1.00 93.19 506 LEU A N 1
ATOM 4036 C CA . LEU A 1 506 ? 11.116 4.078 6.004 1.00 93.19 506 LEU A CA 1
ATOM 4037 C C . LEU A 1 506 ? 12.218 4.665 6.904 1.00 93.19 506 LEU A C 1
ATOM 4039 O O . LEU A 1 506 ? 13.329 4.143 6.916 1.00 93.19 506 LEU A O 1
ATOM 4043 N N . GLY A 1 507 ? 11.934 5.736 7.655 1.00 91.81 507 GLY A N 1
ATOM 4044 C CA . GLY A 1 507 ? 12.910 6.405 8.520 1.00 91.81 507 GLY A CA 1
ATOM 4045 C C . GLY A 1 507 ? 14.028 7.117 7.748 1.00 91.81 507 GLY A C 1
ATOM 4046 O O . GLY A 1 507 ? 15.156 7.172 8.228 1.00 91.81 507 GLY A O 1
ATOM 4047 N N . ILE A 1 508 ? 13.734 7.625 6.545 1.00 89.25 508 ILE A N 1
ATOM 4048 C CA . ILE A 1 508 ? 14.717 8.214 5.608 1.00 89.25 508 ILE A CA 1
ATOM 4049 C C . ILE A 1 508 ? 14.567 9.736 5.433 1.00 89.25 508 ILE A C 1
ATOM 4051 O O . ILE A 1 508 ? 14.946 10.266 4.387 1.00 89.25 508 ILE A O 1
ATOM 4055 N N . ASN A 1 509 ? 13.976 10.413 6.422 1.00 66.81 509 ASN A N 1
ATOM 4056 C CA . ASN A 1 509 ? 13.753 11.864 6.408 1.00 66.81 509 ASN A CA 1
ATOM 4057 C C . ASN A 1 509 ? 15.040 12.688 6.398 1.00 66.81 509 ASN A C 1
ATOM 4059 O O . ASN A 1 509 ? 15.988 12.319 7.131 1.00 66.81 509 ASN A O 1
#

Secondary structure (DSSP, 8-state):
----------HHHHHHHHHHHHHHHHHHH-TTT---TTSSSS----SS----TT-GGGGTSPPPSS-BTTB--TTEEE-TTS-EEEE-SS-SSS--EEEEEEEETTS---EEEEE-TT-TTS-TTSEE---TTTT----SSEEEE-SSSSS--EEEEEEEETTEEEEEEEEEETTEEEEEEEE-SS--HHHHHHHHHHTTEEEEE--SS---BTTS--EEEEETT------SS-SS---EEEESSS-EEEEESSTTS-B-SS--GGG--EEEEEEEESS--TT-EEEEEESSTTSS-EEEEESTT-B-------S---SS-S----S-SS--TTS-PPPPPPPHHHHTTS----S------------GGG------------SEEEEEEEEEETTEEEEEEEEEEEEEBTSEEEEEEEESS--SSS--EEEEETTEEEEEETT------S-BSEEEES--TTTT---SSSPPPPPPEEEEEEEEEESSPPPHHHHHHHHHHHHHHHT--

Sequence (509 aa):
MEGIKQMVLPGTIWIAIGLLIVLLLFDILSPKTLQEGFVIMVGKQPIKVIDDSGNYFSTFFPKRGDVGPQKEEKGYIQDPRYFNGYVDVQRLGFTHDYCRVITPGLMDDTFVACALSGTNGTPTTSYKSQTVKQGLKLSRDDYMRDIYNENRYAYCRILKKDTSFQPLCLRAKEFGFGDKDEVDPNPPENIVELLEFYDGCVSWLRLYDDMVDYTKNLIVSKAGGISIPEEPNPSVTNGVSFNGIDQFIRISDNPDLTLGRVIHLRNVRAFSVWAYYDSFANNSHIFDFGNGAGDGNIFLGILGSGDPEGNTNEERPLLCGNQQNTLPNYPQKGGPKACLETTPQNLMLLKANVNEYECNIFDVPPDYSQIQESQKKIESKPTRATLLYEIWDGKQRKMRIKVNKVIPLKKWVHIAITAKTNDSYRPDVAVYINGTQVFVEPSGHLPQTKGSTNNYLGKSNWSNQTSRYELRDELFNGKIFDFRMYNSILSEPKIKKTIVWGQNKLGIN

Radius of gyration: 37.59 Å; chains: 1; bounding box: 101×81×138 Å

pLDDT: mean 80.75, std 19.23, range [31.58, 97.75]

InterPro domains:
  IPR013320 Concanavalin A-like lectin/glucanase domain superfamily [SSF49899] (235-300)
  IPR013320 Concanavalin A-like lectin/glucanase domain superfamily [SSF49899] (389-496)